Protein AF-A0A7M3Z2I7-F1 (afdb_monomer_lite)

Secondary structure (DSSP, 8-state):
-----HHHHHHHHHHHHHHHHHHHHHH-GGGGGT--TTS--HHHHTT------HHHHHHHHHHHHHHHHHHHHHHHTTPPPPHHHHHHHHHHHHHHHHHHHHHHTTTS-TTHHHHHHHHHHHHHHHHHH--SSPP--TT-GGGGSHHHHHHHHHHHHHHHT-HHHHHHHHHHHHHHHHHHHHHHSHHHHTS-S-HHHHHHHHHHHHHHHTT-THHHHHHHHHHHHHHHT-GGGGGS-HHHHHHHHHHHHHHHHHHHHS-HHHHSS-HHHHHHT----SHHHHHHHHHHHHHHHHHHHHHS-TTSHHHHHHHHHHHHHHHHHHHT---HHHHHHHHHHHHHHHHHHHH-TTS-HHHHHHHHHHHHHHHHHHHH-HHHHHHHHHHHT--

Sequence (387 aa):
MLSISLDDRDKVEAWNWEAALHRHVFFHPEDAEIYRVAEINWQGIEGDPVSIRPLDVFISIAVLSATFLLAYKWLQQGQSTTKKEQQHLLLLGGIVAASVWFHGHLSFSAMIPRAIGAGGVVWLVASSLGRTPPLALKGTSNFFKPFPWLLGLLMLTLFFFDLSRGLLVLLVAWVVFWSVGAMTGQAKQHAPSSKTVHLLAVLVSLLLGSLRLWYALLPMFLLVTGLALEKTAQRRPQHERVSVWAIWCLLVLSLSYVHRRILGDHHLLKLVNMAPTSVLSAVVLTVMLVLFSVFFGLVSQRQHWRSHTIWCFVFLGSAFALSRIEWLWLQQIVLLGILALYGGAGLATNLNPASRKLLLHAGLALHMMVSWGPWATVAGLALLLSL

Radius of gyration: 25.3 Å; chains: 1; bounding box: 71×47×60 Å

pLDDT: mean 72.78, std 9.76, range [34.66, 91.81]

Foldseek 3Di:
DPPDPPVNVVVVLLVVQQVLLVQQCVLVVVCVVVDDSVDRDCVVSPPDQNRDDVVNLVVLLVVVVVVLVVLLCVLCVPPDDDPVRVVLVVVVVVLLVVLSVCVSVCPPDPCLLQLSLLLLLLLLCLQPQADPPAADDPPCVVVLDCVVLVVQLVVLCVVVVHSSRSSNVSSVVSSVSSLLSRLRRVSNVSDDPDPSSSVSSVVSSCSRNVPPVLSVLSSQLSNLVSCLPDPCNVVDPPLLNVLSVLSNVVSVCCVQQCDCPRVVDNVVVCVQVQDPPDPVSVVVVLVVLLVLLQVQLVNLDDPPSPVSSVVSSVVLVVLQVLLPDPDPVSVVVLVVVLVCLVCCLVVPPVDDPVVSLVSPLSSVLSVLCNPRNSVSSSSSNSNSSSD

Structure (mmCIF, N/CA/C/O backbone):
data_AF-A0A7M3Z2I7-F1
#
_entry.id   AF-A0A7M3Z2I7-F1
#
loop_
_atom_site.group_PDB
_atom_site.id
_atom_site.type_symbol
_atom_site.label_atom_id
_atom_site.label_alt_id
_atom_site.label_comp_id
_atom_site.label_asym_id
_atom_site.label_entity_id
_atom_site.label_seq_id
_atom_site.pdbx_PDB_ins_code
_atom_site.Cartn_x
_atom_site.Cartn_y
_atom_site.Cartn_z
_atom_site.occupancy
_atom_site.B_iso_or_equiv
_atom_site.auth_seq_id
_atom_site.auth_comp_id
_atom_site.auth_asym_id
_atom_site.auth_atom_id
_atom_site.pdbx_PDB_model_num
ATOM 1 N N . MET A 1 1 ? 7.310 -16.685 -25.182 1.00 34.66 1 MET A N 1
ATOM 2 C CA . MET A 1 1 ? 8.443 -15.793 -24.864 1.00 34.66 1 MET A CA 1
ATOM 3 C C . MET A 1 1 ? 8.403 -14.675 -25.888 1.00 34.66 1 MET A C 1
ATOM 5 O O . MET A 1 1 ? 8.414 -14.990 -27.066 1.00 34.66 1 MET A O 1
ATOM 9 N N . LEU A 1 2 ? 8.226 -13.419 -25.475 1.00 38.06 2 LEU A N 1
ATOM 10 C CA . LEU A 1 2 ? 8.361 -12.278 -26.385 1.00 38.06 2 LEU A CA 1
ATOM 11 C C . LEU A 1 2 ? 9.863 -12.060 -26.583 1.00 38.06 2 LEU A C 1
ATOM 13 O O . LEU A 1 2 ? 10.529 -11.572 -25.674 1.00 38.06 2 LEU A O 1
ATOM 17 N N . SER A 1 3 ? 10.409 -12.521 -27.707 1.00 41.31 3 SER A N 1
ATOM 18 C CA . SER A 1 3 ? 11.763 -12.161 -28.117 1.00 41.31 3 SER A CA 1
ATOM 19 C C . SER A 1 3 ? 11.723 -10.706 -28.567 1.00 41.31 3 SER A C 1
ATOM 21 O O . SER A 1 3 ? 11.154 -10.399 -29.613 1.00 41.31 3 SER A O 1
ATOM 23 N N . ILE A 1 4 ? 12.269 -9.815 -27.744 1.00 52.62 4 ILE A N 1
ATOM 24 C CA . ILE A 1 4 ? 12.607 -8.451 -28.160 1.00 52.62 4 ILE A CA 1
ATOM 25 C C . ILE A 1 4 ? 13.495 -8.585 -29.407 1.00 52.62 4 ILE A C 1
ATOM 27 O O . ILE A 1 4 ? 14.364 -9.464 -29.438 1.00 52.62 4 ILE A O 1
ATOM 31 N N . SER A 1 5 ? 13.225 -7.799 -30.453 1.00 72.00 5 SER A N 1
ATOM 32 C CA . SER A 1 5 ? 14.076 -7.803 -31.645 1.00 72.00 5 SER A CA 1
ATOM 33 C C . SER A 1 5 ? 15.507 -7.429 -31.236 1.00 72.00 5 SER A C 1
ATOM 35 O O . SER A 1 5 ? 15.696 -6.702 -30.263 1.00 72.00 5 SER A O 1
ATOM 37 N N . LEU A 1 6 ? 16.528 -7.957 -31.916 1.00 69.88 6 LEU A N 1
ATOM 38 C CA . LEU A 1 6 ? 17.922 -7.657 -31.553 1.00 69.88 6 LEU A CA 1
ATOM 39 C C . LEU A 1 6 ? 18.184 -6.139 -31.554 1.00 69.88 6 LEU A C 1
ATOM 41 O O . LEU A 1 6 ? 18.785 -5.630 -30.620 1.00 69.88 6 LEU A O 1
ATOM 45 N N . ASP A 1 7 ? 17.589 -5.417 -32.504 1.00 74.50 7 ASP A N 1
ATOM 46 C CA . ASP A 1 7 ? 17.680 -3.957 -32.607 1.00 74.50 7 ASP A CA 1
ATOM 47 C C . ASP A 1 7 ? 17.013 -3.221 -31.423 1.00 74.50 7 ASP A C 1
ATOM 49 O O . ASP A 1 7 ? 17.570 -2.273 -30.871 1.00 74.50 7 ASP A O 1
ATOM 53 N N . ASP A 1 8 ? 15.843 -3.679 -30.961 1.00 71.31 8 ASP A N 1
ATOM 54 C CA . ASP A 1 8 ? 15.195 -3.111 -29.768 1.00 71.31 8 ASP A CA 1
ATOM 55 C C . ASP A 1 8 ? 15.973 -3.434 -28.488 1.00 71.31 8 ASP A C 1
ATOM 57 O O . ASP A 1 8 ? 15.995 -2.638 -27.548 1.00 71.31 8 ASP A O 1
ATOM 61 N N . ARG A 1 9 ? 16.620 -4.603 -28.434 1.00 72.50 9 ARG A N 1
ATOM 62 C CA . ARG A 1 9 ? 17.460 -4.999 -27.303 1.00 72.50 9 ARG A CA 1
ATOM 63 C C . ARG A 1 9 ? 18.692 -4.105 -27.214 1.00 72.50 9 ARG A C 1
ATOM 65 O O . ARG A 1 9 ? 18.973 -3.616 -26.124 1.00 72.50 9 ARG A O 1
ATOM 72 N N . ASP A 1 10 ? 19.349 -3.845 -28.338 1.00 77.88 10 ASP A N 1
ATOM 73 C CA . ASP A 1 10 ? 20.540 -2.998 -28.406 1.00 77.88 10 ASP A CA 1
ATOM 74 C C . ASP A 1 10 ? 20.202 -1.539 -28.057 1.00 77.88 10 ASP A C 1
ATOM 76 O O . ASP A 1 10 ? 20.927 -0.894 -27.300 1.00 77.88 10 ASP A O 1
ATOM 80 N N . LYS A 1 11 ? 19.039 -1.034 -28.496 1.00 78.38 11 LYS A N 1
ATOM 81 C CA . LYS A 1 11 ? 18.524 0.290 -28.094 1.00 78.38 11 LYS A CA 1
ATOM 82 C C . LYS A 1 11 ? 18.248 0.386 -26.596 1.00 78.38 11 LYS A C 1
ATOM 84 O O . LYS A 1 11 ? 18.599 1.382 -25.965 1.00 78.38 11 LYS A O 1
ATOM 89 N N . VAL A 1 12 ? 17.616 -0.635 -26.015 1.00 75.31 12 VAL A N 1
ATOM 90 C CA . VAL A 1 12 ? 17.348 -0.687 -24.569 1.00 75.31 12 VAL A CA 1
ATOM 91 C C . VAL A 1 12 ? 18.651 -0.799 -23.780 1.00 75.31 12 VAL A C 1
ATOM 93 O O . VAL A 1 12 ? 18.776 -0.194 -22.718 1.00 75.31 12 VAL A O 1
ATOM 96 N N . GLU A 1 13 ? 19.628 -1.549 -24.282 1.00 78.25 13 GLU A N 1
ATOM 97 C CA . GLU A 1 13 ? 20.935 -1.702 -23.648 1.00 78.25 13 GLU A CA 1
ATOM 98 C C . GLU A 1 13 ? 21.743 -0.402 -23.688 1.00 78.25 13 GLU A C 1
ATOM 100 O O . GLU A 1 13 ? 22.262 0.009 -22.651 1.00 78.25 13 GLU A O 1
ATOM 105 N N . ALA A 1 14 ? 21.744 0.305 -24.821 1.00 79.38 14 ALA A N 1
ATOM 106 C CA . ALA A 1 14 ? 22.344 1.631 -24.948 1.00 79.38 14 ALA A CA 1
ATOM 107 C C . ALA A 1 14 ? 21.685 2.655 -24.009 1.00 79.38 14 ALA A C 1
ATOM 109 O O . ALA A 1 14 ? 22.383 3.397 -23.324 1.00 79.38 14 ALA A O 1
ATOM 110 N N . TRP A 1 15 ? 20.351 2.652 -23.906 1.00 80.50 15 TRP A N 1
ATOM 111 C CA . TRP A 1 15 ? 19.631 3.541 -22.988 1.00 80.50 15 TRP A CA 1
ATOM 112 C C . TRP A 1 15 ? 19.931 3.232 -21.514 1.00 80.50 15 TRP A C 1
ATOM 114 O O . TRP A 1 15 ? 20.142 4.137 -20.706 1.00 80.50 15 TRP A O 1
ATOM 124 N N . ASN A 1 16 ? 19.991 1.946 -21.154 1.00 76.69 16 ASN A N 1
ATOM 125 C CA . ASN A 1 16 ? 20.367 1.526 -19.805 1.00 76.69 16 ASN A CA 1
ATOM 126 C C . ASN A 1 16 ? 21.819 1.904 -19.486 1.00 76.69 16 ASN A C 1
ATOM 128 O O . ASN A 1 16 ? 22.092 2.328 -18.363 1.00 76.69 16 ASN A O 1
ATOM 132 N N . TRP A 1 17 ? 22.729 1.758 -20.453 1.00 81.12 17 TRP A N 1
ATOM 133 C CA . TRP A 1 17 ? 24.129 2.158 -20.328 1.00 81.12 17 TRP A CA 1
ATOM 134 C C . TRP A 1 17 ? 24.261 3.662 -20.121 1.00 81.12 17 TRP A C 1
ATOM 136 O O . TRP A 1 17 ? 24.890 4.087 -19.160 1.00 81.12 17 TRP A O 1
ATOM 146 N N . GLU A 1 18 ? 23.610 4.467 -20.956 1.00 81.62 18 GLU A N 1
ATOM 147 C CA . GLU A 1 18 ? 23.603 5.924 -20.840 1.00 81.62 18 GLU A CA 1
ATOM 148 C C . GLU A 1 18 ? 23.088 6.361 -19.459 1.00 81.62 18 GLU A C 1
ATOM 150 O O . GLU A 1 18 ? 23.737 7.140 -18.759 1.00 81.62 18 GLU A O 1
ATOM 155 N N . ALA A 1 19 ? 21.972 5.786 -18.999 1.00 76.69 19 ALA A N 1
ATOM 156 C CA . ALA A 1 19 ? 21.427 6.067 -17.674 1.00 76.69 19 ALA A CA 1
ATOM 157 C C . ALA A 1 19 ? 22.376 5.645 -16.534 1.00 76.69 19 ALA A C 1
ATOM 159 O O . ALA A 1 19 ? 22.506 6.360 -15.535 1.00 76.69 19 ALA A O 1
ATOM 160 N N . ALA A 1 20 ? 23.039 4.493 -16.665 1.00 73.38 20 ALA A N 1
ATOM 161 C CA . ALA A 1 20 ? 24.005 4.004 -15.686 1.00 73.38 20 ALA A CA 1
ATOM 162 C C . ALA A 1 20 ? 25.273 4.867 -15.651 1.00 73.38 20 ALA A C 1
ATOM 164 O O . ALA A 1 20 ? 25.729 5.223 -14.567 1.00 73.38 20 ALA A O 1
ATOM 165 N N . LEU A 1 21 ? 25.785 5.270 -16.813 1.00 78.31 21 LEU A N 1
ATOM 166 C CA . LEU A 1 21 ? 26.952 6.129 -16.965 1.00 78.31 21 LEU A CA 1
ATOM 167 C C . LEU A 1 21 ? 26.697 7.526 -16.396 1.00 78.31 21 LEU A C 1
ATOM 169 O O . LEU A 1 21 ? 27.493 8.015 -15.600 1.00 78.31 21 LEU A O 1
ATOM 173 N N . HIS A 1 22 ? 25.565 8.153 -16.728 1.00 79.94 22 HIS A N 1
ATOM 174 C CA . HIS A 1 22 ? 25.197 9.445 -16.143 1.00 79.94 22 HIS A CA 1
ATOM 175 C C . HIS A 1 22 ? 25.095 9.372 -14.624 1.00 79.94 22 HIS A C 1
ATOM 177 O O . HIS A 1 22 ? 25.529 10.289 -13.930 1.00 79.94 22 HIS A O 1
ATOM 183 N N . ARG A 1 23 ? 24.545 8.275 -14.098 1.00 70.12 23 ARG A N 1
ATOM 184 C CA . ARG A 1 23 ? 24.495 8.038 -12.658 1.00 70.12 23 ARG A CA 1
ATOM 185 C C . ARG A 1 23 ? 25.897 7.877 -12.068 1.00 70.12 23 ARG A C 1
ATOM 187 O O . ARG A 1 23 ? 26.156 8.456 -11.020 1.00 70.12 23 ARG A O 1
ATOM 194 N N . HIS A 1 24 ? 26.771 7.116 -12.720 1.00 74.88 24 HIS A N 1
ATOM 195 C CA . HIS A 1 24 ? 28.151 6.892 -12.290 1.00 74.88 24 HIS A CA 1
ATOM 196 C C . HIS A 1 24 ? 28.936 8.202 -12.236 1.00 74.88 24 HIS A C 1
ATOM 198 O O . HIS A 1 24 ? 29.370 8.606 -11.164 1.00 74.88 24 HIS A O 1
ATOM 204 N N . VAL A 1 25 ? 28.992 8.935 -13.351 1.00 78.94 25 VAL A N 1
ATOM 205 C CA . VAL A 1 25 ? 29.688 10.229 -13.474 1.00 78.94 25 VAL A CA 1
ATOM 206 C C . VAL A 1 25 ? 29.125 11.278 -12.509 1.00 78.94 25 VAL A C 1
ATOM 208 O O . VAL A 1 25 ? 29.854 12.114 -11.985 1.00 78.94 25 VAL A O 1
ATOM 211 N N . PHE A 1 26 ? 27.826 11.235 -12.210 1.00 73.62 26 PHE A N 1
ATOM 212 C CA . PHE A 1 26 ? 27.226 12.125 -11.216 1.00 73.62 26 PHE A CA 1
ATOM 213 C C . PHE A 1 26 ? 27.754 11.897 -9.787 1.00 73.62 26 PHE A C 1
ATOM 215 O O . PHE A 1 26 ? 27.835 12.852 -9.003 1.00 73.62 26 PHE A O 1
ATOM 222 N N . PHE A 1 27 ? 28.090 10.650 -9.442 1.00 67.75 27 PHE A N 1
ATOM 223 C CA . PHE A 1 27 ? 28.669 10.277 -8.147 1.00 67.75 27 PHE A CA 1
ATOM 224 C C . PHE A 1 27 ? 30.203 10.317 -8.143 1.00 67.75 27 PHE A C 1
ATOM 226 O O . PHE A 1 27 ? 30.789 10.643 -7.111 1.00 67.75 27 PHE A O 1
ATOM 233 N N . HIS A 1 28 ? 30.824 10.072 -9.295 1.00 72.81 28 HIS A N 1
ATOM 234 C CA . HIS A 1 28 ? 32.265 10.038 -9.528 1.00 72.81 28 HIS A CA 1
ATOM 235 C C . HIS A 1 28 ? 32.611 10.995 -10.678 1.00 72.81 28 HIS A C 1
ATOM 237 O O . HIS A 1 28 ? 32.876 10.557 -11.797 1.00 72.81 28 HIS A O 1
ATOM 243 N N . PRO A 1 29 ? 32.582 12.321 -10.441 1.00 76.19 29 PRO A N 1
ATOM 244 C CA . PRO A 1 29 ? 32.813 13.309 -11.497 1.00 76.19 29 PRO A CA 1
ATOM 245 C C . PRO A 1 29 ? 34.215 13.217 -12.113 1.00 76.19 29 PRO A C 1
ATOM 247 O O . PRO A 1 29 ? 34.416 13.686 -13.228 1.00 76.19 29 PRO A O 1
ATOM 250 N N . GLU A 1 30 ? 35.163 12.588 -11.417 1.00 78.31 30 GLU A N 1
ATOM 251 C CA . GLU A 1 30 ? 36.524 12.336 -11.906 1.00 78.31 30 GLU A CA 1
ATOM 252 C C . GLU A 1 30 ? 36.568 11.270 -13.017 1.00 78.31 30 GLU A C 1
ATOM 254 O O . GLU A 1 30 ? 37.470 11.286 -13.850 1.00 78.31 30 GLU A O 1
ATOM 259 N N . ASP A 1 31 ? 35.542 10.418 -13.113 1.00 77.06 31 ASP A N 1
ATOM 260 C CA . ASP A 1 31 ? 35.455 9.352 -14.116 1.00 77.06 31 ASP A CA 1
ATOM 261 C C . ASP A 1 31 ? 34.774 9.807 -15.420 1.00 77.06 31 ASP A C 1
ATOM 263 O O . ASP A 1 31 ? 34.588 9.010 -16.344 1.00 77.06 31 ASP A O 1
ATOM 267 N N . ALA A 1 32 ? 34.404 11.091 -15.522 1.00 74.75 32 ALA A N 1
ATOM 268 C CA . ALA A 1 32 ? 33.708 11.661 -16.679 1.00 74.75 32 ALA A CA 1
ATOM 269 C C . ALA A 1 32 ? 34.478 11.492 -17.999 1.00 74.75 32 ALA A C 1
ATOM 271 O O . ALA A 1 32 ? 33.868 11.375 -19.060 1.00 74.75 32 ALA A O 1
ATOM 272 N N . GLU A 1 33 ? 35.811 11.484 -17.936 1.00 76.94 33 GLU A N 1
ATOM 273 C CA . GLU A 1 33 ? 36.683 11.325 -19.106 1.00 76.94 33 GLU A CA 1
ATOM 274 C C . GLU A 1 33 ? 37.063 9.860 -19.380 1.00 76.94 33 GLU A C 1
ATOM 276 O O . GLU A 1 33 ? 37.518 9.535 -20.479 1.00 76.94 33 GLU A O 1
ATOM 281 N N . ILE A 1 34 ? 36.858 8.974 -18.398 1.00 75.12 34 ILE A N 1
ATOM 282 C CA . ILE A 1 34 ? 37.265 7.562 -18.434 1.00 75.12 34 ILE A CA 1
ATOM 283 C C . ILE A 1 34 ? 36.231 6.715 -19.183 1.00 75.12 34 ILE A C 1
ATOM 285 O O . ILE A 1 34 ? 36.597 5.821 -19.947 1.00 75.12 34 ILE A O 1
ATOM 289 N N . TYR A 1 35 ? 34.943 7.014 -19.010 1.00 76.94 35 TYR A N 1
ATOM 290 C CA . TYR A 1 35 ? 33.849 6.258 -19.615 1.00 76.94 35 TYR A CA 1
ATOM 291 C C . TYR A 1 35 ? 33.073 7.099 -20.633 1.00 76.94 35 TYR A C 1
ATOM 293 O O . TYR A 1 35 ? 32.734 8.254 -20.386 1.00 76.94 35 TYR A O 1
ATOM 301 N N . ARG A 1 36 ? 32.753 6.508 -21.791 1.00 76.12 36 ARG A N 1
ATOM 302 C CA . ARG A 1 36 ? 32.055 7.187 -22.895 1.00 76.12 36 ARG A CA 1
ATOM 303 C C . ARG A 1 36 ? 30.687 6.565 -23.156 1.00 76.12 36 ARG A C 1
ATOM 305 O O . ARG A 1 36 ? 30.531 5.349 -23.129 1.00 76.12 36 ARG A O 1
ATOM 312 N N . VAL A 1 37 ? 29.707 7.399 -23.514 1.00 76.00 37 VAL A N 1
ATOM 313 C CA . VAL A 1 37 ? 28.340 6.953 -23.864 1.00 76.00 37 VAL A CA 1
ATOM 314 C C . VAL A 1 37 ? 28.352 5.964 -25.040 1.00 76.00 37 VAL A C 1
ATOM 316 O O . VAL A 1 37 ? 27.543 5.046 -25.081 1.00 76.00 37 VAL A O 1
ATOM 319 N N . ALA A 1 38 ? 29.296 6.119 -25.973 1.00 76.75 38 ALA A N 1
ATOM 320 C CA . ALA A 1 38 ? 29.405 5.286 -27.171 1.00 76.75 38 ALA A CA 1
ATOM 321 C C . ALA A 1 38 ? 29.975 3.873 -26.924 1.00 76.75 38 ALA A C 1
ATOM 323 O O . ALA A 1 38 ? 29.854 3.020 -27.799 1.00 76.75 38 ALA A O 1
ATOM 324 N N . GLU A 1 39 ? 30.597 3.615 -25.769 1.00 79.56 39 GLU A N 1
ATOM 325 C CA . GLU A 1 39 ? 31.274 2.349 -25.468 1.00 79.56 39 GLU A CA 1
ATOM 326 C C . GLU A 1 39 ? 30.674 1.721 -24.208 1.00 79.56 39 GLU A C 1
ATOM 328 O O . GLU A 1 39 ? 30.921 2.180 -23.095 1.00 79.56 39 GLU A O 1
ATOM 333 N N . ILE A 1 40 ? 29.874 0.666 -24.384 1.00 78.12 40 ILE A N 1
ATOM 334 C CA . ILE A 1 40 ? 29.222 -0.037 -23.274 1.00 78.12 40 ILE A CA 1
ATOM 335 C C . ILE A 1 40 ? 30.269 -0.856 -22.510 1.00 78.12 40 ILE A C 1
ATOM 337 O O . ILE A 1 40 ? 30.772 -1.857 -23.019 1.00 78.12 40 ILE A O 1
ATOM 341 N N . ASN A 1 41 ? 30.574 -0.457 -21.273 1.00 76.06 41 ASN A N 1
ATOM 342 C CA . ASN A 1 41 ? 31.524 -1.154 -20.405 1.00 76.06 41 ASN A CA 1
ATOM 343 C C . ASN A 1 41 ? 30.945 -1.392 -19.002 1.00 76.06 41 ASN A C 1
ATOM 345 O O . ASN A 1 41 ? 31.298 -0.723 -18.030 1.00 76.06 41 ASN A O 1
ATOM 349 N N . TRP A 1 42 ? 30.061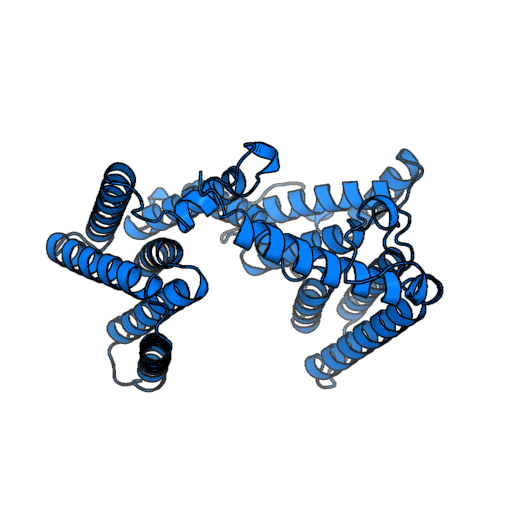 -2.386 -18.892 1.00 76.00 42 TRP A N 1
ATOM 350 C CA . TRP A 1 42 ? 29.446 -2.767 -17.617 1.00 76.00 42 TRP A CA 1
ATOM 351 C C . TRP A 1 42 ? 30.468 -3.186 -16.558 1.00 76.00 42 TRP A C 1
ATOM 353 O O . TRP A 1 42 ? 30.288 -2.852 -15.395 1.00 76.00 42 TRP A O 1
ATOM 363 N N . GLN A 1 43 ? 31.576 -3.822 -16.953 1.00 69.50 43 GLN A N 1
ATOM 364 C CA . GLN A 1 43 ? 32.605 -4.299 -16.020 1.00 69.50 43 GLN A CA 1
ATOM 365 C C . GLN A 1 43 ? 33.326 -3.163 -15.278 1.00 69.50 43 GLN A C 1
ATOM 367 O O . GLN A 1 43 ? 33.862 -3.397 -14.200 1.00 69.50 43 GLN A O 1
ATOM 372 N N . GLY A 1 44 ? 33.334 -1.946 -15.835 1.00 64.88 44 GLY A N 1
ATOM 373 C CA . GLY A 1 44 ? 33.916 -0.765 -15.189 1.00 64.88 44 GLY A CA 1
ATOM 374 C C . GLY A 1 44 ? 33.003 -0.079 -14.165 1.00 64.88 44 GLY A C 1
ATOM 375 O O . GLY A 1 44 ? 33.502 0.594 -13.270 1.00 64.88 44 GLY A O 1
ATOM 376 N N . ILE A 1 45 ? 31.679 -0.261 -14.272 1.00 64.81 45 ILE A N 1
ATOM 377 C CA . ILE A 1 45 ? 30.663 0.393 -13.417 1.00 64.81 45 ILE A CA 1
ATOM 378 C C . ILE A 1 45 ? 29.986 -0.617 -12.460 1.00 64.81 45 ILE A C 1
ATOM 380 O O . ILE A 1 45 ? 29.417 -0.246 -11.429 1.00 64.81 45 ILE A O 1
ATOM 384 N N . GLU A 1 46 ? 30.042 -1.920 -12.763 1.00 50.44 46 GLU A N 1
ATOM 385 C CA . GLU A 1 46 ? 29.519 -3.000 -11.918 1.00 50.44 46 GLU A CA 1
ATOM 386 C C . GLU A 1 46 ? 30.388 -3.205 -10.674 1.00 50.44 46 GLU A C 1
ATOM 388 O O . GLU A 1 46 ? 31.256 -4.073 -10.612 1.00 50.44 46 GLU A O 1
ATOM 393 N N . GLY A 1 47 ? 30.117 -2.432 -9.629 1.00 52.72 47 GLY A N 1
ATOM 394 C CA . GLY A 1 47 ? 30.736 -2.692 -8.335 1.00 52.72 47 GLY A CA 1
ATOM 395 C C . GLY A 1 47 ? 30.522 -1.627 -7.283 1.00 52.72 47 GLY A C 1
ATOM 396 O O . GLY A 1 47 ? 30.663 -1.942 -6.100 1.00 52.72 47 GLY A O 1
ATOM 397 N N . ASP A 1 48 ? 30.142 -0.406 -7.665 1.00 47.91 48 ASP A N 1
ATOM 398 C CA . ASP A 1 48 ? 30.153 0.665 -6.681 1.00 47.91 48 ASP A CA 1
ATOM 399 C C . ASP A 1 48 ? 29.013 0.541 -5.659 1.00 47.91 48 ASP A C 1
ATOM 401 O O . ASP A 1 48 ? 27.822 0.526 -6.017 1.00 47.91 48 ASP A O 1
ATOM 405 N N . PRO A 1 49 ? 29.339 0.465 -4.351 1.00 51.56 49 PRO A N 1
ATOM 406 C CA . PRO A 1 49 ? 28.339 0.628 -3.316 1.00 51.56 49 PRO A CA 1
ATOM 407 C C . PRO A 1 49 ? 27.754 2.023 -3.500 1.00 51.56 49 PRO A C 1
ATOM 409 O O . PRO A 1 49 ? 28.507 2.985 -3.524 1.00 51.56 49 PRO A O 1
ATOM 412 N N . VAL A 1 50 ? 26.427 2.115 -3.658 1.00 53.81 50 VAL A N 1
ATOM 413 C CA . VAL A 1 50 ? 25.664 3.358 -3.880 1.00 53.81 50 VAL A CA 1
ATOM 414 C C . VAL A 1 50 ? 26.279 4.524 -3.097 1.00 53.81 50 VAL A C 1
ATOM 416 O O . VAL A 1 50 ? 25.987 4.705 -1.914 1.00 53.81 50 VAL A O 1
ATOM 419 N N . SER A 1 51 ? 27.148 5.289 -3.757 1.00 51.75 51 SER A N 1
ATOM 420 C CA . SER A 1 51 ? 27.848 6.410 -3.148 1.00 51.75 51 SER A CA 1
ATOM 421 C C . SER A 1 51 ? 26.844 7.543 -3.103 1.00 51.75 51 SER A C 1
ATOM 423 O O . SER A 1 51 ? 26.493 8.099 -4.133 1.00 51.75 51 SER A O 1
ATOM 425 N N . ILE A 1 52 ? 26.267 7.830 -1.937 1.00 59.19 52 ILE A N 1
ATOM 426 C CA . ILE A 1 52 ? 25.428 9.020 -1.793 1.00 59.19 52 ILE A CA 1
ATOM 427 C C . ILE A 1 52 ? 26.343 10.168 -1.409 1.00 59.19 52 ILE A C 1
ATOM 429 O O . ILE A 1 52 ? 27.036 10.101 -0.392 1.00 59.19 52 ILE A O 1
ATOM 433 N N . ARG A 1 53 ? 26.323 11.244 -2.200 1.00 64.12 53 ARG A N 1
ATOM 434 C CA . ARG A 1 53 ? 27.086 12.448 -1.872 1.00 64.12 53 ARG A CA 1
ATOM 435 C C . ARG A 1 53 ? 26.604 12.977 -0.520 1.00 64.12 53 ARG A C 1
ATOM 437 O O . ARG A 1 53 ? 25.393 13.129 -0.336 1.00 64.12 53 ARG A O 1
ATOM 444 N N . PRO A 1 54 ? 27.506 13.327 0.412 1.00 67.94 54 PRO A N 1
ATOM 445 C CA . PRO A 1 54 ? 27.116 13.863 1.715 1.00 67.94 54 PRO A CA 1
ATOM 446 C C . PRO A 1 54 ? 26.155 15.055 1.606 1.00 67.94 54 PRO A C 1
ATOM 448 O O . PRO A 1 54 ? 25.223 15.174 2.396 1.00 67.94 54 PRO A O 1
ATOM 451 N N . LEU A 1 55 ? 26.324 15.895 0.577 1.00 73.81 55 LEU A N 1
ATOM 452 C CA . LEU A 1 55 ? 25.428 17.013 0.277 1.00 73.81 55 LEU A CA 1
ATOM 453 C C . LEU A 1 55 ? 23.979 16.565 0.012 1.00 73.81 55 LEU A C 1
ATOM 455 O O . LEU A 1 55 ? 23.056 17.160 0.562 1.00 73.81 55 LEU A O 1
ATOM 459 N N . ASP A 1 56 ? 23.772 15.506 -0.775 1.00 64.94 56 ASP A N 1
ATOM 460 C CA . ASP A 1 56 ? 22.436 14.982 -1.090 1.00 64.94 56 ASP A CA 1
ATOM 461 C C . ASP A 1 56 ? 21.768 14.401 0.170 1.00 64.94 56 ASP A C 1
ATOM 463 O O . ASP A 1 56 ? 20.554 14.540 0.360 1.00 64.94 56 ASP A O 1
ATOM 467 N N . VAL A 1 57 ? 22.566 13.827 1.085 1.00 67.88 57 VAL A N 1
ATOM 468 C CA . VAL A 1 57 ? 22.099 13.432 2.422 1.00 67.88 57 VAL A CA 1
ATOM 469 C C . VAL A 1 57 ? 21.627 14.665 3.187 1.00 67.88 57 VAL A C 1
ATOM 471 O O . VAL A 1 57 ? 20.470 14.687 3.601 1.00 67.88 57 VAL A O 1
ATOM 474 N N . PHE A 1 58 ? 22.459 15.707 3.325 1.00 70.25 58 PHE A N 1
ATOM 475 C CA . PHE A 1 58 ? 22.111 16.939 4.049 1.00 70.25 58 PHE A CA 1
ATOM 476 C C . PHE A 1 58 ? 20.861 17.628 3.490 1.00 70.25 58 PHE A C 1
ATOM 478 O O . PHE A 1 58 ? 19.983 18.014 4.266 1.00 70.25 58 PHE A O 1
ATOM 485 N N . ILE A 1 59 ? 20.742 17.733 2.163 1.00 73.56 59 ILE A N 1
ATOM 486 C CA . ILE A 1 59 ? 19.551 18.279 1.498 1.00 73.56 59 ILE A CA 1
ATOM 487 C C . ILE A 1 59 ? 18.324 17.433 1.847 1.00 73.56 59 ILE A C 1
ATOM 489 O O . ILE A 1 59 ? 17.290 17.982 2.224 1.00 73.56 59 ILE A O 1
ATOM 493 N N . SER A 1 60 ? 18.439 16.104 1.806 1.00 67.44 60 SER A N 1
ATOM 494 C CA . SER A 1 60 ? 17.342 15.205 2.177 1.00 67.44 60 SER A CA 1
ATOM 495 C C . SER A 1 60 ? 16.921 15.387 3.640 1.00 67.44 60 SER A C 1
ATOM 497 O O . SER A 1 60 ? 15.723 15.474 3.911 1.00 67.44 60 SER A O 1
ATOM 499 N N . ILE A 1 61 ? 17.873 15.526 4.579 1.00 72.50 61 ILE A N 1
ATOM 500 C CA . ILE A 1 61 ? 17.582 15.826 5.997 1.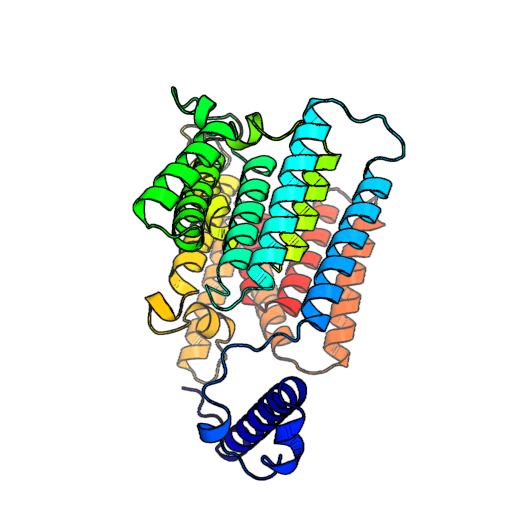00 72.50 61 ILE A CA 1
ATOM 501 C C . ILE A 1 61 ? 16.816 17.144 6.116 1.00 72.50 61 ILE A C 1
ATOM 503 O O . ILE A 1 61 ? 15.796 17.210 6.808 1.00 72.50 61 ILE A O 1
ATOM 507 N N . ALA A 1 62 ? 17.305 18.192 5.449 1.00 74.12 62 ALA A N 1
ATOM 508 C CA . ALA A 1 62 ? 16.728 19.527 5.506 1.00 74.12 62 ALA A CA 1
ATOM 509 C C . ALA A 1 62 ? 15.299 19.542 4.947 1.00 74.12 62 ALA A C 1
ATOM 511 O O . ALA A 1 62 ? 14.392 20.054 5.602 1.00 74.12 62 ALA A O 1
ATOM 512 N N . VAL A 1 63 ? 15.073 18.912 3.790 1.00 78.88 63 VAL A N 1
ATOM 513 C CA . VAL A 1 63 ? 13.751 18.811 3.157 1.00 78.88 63 VAL A CA 1
ATOM 514 C C . VAL A 1 63 ? 12.784 17.998 4.017 1.00 78.88 63 VAL A C 1
ATOM 516 O O . VAL A 1 63 ? 11.661 18.450 4.246 1.00 78.88 63 VAL A O 1
ATOM 519 N N . LEU A 1 64 ? 13.196 16.840 4.547 1.00 75.00 64 LEU A N 1
ATOM 520 C CA . LEU A 1 64 ? 12.362 16.026 5.445 1.00 75.00 64 LEU A CA 1
ATOM 521 C C . LEU A 1 64 ? 11.990 16.794 6.717 1.00 75.00 64 LEU A C 1
ATOM 523 O O . LEU A 1 64 ? 10.824 16.799 7.113 1.00 75.00 64 LEU A O 1
ATOM 527 N N . SER A 1 65 ? 12.957 17.483 7.321 1.00 74.88 65 SER A N 1
ATOM 528 C CA . SER A 1 65 ? 12.746 18.266 8.542 1.00 74.88 65 SER A CA 1
ATOM 529 C C . SER A 1 65 ? 11.816 19.453 8.292 1.00 74.88 65 SER A C 1
ATOM 531 O O . SER A 1 65 ? 10.857 19.649 9.037 1.00 74.88 65 SER A O 1
ATOM 533 N N . ALA A 1 66 ? 12.037 20.208 7.211 1.00 79.00 66 ALA A N 1
ATOM 534 C CA . ALA A 1 66 ? 11.176 21.318 6.812 1.00 79.00 66 ALA A CA 1
ATOM 535 C C . ALA A 1 66 ? 9.750 20.841 6.506 1.00 79.00 66 ALA A C 1
ATOM 537 O O . ALA A 1 66 ? 8.788 21.426 6.999 1.00 79.00 66 ALA A O 1
ATOM 538 N N . THR A 1 67 ? 9.605 19.740 5.766 1.00 80.50 67 THR A N 1
ATOM 539 C CA . THR A 1 67 ? 8.299 19.145 5.442 1.00 80.50 67 THR A CA 1
ATOM 540 C C . THR A 1 67 ? 7.556 18.730 6.708 1.00 80.50 67 THR A C 1
ATOM 542 O O . THR A 1 67 ? 6.377 19.043 6.863 1.00 80.50 67 THR A O 1
ATOM 545 N N . PHE A 1 68 ? 8.243 18.074 7.645 1.00 78.75 68 PHE A N 1
ATOM 546 C CA . PHE A 1 68 ? 7.655 17.645 8.910 1.00 78.75 68 PHE A CA 1
ATOM 547 C C . PHE A 1 68 ? 7.220 18.835 9.774 1.00 78.75 68 PHE A C 1
ATOM 549 O O . PHE A 1 68 ? 6.105 18.836 10.293 1.00 78.75 68 PHE A O 1
ATOM 556 N N . LEU A 1 69 ? 8.057 19.872 9.885 1.00 79.88 69 LEU A N 1
ATOM 557 C CA . LEU A 1 69 ? 7.744 21.092 10.635 1.00 79.88 69 LEU A CA 1
ATOM 558 C C . LEU A 1 69 ? 6.570 21.865 10.023 1.00 79.88 69 LEU A C 1
ATOM 560 O O . LEU A 1 69 ? 5.676 22.296 10.752 1.00 79.88 69 LEU A O 1
ATOM 564 N N . LEU A 1 70 ? 6.544 22.022 8.697 1.00 82.69 70 LEU A N 1
ATOM 565 C CA . LEU A 1 70 ? 5.456 22.694 7.985 1.00 82.69 70 LEU A CA 1
ATOM 566 C C . LEU A 1 70 ? 4.142 21.923 8.123 1.00 82.69 70 LEU A C 1
ATOM 568 O O . LEU A 1 70 ? 3.122 22.518 8.467 1.00 82.69 70 LEU A O 1
ATOM 572 N N . ALA A 1 71 ? 4.172 20.604 7.918 1.00 81.88 71 ALA A N 1
ATOM 573 C CA . ALA A 1 71 ? 3.000 19.752 8.079 1.00 81.88 71 ALA A CA 1
ATOM 574 C C . ALA A 1 71 ? 2.476 19.785 9.515 1.00 81.88 71 ALA A C 1
ATOM 576 O O . ALA A 1 71 ? 1.276 19.941 9.728 1.00 81.88 71 ALA A O 1
ATOM 577 N N . TYR A 1 72 ? 3.370 19.697 10.502 1.00 81.44 72 TYR A N 1
ATOM 578 C CA . TYR A 1 72 ? 3.015 19.806 11.910 1.00 81.44 72 TYR A CA 1
ATOM 579 C C . TYR A 1 72 ? 2.360 21.155 12.227 1.00 81.44 72 TYR A C 1
ATOM 581 O O . TYR A 1 72 ? 1.266 21.181 12.790 1.00 81.44 72 TYR A O 1
ATOM 589 N N . LYS A 1 73 ? 2.970 22.270 11.806 1.00 80.94 73 LYS A N 1
ATOM 590 C CA . LYS A 1 73 ? 2.423 23.619 12.014 1.00 80.94 73 LYS A CA 1
ATOM 591 C C . LYS A 1 73 ? 1.047 23.780 11.361 1.00 80.94 73 LYS A C 1
ATOM 593 O O . LYS A 1 73 ? 0.147 24.357 11.970 1.00 80.94 73 LYS A O 1
ATOM 598 N N . TRP A 1 74 ? 0.875 23.249 10.150 1.00 81.06 74 TRP A N 1
ATOM 599 C CA . TRP A 1 74 ? -0.397 23.275 9.427 1.00 81.06 74 TRP A CA 1
ATOM 600 C C . TRP A 1 74 ? -1.478 22.428 10.115 1.00 81.06 74 TRP A C 1
ATOM 602 O O . TRP A 1 74 ? -2.607 22.889 10.266 1.00 81.06 74 TRP A O 1
ATOM 612 N N . LEU A 1 75 ? -1.134 21.226 10.589 1.00 80.06 75 LEU A N 1
ATOM 613 C CA . LEU A 1 75 ? -2.057 20.317 11.280 1.00 80.06 75 LEU A CA 1
ATOM 614 C C . LEU A 1 75 ? -2.451 20.813 12.676 1.00 80.06 75 LEU A C 1
ATOM 616 O O . LEU A 1 75 ? -3.585 20.610 13.100 1.00 80.06 75 LEU A O 1
ATOM 620 N N . GLN A 1 76 ? -1.522 21.430 13.407 1.00 79.00 76 GLN A N 1
ATOM 621 C CA . GLN A 1 76 ? -1.744 21.861 14.786 1.00 79.00 76 GLN A CA 1
ATOM 622 C C . GLN A 1 76 ? -2.633 23.112 14.875 1.00 79.00 76 GLN A C 1
ATOM 624 O O . GLN A 1 76 ? -3.297 23.307 15.891 1.00 79.00 76 GLN A O 1
ATOM 629 N N . GLN A 1 77 ? -2.641 23.972 13.846 1.00 77.81 77 GLN A N 1
ATOM 630 C CA . GLN A 1 77 ? -3.447 25.206 13.782 1.00 77.81 77 GLN A CA 1
ATOM 631 C C . GLN A 1 77 ? -3.382 26.078 15.058 1.00 77.81 77 GLN A C 1
ATOM 633 O O . GLN A 1 77 ? -4.349 26.740 15.422 1.00 77.81 77 GLN A O 1
ATOM 638 N N . GLY A 1 78 ? -2.248 26.072 15.770 1.00 67.62 78 GLY A N 1
ATOM 639 C CA . GLY A 1 78 ? -2.058 26.849 17.002 1.00 67.62 78 GLY A CA 1
ATOM 640 C C . GLY A 1 78 ? -2.670 26.255 18.281 1.00 67.62 78 GLY A C 1
ATOM 641 O O . GLY A 1 78 ? -2.628 26.909 19.319 1.00 67.62 78 GLY A O 1
ATOM 642 N N . GLN A 1 79 ? -3.203 25.029 18.257 1.00 74.69 79 GLN A N 1
ATOM 643 C CA . GLN A 1 79 ? -3.701 24.349 19.462 1.00 74.69 79 GLN A CA 1
ATOM 644 C C . GLN A 1 79 ? -2.550 23.897 20.374 1.00 74.69 79 GLN A C 1
ATOM 646 O O . GLN A 1 79 ? -1.510 23.446 19.894 1.00 74.69 79 GLN A O 1
ATOM 651 N N . SER A 1 80 ? -2.714 23.976 21.697 1.00 73.62 80 SER A N 1
ATOM 652 C CA . SER A 1 80 ? -1.696 23.502 22.643 1.00 73.62 80 SER A CA 1
ATOM 653 C C . SER A 1 80 ? -1.596 21.971 22.634 1.00 73.62 80 SER A C 1
ATOM 655 O O . SER A 1 80 ? -2.597 21.262 22.683 1.00 73.62 80 SER A O 1
ATOM 657 N N . THR A 1 81 ? -0.371 21.439 22.572 1.00 75.94 81 THR A N 1
ATOM 658 C CA . THR A 1 81 ? -0.145 19.986 22.608 1.00 75.94 81 THR A CA 1
ATOM 659 C C . THR A 1 81 ? -0.316 19.433 24.012 1.00 75.94 81 THR A C 1
ATOM 661 O O . THR A 1 81 ? 0.271 19.949 24.966 1.00 75.94 81 THR A O 1
ATOM 664 N N . THR A 1 82 ? -1.005 18.307 24.134 1.00 80.31 82 THR A N 1
ATOM 665 C CA . THR A 1 82 ? -1.043 17.538 25.381 1.00 80.31 82 THR A CA 1
ATOM 666 C C . THR A 1 82 ? 0.287 16.810 25.639 1.00 80.31 82 THR A C 1
ATOM 668 O O . THR A 1 82 ? 1.023 16.475 24.710 1.00 80.31 82 THR A O 1
ATOM 671 N N . LYS A 1 83 ? 0.599 16.481 26.905 1.00 78.69 83 LYS A N 1
ATOM 672 C CA . LYS A 1 83 ? 1.825 15.728 27.267 1.00 78.69 83 LYS A CA 1
ATOM 673 C C . LYS A 1 83 ? 1.956 14.389 26.523 1.00 78.69 83 LYS A C 1
ATOM 675 O O . LYS A 1 83 ? 3.058 13.988 26.164 1.00 78.69 83 LYS A O 1
ATOM 680 N N . LYS A 1 84 ? 0.837 13.698 26.273 1.00 75.00 84 LYS A N 1
ATOM 681 C CA . LYS A 1 84 ? 0.820 12.435 25.513 1.00 75.00 84 LYS A CA 1
ATOM 682 C C . LYS A 1 84 ? 1.143 12.657 24.034 1.00 75.00 84 LYS A C 1
ATOM 684 O O . LYS A 1 84 ? 1.892 11.881 23.453 1.00 75.00 84 LYS A O 1
ATOM 689 N N . GLU A 1 85 ? 0.623 13.723 23.431 1.00 77.56 85 GLU A N 1
ATOM 690 C CA . GLU A 1 85 ? 0.956 14.082 22.048 1.00 77.56 85 GLU A CA 1
ATOM 691 C C . GLU A 1 85 ? 2.428 14.447 21.897 1.00 77.56 85 GLU A C 1
ATOM 693 O O . GLU A 1 85 ? 3.066 13.970 20.966 1.00 77.56 85 GLU A O 1
ATOM 698 N N . GLN A 1 86 ? 2.994 15.203 22.841 1.00 78.94 86 GLN A N 1
ATOM 699 C CA . GLN A 1 86 ? 4.424 15.529 22.841 1.00 78.94 86 GLN A CA 1
ATOM 700 C C . GLN A 1 86 ? 5.299 14.271 22.856 1.00 78.94 86 GLN A C 1
ATOM 702 O O . GLN A 1 86 ? 6.254 14.179 22.090 1.00 78.94 86 GLN A O 1
ATOM 707 N N . GLN A 1 87 ? 4.946 13.269 23.669 1.00 78.44 87 GLN A N 1
ATOM 708 C CA . GLN A 1 87 ? 5.657 11.987 23.700 1.00 78.44 87 GLN A CA 1
ATOM 709 C C . GLN A 1 87 ? 5.588 11.253 22.353 1.00 78.44 87 GLN A C 1
ATOM 711 O O . GLN A 1 87 ? 6.601 10.738 21.880 1.00 78.44 87 GLN A O 1
ATOM 716 N N . HIS A 1 88 ? 4.417 11.224 21.709 1.00 77.56 88 HIS A N 1
ATOM 717 C CA . HIS A 1 88 ? 4.263 10.598 20.394 1.00 77.56 88 HIS A CA 1
ATOM 718 C C . HIS A 1 88 ? 5.002 11.354 19.282 1.00 77.56 88 HIS A C 1
ATOM 720 O O . HIS A 1 88 ? 5.595 10.717 18.414 1.00 77.56 88 HIS A O 1
ATOM 726 N N . LEU A 1 89 ? 5.001 12.688 19.318 1.00 79.38 89 LEU A N 1
ATOM 727 C CA . LEU A 1 89 ? 5.737 13.527 18.370 1.00 79.38 89 LEU A CA 1
ATOM 728 C C . LEU A 1 89 ? 7.247 13.346 18.511 1.00 79.38 89 LEU A C 1
ATOM 730 O O . LEU A 1 89 ? 7.939 13.235 17.504 1.00 79.38 89 LEU A O 1
ATOM 734 N N . LEU A 1 90 ? 7.750 13.257 19.744 1.00 79.81 90 LEU A N 1
ATOM 735 C CA . LEU A 1 90 ? 9.166 13.019 20.011 1.00 79.81 90 LEU A CA 1
ATOM 736 C C . LEU A 1 90 ? 9.596 11.635 19.512 1.00 79.81 90 LEU A C 1
ATOM 738 O O . LEU A 1 90 ? 10.635 11.508 18.869 1.00 79.81 90 LEU A O 1
ATOM 742 N N . LEU A 1 91 ? 8.765 10.611 19.725 1.00 78.31 91 LEU A N 1
ATOM 743 C CA . LEU A 1 91 ? 9.006 9.269 19.195 1.00 78.31 91 LEU A CA 1
ATOM 744 C C . LEU A 1 91 ? 9.000 9.253 17.658 1.00 78.31 91 LEU A C 1
ATOM 746 O O . LEU A 1 91 ? 9.890 8.663 17.050 1.00 78.31 91 LEU A O 1
ATOM 750 N N . LEU A 1 92 ? 8.042 9.936 17.024 1.00 76.88 92 LEU A N 1
ATOM 751 C CA . LEU A 1 92 ? 7.973 10.051 15.566 1.00 76.88 92 LEU A CA 1
ATOM 752 C C . LEU A 1 92 ? 9.191 10.799 14.999 1.00 76.88 92 LEU A C 1
ATOM 754 O O . LEU A 1 92 ? 9.783 10.347 14.022 1.00 76.88 92 LEU A O 1
ATOM 758 N N . GLY A 1 93 ? 9.611 11.889 15.646 1.00 76.06 93 GLY A N 1
ATOM 759 C CA . GLY A 1 93 ? 10.831 12.620 15.301 1.00 76.06 93 GLY A CA 1
ATOM 760 C C . GLY A 1 93 ? 12.085 11.754 15.433 1.00 76.06 93 GLY A C 1
ATOM 761 O O . GLY A 1 93 ? 12.925 11.757 14.537 1.00 76.06 93 GLY A O 1
ATOM 762 N N . GLY A 1 94 ? 12.173 10.939 16.489 1.00 76.06 94 GLY A N 1
ATOM 763 C CA . GLY A 1 94 ? 13.247 9.961 16.671 1.00 76.06 94 GLY A CA 1
ATOM 764 C C . GLY A 1 94 ? 13.302 8.917 15.551 1.00 76.06 94 GLY A C 1
ATOM 765 O O . GLY A 1 94 ? 14.382 8.617 15.050 1.00 76.06 94 GLY A O 1
ATOM 766 N N . ILE A 1 95 ? 12.148 8.414 15.095 1.00 75.81 95 ILE A N 1
ATOM 767 C CA . ILE A 1 95 ? 12.068 7.485 13.954 1.00 75.81 95 ILE A CA 1
ATOM 768 C C . ILE A 1 95 ? 12.559 8.153 12.666 1.00 75.81 95 ILE A C 1
ATOM 770 O O . ILE A 1 95 ? 13.312 7.536 11.911 1.00 75.81 95 ILE A O 1
ATOM 774 N N . VAL A 1 96 ? 12.160 9.402 12.407 1.00 72.88 96 VAL A N 1
ATOM 775 C CA . VAL A 1 96 ? 12.605 10.154 11.223 1.00 72.88 96 VAL A CA 1
ATOM 776 C C . VAL A 1 96 ? 14.116 10.384 11.271 1.00 72.88 96 VAL A C 1
ATOM 778 O O . VAL A 1 96 ? 14.804 10.072 10.302 1.00 72.88 96 VAL A O 1
ATOM 781 N N . ALA A 1 97 ? 14.644 10.843 12.408 1.00 72.31 97 ALA A N 1
ATOM 782 C CA . ALA A 1 97 ? 16.074 11.068 12.598 1.00 72.31 97 ALA A CA 1
ATOM 783 C C . ALA A 1 97 ? 16.888 9.776 12.429 1.00 72.31 97 ALA A C 1
ATOM 785 O O . ALA A 1 97 ? 17.880 9.768 11.704 1.00 72.31 97 ALA A O 1
ATOM 786 N N . ALA A 1 98 ? 16.435 8.665 13.020 1.00 71.31 98 ALA A N 1
ATOM 787 C CA . ALA A 1 98 ? 17.067 7.361 12.845 1.00 71.31 98 ALA A CA 1
ATOM 788 C C . ALA A 1 98 ? 17.028 6.910 11.376 1.00 71.31 98 ALA A C 1
ATOM 790 O O . ALA A 1 98 ? 18.038 6.468 10.839 1.00 71.31 98 ALA A O 1
ATOM 791 N N . SER A 1 99 ? 15.888 7.069 10.697 1.00 69.19 99 SER A N 1
ATOM 792 C CA . SER A 1 99 ? 15.737 6.696 9.282 1.00 69.19 99 SER A CA 1
ATOM 793 C C . SER A 1 99 ? 16.700 7.466 8.383 1.00 69.19 99 SER A C 1
ATOM 795 O O . SER A 1 99 ? 17.319 6.880 7.498 1.00 69.19 99 SER A O 1
ATOM 797 N N . VAL A 1 100 ? 16.853 8.765 8.637 1.00 69.19 100 VAL A N 1
ATOM 798 C CA . VAL A 1 100 ? 17.795 9.638 7.937 1.00 69.19 100 VAL A CA 1
ATOM 799 C C . VAL A 1 100 ? 19.245 9.255 8.244 1.00 69.19 100 VAL A C 1
ATOM 801 O O . VAL A 1 100 ? 20.055 9.151 7.327 1.00 69.19 100 VAL A O 1
ATOM 804 N N . TRP A 1 101 ? 19.567 8.975 9.509 1.00 70.19 101 TRP A N 1
ATOM 805 C CA . TRP A 1 101 ? 20.897 8.525 9.922 1.00 70.19 101 TRP A CA 1
ATOM 806 C C . TRP A 1 101 ? 21.312 7.225 9.221 1.00 70.19 101 TRP A C 1
ATOM 808 O O . TRP A 1 101 ? 22.412 7.142 8.671 1.00 70.19 101 TRP A O 1
ATOM 818 N N . PHE A 1 102 ? 20.413 6.235 9.177 1.00 66.69 102 PHE A N 1
ATOM 819 C CA . PHE A 1 102 ? 20.628 4.976 8.456 1.00 66.69 102 PHE A CA 1
ATOM 820 C C . PHE A 1 102 ? 20.680 5.166 6.937 1.00 66.69 102 PHE A C 1
ATOM 822 O O . PHE A 1 102 ? 21.364 4.408 6.255 1.00 66.69 102 PHE A O 1
ATOM 829 N N . HIS A 1 103 ? 19.980 6.166 6.397 1.00 64.75 103 HIS A N 1
ATOM 830 C CA . HIS A 1 103 ? 20.079 6.513 4.983 1.00 64.75 103 HIS A CA 1
ATOM 831 C C . HIS A 1 103 ? 21.434 7.147 4.635 1.00 64.75 103 HIS A C 1
ATOM 833 O O . HIS A 1 103 ? 21.970 6.869 3.572 1.00 64.75 103 HIS A O 1
ATOM 839 N N . GLY A 1 104 ? 22.014 7.954 5.529 1.00 59.59 104 GLY A N 1
ATOM 840 C CA . GLY A 1 104 ? 23.347 8.536 5.338 1.00 59.59 104 GLY A CA 1
ATOM 841 C C . GLY A 1 104 ? 24.494 7.530 5.497 1.00 59.59 104 GLY A C 1
ATOM 842 O O . GLY A 1 104 ? 25.501 7.638 4.809 1.00 59.59 104 GLY A O 1
ATOM 843 N N . HIS A 1 105 ? 24.330 6.516 6.352 1.00 60.97 105 HIS A N 1
ATOM 844 C CA . HIS A 1 105 ? 25.338 5.477 6.623 1.00 60.97 105 HIS A CA 1
ATOM 845 C C . HIS A 1 105 ? 25.052 4.176 5.853 1.00 60.97 105 HIS A C 1
ATOM 847 O O . HIS A 1 105 ? 25.056 3.078 6.412 1.00 60.97 105 HIS A O 1
ATOM 853 N N . LEU A 1 106 ? 24.790 4.300 4.547 1.00 51.66 106 LEU A N 1
ATOM 854 C CA . LEU A 1 106 ? 24.371 3.218 3.640 1.00 51.66 106 LEU A CA 1
ATOM 855 C C . LEU A 1 106 ? 25.319 2.018 3.520 1.00 51.66 106 LEU A C 1
ATOM 857 O O . LEU A 1 106 ? 24.945 1.034 2.880 1.00 51.66 106 LEU A O 1
ATOM 861 N N . SER A 1 107 ? 26.484 2.044 4.168 1.00 47.41 107 SER A N 1
ATOM 862 C CA . SER A 1 107 ? 27.392 0.900 4.233 1.00 47.41 107 SER A CA 1
ATOM 863 C C . SER A 1 107 ? 26.767 -0.336 4.896 1.00 47.41 107 SER A C 1
ATOM 865 O O . SER A 1 107 ? 27.260 -1.436 4.667 1.00 47.41 107 SER A O 1
ATOM 867 N N . PHE A 1 108 ? 25.671 -0.200 5.664 1.00 48.56 108 PHE A N 1
ATOM 868 C CA . PHE A 1 108 ? 25.140 -1.315 6.463 1.00 48.56 108 PHE A CA 1
ATOM 869 C C . PHE A 1 108 ? 23.787 -1.916 6.064 1.00 48.56 108 PHE A C 1
ATOM 871 O O . PHE A 1 108 ? 23.517 -3.028 6.506 1.00 48.56 108 PHE A O 1
ATOM 878 N N . SER A 1 109 ? 22.953 -1.261 5.239 1.00 51.12 109 SER A N 1
ATOM 879 C CA . SER A 1 109 ? 21.845 -1.883 4.471 1.00 51.12 109 SER A CA 1
ATOM 880 C C . SER A 1 109 ? 20.827 -0.836 4.003 1.00 51.12 109 SER A C 1
ATOM 882 O O . SER A 1 109 ? 20.075 -0.267 4.797 1.00 51.12 109 SER A O 1
ATOM 884 N N . ALA A 1 110 ? 20.670 -0.693 2.684 1.00 57.22 110 ALA A N 1
ATOM 885 C CA . ALA A 1 110 ? 19.589 0.079 2.058 1.00 57.22 110 ALA A CA 1
ATOM 886 C C . ALA A 1 110 ? 18.161 -0.431 2.391 1.00 57.22 110 ALA A C 1
ATOM 888 O O . ALA A 1 110 ? 17.167 0.124 1.911 1.00 57.22 110 ALA A O 1
ATOM 889 N N . MET A 1 111 ? 18.024 -1.510 3.173 1.00 64.88 111 MET A N 1
ATOM 890 C CA . MET A 1 111 ? 16.740 -2.096 3.558 1.00 64.88 111 MET A CA 1
ATOM 891 C C . MET A 1 111 ? 16.126 -1.467 4.815 1.00 64.88 111 MET A C 1
ATOM 893 O O . MET A 1 111 ? 14.916 -1.588 4.985 1.00 64.88 111 MET A O 1
ATOM 897 N N . ILE A 1 112 ? 16.889 -0.772 5.669 1.00 70.56 112 ILE A N 1
ATOM 898 C CA . ILE A 1 112 ? 16.374 -0.259 6.956 1.00 70.56 112 ILE A CA 1
ATOM 899 C C . ILE A 1 112 ? 15.313 0.839 6.768 1.00 70.56 112 ILE A C 1
ATOM 901 O O . ILE A 1 112 ? 14.204 0.653 7.276 1.00 70.56 112 ILE A O 1
ATOM 905 N N . PRO A 1 113 ? 15.541 1.920 5.986 1.00 68.50 113 PRO A N 1
ATOM 906 C CA . PRO A 1 113 ? 14.493 2.919 5.743 1.00 68.50 113 PRO A CA 1
ATOM 907 C C . PRO A 1 113 ? 13.236 2.304 5.110 1.00 68.50 113 PRO A C 1
ATOM 909 O O . PRO A 1 113 ? 12.107 2.659 5.450 1.00 68.50 113 PRO A O 1
ATOM 912 N N . ARG A 1 114 ? 13.424 1.297 4.244 1.00 70.94 114 ARG A N 1
ATOM 913 C CA . ARG A 1 114 ? 12.328 0.552 3.609 1.00 70.94 114 ARG A CA 1
ATOM 914 C C . ARG A 1 114 ? 11.533 -0.276 4.621 1.00 70.94 114 ARG A C 1
ATOM 916 O O . ARG A 1 114 ? 10.310 -0.306 4.528 1.00 70.94 114 ARG A O 1
ATOM 923 N N . ALA A 1 115 ? 12.204 -0.929 5.568 1.00 74.50 115 ALA A N 1
ATOM 924 C CA . ALA A 1 115 ? 11.573 -1.712 6.627 1.00 74.50 115 ALA A CA 1
ATOM 925 C C . ALA A 1 115 ? 10.811 -0.819 7.619 1.00 74.50 115 ALA A C 1
ATOM 927 O O . ALA A 1 115 ? 9.704 -1.168 8.025 1.00 74.50 115 ALA A O 1
ATOM 928 N N . ILE A 1 116 ? 11.351 0.360 7.951 1.00 76.75 116 ILE A N 1
ATOM 929 C CA . ILE A 1 116 ? 10.658 1.363 8.774 1.00 76.75 116 ILE A CA 1
ATOM 930 C C . ILE A 1 116 ? 9.390 1.845 8.057 1.00 76.75 116 ILE A C 1
ATOM 932 O O . ILE A 1 116 ? 8.309 1.840 8.645 1.00 76.75 116 ILE A O 1
ATOM 936 N N . GLY A 1 117 ? 9.494 2.179 6.766 1.00 75.00 117 GLY A N 1
ATOM 937 C CA . GLY A 1 117 ? 8.341 2.540 5.940 1.00 75.00 117 GLY A CA 1
ATOM 938 C C . GLY A 1 117 ? 7.282 1.432 5.872 1.00 75.00 117 GLY A C 1
ATOM 939 O O . GLY A 1 117 ? 6.092 1.714 6.009 1.00 75.00 117 GLY A O 1
ATOM 940 N N . ALA A 1 118 ? 7.697 0.168 5.735 1.00 76.62 118 ALA A N 1
ATOM 941 C CA . ALA A 1 118 ? 6.797 -0.987 5.776 1.00 76.62 118 ALA A CA 1
ATOM 942 C C . ALA A 1 118 ? 6.062 -1.094 7.122 1.00 76.62 118 ALA A C 1
ATOM 944 O O . ALA A 1 118 ? 4.840 -1.237 7.148 1.00 76.62 118 ALA A O 1
ATOM 945 N N . GLY A 1 119 ? 6.791 -0.962 8.235 1.00 81.25 119 GLY A N 1
ATOM 946 C CA . GLY A 1 119 ? 6.219 -0.941 9.581 1.00 81.25 119 GLY A CA 1
ATOM 947 C C . GLY A 1 119 ? 5.202 0.183 9.782 1.00 81.25 119 GLY A C 1
ATOM 948 O O . GLY A 1 119 ? 4.152 -0.050 10.381 1.00 81.25 119 GLY A O 1
ATOM 949 N N . GLY A 1 120 ? 5.475 1.369 9.228 1.00 79.94 120 GLY A N 1
ATOM 950 C CA . GLY A 1 120 ? 4.560 2.512 9.232 1.00 79.94 120 GLY A CA 1
ATOM 951 C C . GLY A 1 120 ? 3.272 2.247 8.451 1.00 79.94 120 GLY A C 1
ATOM 952 O O . GLY A 1 120 ? 2.182 2.404 8.995 1.00 79.94 120 GLY A O 1
ATOM 953 N N . VAL A 1 121 ? 3.373 1.753 7.210 1.00 79.88 121 VAL A N 1
ATOM 954 C CA . VAL A 1 121 ? 2.200 1.395 6.387 1.00 79.88 121 VAL A CA 1
ATOM 955 C C . VAL A 1 121 ? 1.342 0.335 7.079 1.00 79.88 121 VAL A C 1
ATOM 957 O O . VAL A 1 121 ? 0.122 0.475 7.148 1.00 79.88 121 VAL A O 1
ATOM 960 N N . VAL A 1 122 ? 1.964 -0.704 7.638 1.00 83.31 122 VAL A N 1
ATOM 961 C CA . VAL A 1 122 ? 1.248 -1.778 8.337 1.00 83.31 122 VAL A CA 1
ATOM 962 C C . VAL A 1 122 ? 0.530 -1.255 9.576 1.00 83.31 122 VAL A C 1
ATOM 964 O O . VAL A 1 122 ? -0.643 -1.566 9.784 1.00 83.31 122 VAL A O 1
ATOM 967 N N . TRP A 1 123 ? 1.205 -0.417 10.364 1.00 84.56 123 TRP A N 1
ATOM 968 C CA . TRP A 1 123 ? 0.611 0.245 11.520 1.00 84.56 123 TRP A CA 1
ATOM 969 C C . TRP A 1 123 ? -0.592 1.112 11.126 1.00 84.56 123 TRP A C 1
ATOM 971 O O . TRP A 1 123 ? -1.638 1.029 11.772 1.00 84.56 123 TRP A O 1
ATOM 981 N N . LEU A 1 124 ? -0.494 1.888 10.042 1.00 82.06 124 LEU A N 1
ATOM 982 C CA . LEU A 1 124 ? -1.583 2.732 9.537 1.00 82.06 124 LEU A CA 1
ATOM 983 C C . LEU A 1 124 ? -2.797 1.917 9.102 1.00 82.06 124 LEU A C 1
ATOM 985 O O . LEU A 1 124 ? -3.918 2.214 9.512 1.00 82.06 124 LEU A O 1
ATOM 989 N N . VAL A 1 125 ? -2.591 0.867 8.304 1.00 79.50 125 VAL A N 1
ATOM 990 C CA . VAL A 1 125 ? -3.680 -0.009 7.848 1.00 79.50 125 VAL A CA 1
ATOM 991 C C . VAL A 1 125 ? -4.349 -0.689 9.043 1.00 79.50 125 VAL A C 1
ATOM 993 O O . VAL A 1 125 ? -5.573 -0.671 9.164 1.00 79.50 125 VAL A O 1
ATOM 996 N N . ALA A 1 126 ? -3.560 -1.237 9.968 1.00 83.62 126 ALA A N 1
ATOM 997 C CA . ALA A 1 126 ? -4.078 -1.944 11.134 1.00 83.62 126 ALA A CA 1
ATOM 998 C C . ALA A 1 126 ? -4.852 -1.030 12.099 1.00 83.62 126 ALA A C 1
ATOM 1000 O O . ALA A 1 126 ? -5.898 -1.425 12.621 1.00 83.62 126 ALA A O 1
ATOM 1001 N N . SER A 1 127 ? -4.356 0.188 12.331 1.00 81.25 127 SER A N 1
ATOM 1002 C CA . SER A 1 127 ? -4.984 1.159 13.235 1.00 81.25 127 SER A CA 1
ATOM 1003 C C . SER A 1 127 ? -6.222 1.836 12.635 1.00 81.25 127 SER A C 1
ATOM 1005 O O . SER A 1 127 ? -7.138 2.173 13.384 1.00 81.25 127 SER A O 1
ATOM 1007 N N . SER A 1 128 ? -6.300 1.987 11.308 1.00 79.44 128 SER A N 1
ATOM 1008 C CA . SER A 1 128 ? -7.449 2.602 10.623 1.00 79.44 128 SER A CA 1
ATOM 1009 C C . SER A 1 128 ? -8.568 1.607 10.296 1.00 79.44 128 SER A C 1
ATOM 1011 O O . SER A 1 128 ? -9.738 1.863 10.598 1.00 79.44 128 SER A O 1
ATOM 1013 N N . LEU A 1 129 ? -8.223 0.459 9.703 1.00 72.50 129 LEU A N 1
ATOM 1014 C CA . LEU A 1 129 ? -9.193 -0.466 9.115 1.00 72.50 129 LEU A CA 1
ATOM 1015 C C . LEU A 1 129 ? -9.544 -1.659 10.007 1.00 72.50 129 LEU A C 1
ATOM 1017 O O . LEU A 1 129 ? -10.484 -2.364 9.668 1.00 72.50 129 LEU A O 1
ATOM 1021 N N . GLY A 1 130 ? -8.865 -1.865 11.144 1.00 66.88 130 GLY A N 1
ATOM 1022 C CA . GLY A 1 130 ? -9.015 -3.049 12.005 1.00 66.88 130 GLY A CA 1
ATOM 1023 C C . GLY A 1 130 ? -10.460 -3.503 12.285 1.00 66.88 130 GLY A C 1
ATOM 1024 O O . GLY A 1 130 ? -11.381 -2.689 12.396 1.00 66.88 130 GLY A O 1
ATOM 1025 N N . ARG A 1 131 ? -10.639 -4.826 12.428 1.00 68.94 131 ARG A N 1
ATOM 1026 C CA . ARG A 1 131 ? -11.940 -5.499 12.604 1.00 68.94 131 ARG A CA 1
ATOM 1027 C C . ARG A 1 131 ? -12.825 -4.864 13.690 1.00 68.94 131 ARG A C 1
ATOM 1029 O O . ARG A 1 131 ? -12.370 -4.554 14.789 1.00 68.94 131 ARG A O 1
ATOM 1036 N N . THR A 1 132 ? -14.124 -4.771 13.406 1.00 67.50 132 THR A N 1
ATOM 1037 C CA . THR A 1 132 ? -15.177 -4.370 14.353 1.00 67.50 132 THR A CA 1
ATOM 1038 C C . THR A 1 132 ? -16.360 -5.345 14.263 1.00 67.50 132 THR A C 1
ATOM 1040 O O . THR A 1 132 ? -16.907 -5.473 13.167 1.00 67.50 132 THR A O 1
ATOM 1043 N N . PRO A 1 133 ? -16.790 -6.008 15.356 1.00 68.50 133 PRO A N 1
ATOM 1044 C CA . PRO A 1 133 ? -16.301 -5.886 16.731 1.00 68.50 133 PRO A CA 1
ATOM 1045 C C . PRO A 1 133 ? -14.936 -6.575 16.955 1.00 68.50 133 PRO A C 1
ATOM 1047 O O . PRO A 1 133 ? -14.610 -7.544 16.267 1.00 68.50 133 PRO A O 1
ATOM 1050 N N . PRO A 1 134 ? -14.130 -6.085 17.913 1.00 74.62 134 PRO A N 1
ATOM 1051 C CA . PRO A 1 134 ? -12.811 -6.635 18.205 1.00 74.62 134 PRO A CA 1
ATOM 1052 C C . PRO A 1 134 ? -12.915 -8.009 18.877 1.00 74.62 134 PRO A C 1
ATOM 1054 O O . PRO A 1 134 ? -13.738 -8.231 19.767 1.00 74.62 134 PRO A O 1
ATOM 1057 N N . LEU A 1 135 ? -12.040 -8.930 18.478 1.00 73.44 135 LEU A N 1
ATOM 1058 C CA . LEU A 1 135 ? -11.852 -10.213 19.139 1.00 73.44 135 LEU A CA 1
ATOM 1059 C C . LEU A 1 135 ? -11.003 -9.996 20.399 1.00 73.44 135 LEU A C 1
ATOM 1061 O O . LEU A 1 135 ? -9.844 -9.580 20.327 1.00 73.44 135 LEU A O 1
ATOM 1065 N N . ALA A 1 136 ? -11.575 -10.275 21.568 1.00 64.56 136 ALA A N 1
ATOM 1066 C CA . ALA A 1 136 ? -10.870 -10.143 22.837 1.00 64.56 136 ALA A CA 1
ATOM 1067 C C . ALA A 1 136 ? -9.850 -11.283 23.019 1.00 64.56 136 ALA A C 1
ATOM 1069 O O . ALA A 1 136 ? -10.157 -12.325 23.594 1.00 64.56 136 ALA A O 1
ATOM 1070 N N . LEU A 1 137 ? -8.620 -11.085 22.541 1.00 66.19 137 LEU A N 1
ATOM 1071 C CA . LEU A 1 137 ? -7.474 -11.905 22.934 1.00 66.19 137 LEU A CA 1
ATOM 1072 C C . LEU A 1 137 ? -6.984 -11.448 24.311 1.00 66.19 137 LEU A C 1
ATOM 1074 O O . LEU A 1 137 ? -6.617 -10.285 24.495 1.00 66.19 137 LEU A O 1
ATOM 1078 N N . LYS A 1 138 ? -7.005 -12.355 25.293 1.00 61.12 138 LYS A N 1
ATOM 1079 C CA . LYS A 1 138 ? -6.440 -12.107 26.627 1.00 61.12 138 LYS A CA 1
ATOM 1080 C C . LYS A 1 138 ? -4.906 -12.080 26.532 1.00 61.12 138 LYS A C 1
ATOM 1082 O O . LYS A 1 138 ? -4.322 -12.963 25.918 1.00 61.12 138 LYS A O 1
ATOM 1087 N N . GLY A 1 139 ? -4.263 -11.093 27.165 1.00 62.97 139 GLY A N 1
ATOM 1088 C CA . GLY A 1 139 ? -2.801 -11.054 27.361 1.00 62.97 139 GLY A CA 1
ATOM 1089 C C . GLY A 1 139 ? -1.980 -10.200 26.380 1.00 62.97 139 GLY A C 1
ATOM 1090 O O . GLY A 1 139 ? -0.772 -10.083 26.555 1.00 62.97 139 GLY A O 1
ATOM 1091 N N . THR A 1 140 ? -2.593 -9.556 25.385 1.00 67.50 140 THR A N 1
ATOM 1092 C CA . THR A 1 140 ? -1.880 -8.812 24.321 1.00 67.50 140 THR A CA 1
ATOM 1093 C C . THR A 1 140 ? -1.756 -7.300 24.556 1.00 67.50 140 THR A C 1
ATOM 1095 O O . THR A 1 140 ? -0.980 -6.643 23.866 1.00 67.50 140 THR A O 1
ATOM 1098 N N . SER A 1 141 ? -2.465 -6.723 25.536 1.00 67.88 141 SER A N 1
ATOM 1099 C CA . SER A 1 141 ? -2.550 -5.260 25.731 1.00 67.88 141 SER A CA 1
ATOM 1100 C C . SER A 1 141 ? -1.196 -4.584 25.978 1.00 67.88 141 SER A C 1
ATOM 1102 O O . SER A 1 141 ? -0.972 -3.452 25.549 1.00 67.88 141 SER A O 1
ATOM 1104 N N . ASN A 1 142 ? -0.265 -5.276 26.641 1.00 78.69 142 ASN A N 1
ATOM 1105 C CA . ASN A 1 142 ? 1.047 -4.717 26.959 1.00 78.69 142 ASN A CA 1
ATOM 1106 C C . ASN A 1 142 ? 1.925 -4.527 25.715 1.00 78.69 142 ASN A C 1
ATOM 1108 O O . ASN A 1 142 ? 2.686 -3.564 25.677 1.00 78.69 142 ASN A O 1
ATOM 1112 N N . PHE A 1 143 ? 1.771 -5.360 24.681 1.00 82.19 143 PHE A N 1
ATOM 1113 C CA . PHE A 1 143 ? 2.543 -5.259 23.437 1.00 82.19 143 PHE A CA 1
ATOM 1114 C C . PHE A 1 143 ? 2.109 -4.091 22.538 1.00 82.19 143 PHE A C 1
ATOM 1116 O O . PHE A 1 143 ? 2.822 -3.753 21.604 1.00 82.19 143 PHE A O 1
ATOM 1123 N N . PHE A 1 144 ? 0.992 -3.415 22.821 1.00 79.44 144 PHE A N 1
ATOM 1124 C CA . PHE A 1 144 ? 0.631 -2.170 22.125 1.00 79.44 144 PHE A CA 1
ATOM 1125 C C . PHE A 1 144 ? 1.353 -0.935 22.687 1.00 79.44 144 PHE A C 1
ATOM 1127 O O . PHE A 1 144 ? 1.312 0.136 22.084 1.00 79.44 144 PHE A O 1
ATOM 1134 N N . LYS A 1 145 ? 2.026 -1.062 23.838 1.00 81.06 145 LYS A N 1
ATOM 1135 C CA . LYS A 1 145 ? 2.856 0.005 24.413 1.00 81.06 145 LYS A CA 1
ATOM 1136 C C . LYS A 1 145 ? 4.239 0.009 23.743 1.00 81.06 145 LYS A C 1
ATOM 1138 O O . LYS A 1 145 ? 4.697 -1.043 23.315 1.00 81.06 145 LYS A O 1
ATOM 1143 N N . PRO A 1 146 ? 4.953 1.148 23.696 1.00 78.56 146 PRO A N 1
ATOM 1144 C CA . PRO A 1 146 ? 6.279 1.215 23.070 1.00 78.56 146 PRO A CA 1
ATOM 1145 C C . PRO A 1 146 ? 7.367 0.459 23.854 1.00 78.56 146 PRO A C 1
ATOM 1147 O O . PRO A 1 146 ? 8.337 -0.007 23.266 1.00 78.56 146 PRO A O 1
ATOM 1150 N N . PHE A 1 147 ? 7.211 0.311 25.174 1.00 82.12 147 PHE A N 1
ATOM 1151 C CA . PHE A 1 147 ? 8.258 -0.220 26.055 1.00 82.12 147 PHE A CA 1
ATOM 1152 C C . PHE A 1 147 ? 8.729 -1.652 25.712 1.00 82.12 147 PHE A C 1
ATOM 1154 O O . PHE A 1 147 ? 9.938 -1.837 25.581 1.00 82.12 147 PHE A O 1
ATOM 1161 N N . PRO A 1 148 ? 7.849 -2.654 25.488 1.00 86.88 148 PRO A N 1
ATOM 1162 C CA . PRO A 1 148 ? 8.286 -3.997 25.088 1.00 86.88 148 PRO A CA 1
ATOM 1163 C C . PRO A 1 148 ? 9.081 -4.025 23.782 1.00 86.88 148 PRO A C 1
ATOM 1165 O O . PRO A 1 148 ? 9.991 -4.834 23.642 1.00 86.88 148 PRO A O 1
ATOM 1168 N N . TRP A 1 149 ? 8.773 -3.130 22.841 1.00 87.62 149 TRP A N 1
ATOM 1169 C CA . TRP A 1 149 ? 9.493 -3.041 21.571 1.00 87.62 149 TRP A CA 1
ATOM 1170 C C . TRP A 1 149 ? 10.874 -2.425 21.747 1.00 87.62 149 TRP A C 1
ATOM 1172 O O . TRP A 1 149 ? 11.830 -2.933 21.178 1.00 87.62 149 TRP A O 1
ATOM 1182 N N . LEU A 1 150 ? 11.011 -1.393 22.582 1.00 86.38 150 LEU A N 1
ATOM 1183 C CA . LEU A 1 150 ? 12.321 -0.826 22.921 1.00 86.38 150 LEU A CA 1
ATOM 1184 C C . LEU A 1 150 ? 13.204 -1.844 23.655 1.00 86.38 150 LEU A C 1
ATOM 1186 O O . LEU A 1 150 ? 14.379 -1.986 23.328 1.00 86.38 150 LEU A O 1
ATOM 1190 N N . LEU A 1 151 ? 12.630 -2.596 24.600 1.00 88.75 151 LEU A N 1
ATOM 1191 C CA . LEU A 1 151 ? 13.341 -3.674 25.285 1.00 88.75 151 LEU A CA 1
ATOM 1192 C C . LEU A 1 151 ? 13.731 -4.796 24.311 1.00 88.75 151 LEU A C 1
ATOM 1194 O O . LEU A 1 151 ? 14.858 -5.281 24.352 1.00 88.75 151 LEU A O 1
ATOM 1198 N N . GLY A 1 152 ? 12.827 -5.174 23.403 1.00 88.75 152 GLY A N 1
ATOM 1199 C CA . GLY A 1 152 ? 13.101 -6.139 22.341 1.00 88.75 152 GLY A CA 1
ATOM 1200 C C . GLY A 1 152 ? 14.218 -5.678 21.403 1.00 88.75 152 GLY A C 1
ATOM 1201 O O . GLY A 1 152 ? 15.098 -6.471 21.084 1.00 88.75 152 GLY A O 1
ATOM 1202 N N . LEU A 1 153 ? 14.237 -4.396 21.020 1.00 88.06 153 LEU A N 1
ATOM 1203 C CA . LEU A 1 153 ? 15.318 -3.814 20.222 1.00 88.06 153 LEU A CA 1
ATOM 1204 C C . LEU A 1 153 ? 16.657 -3.937 20.943 1.00 88.06 153 LEU A C 1
ATOM 1206 O O . LEU A 1 153 ? 17.629 -4.377 20.334 1.00 88.06 153 LEU A O 1
ATOM 1210 N N . LEU A 1 154 ? 16.704 -3.579 22.230 1.00 88.19 154 LEU A N 1
ATOM 1211 C CA . LEU A 1 154 ? 17.913 -3.683 23.042 1.00 88.19 154 LEU A CA 1
ATOM 1212 C C . LEU A 1 154 ? 18.412 -5.132 23.092 1.00 88.19 154 LEU A C 1
ATOM 1214 O O . LEU A 1 154 ? 19.570 -5.388 22.785 1.00 88.19 154 LEU A O 1
ATOM 1218 N N . MET A 1 155 ? 17.528 -6.083 23.406 1.00 91.81 155 MET A N 1
ATOM 1219 C CA . MET A 1 155 ? 17.879 -7.504 23.503 1.00 91.81 155 MET A CA 1
ATOM 1220 C C . MET A 1 155 ? 18.364 -8.079 22.169 1.00 91.81 155 MET A C 1
ATOM 1222 O O . MET A 1 155 ? 19.377 -8.770 22.135 1.00 91.81 155 MET A O 1
ATOM 1226 N N . LEU A 1 156 ? 17.690 -7.763 21.058 1.00 89.31 156 LEU A N 1
ATOM 1227 C CA . LEU A 1 156 ? 18.105 -8.214 19.727 1.00 89.31 156 LEU A CA 1
ATOM 1228 C C . LEU A 1 156 ? 19.426 -7.571 19.293 1.00 89.31 156 LEU A C 1
ATOM 1230 O O . LEU A 1 156 ? 20.259 -8.237 18.687 1.00 89.31 156 LEU A O 1
ATOM 1234 N N . THR A 1 157 ? 19.640 -6.299 19.627 1.00 87.00 157 THR A N 1
ATOM 1235 C CA . THR A 1 157 ? 20.902 -5.604 19.339 1.00 87.00 157 THR A CA 1
ATOM 1236 C C . THR A 1 157 ? 22.059 -6.227 20.113 1.00 87.00 157 THR A C 1
ATOM 1238 O O . THR A 1 157 ? 23.113 -6.463 19.531 1.00 87.00 157 THR A O 1
ATOM 1241 N N . LEU A 1 158 ? 21.854 -6.550 21.395 1.00 90.38 158 LEU A N 1
ATOM 1242 C CA . LEU A 1 158 ? 22.844 -7.256 22.212 1.00 90.38 158 LEU A CA 1
ATOM 1243 C C . LEU A 1 158 ? 23.111 -8.674 21.692 1.00 90.38 158 LEU A C 1
ATOM 1245 O O . LEU A 1 158 ? 24.252 -9.114 21.691 1.00 90.38 158 LEU A O 1
ATOM 1249 N N . PHE A 1 159 ? 22.080 -9.373 21.213 1.00 90.44 159 PHE A N 1
ATOM 1250 C CA . PHE A 1 159 ? 22.215 -10.725 20.670 1.00 90.44 159 PHE A CA 1
ATOM 1251 C C . PHE A 1 159 ? 23.003 -10.763 19.353 1.00 90.44 159 PHE A C 1
ATOM 1253 O O . PHE A 1 159 ? 23.874 -11.611 19.176 1.00 90.44 159 PHE A O 1
ATOM 1260 N N . PHE A 1 160 ? 22.710 -9.851 18.422 1.00 84.88 160 PHE A N 1
ATOM 1261 C CA . PHE A 1 160 ? 23.389 -9.796 17.123 1.00 84.88 160 PHE A CA 1
ATOM 1262 C C . PHE A 1 160 ? 24.691 -8.989 17.140 1.00 84.88 160 PHE A C 1
ATOM 1264 O O . PHE A 1 160 ? 25.396 -8.994 16.133 1.00 84.88 160 PHE A O 1
ATOM 1271 N N . PHE A 1 161 ? 24.981 -8.279 18.238 1.00 83.81 161 PHE A N 1
ATOM 1272 C CA . PHE A 1 161 ? 26.033 -7.257 18.329 1.00 83.81 161 PHE A CA 1
ATOM 1273 C C . PHE A 1 161 ? 25.971 -6.223 17.188 1.00 83.81 161 PHE A C 1
ATOM 1275 O O . PHE A 1 161 ? 26.978 -5.643 16.791 1.00 83.81 161 PHE A O 1
ATOM 1282 N N . ASP A 1 162 ? 24.772 -5.994 16.649 1.00 78.69 162 ASP A N 1
ATOM 1283 C CA . ASP A 1 162 ? 24.527 -5.145 15.487 1.00 78.69 162 ASP A CA 1
ATOM 1284 C C . ASP A 1 162 ? 23.119 -4.540 15.588 1.00 78.69 162 ASP A C 1
ATOM 1286 O O . ASP A 1 162 ? 22.101 -5.244 15.527 1.00 78.69 162 ASP A O 1
ATOM 1290 N N . LEU A 1 163 ? 23.066 -3.212 15.738 1.00 80.00 163 LEU A N 1
ATOM 1291 C CA . LEU A 1 163 ? 21.822 -2.445 15.842 1.00 80.00 163 LEU A CA 1
ATOM 1292 C C . LEU A 1 163 ? 20.956 -2.596 14.589 1.00 80.00 163 LEU A C 1
ATOM 1294 O O . LEU A 1 163 ? 19.732 -2.663 14.687 1.00 80.00 163 LEU A O 1
ATOM 1298 N N . SER A 1 164 ? 21.576 -2.682 13.414 1.00 75.06 164 SER A N 1
ATOM 1299 C CA . SER A 1 164 ? 20.883 -2.766 12.129 1.00 75.06 164 SER A CA 1
ATOM 1300 C C . SER A 1 164 ? 20.132 -4.087 11.994 1.00 75.06 164 SER A C 1
ATOM 1302 O O . SER A 1 164 ? 18.949 -4.105 11.645 1.00 75.06 164 SER A O 1
ATOM 1304 N N . ARG A 1 165 ? 20.799 -5.203 12.320 1.00 76.12 165 ARG A N 1
ATOM 1305 C CA . ARG A 1 165 ? 20.188 -6.543 12.310 1.00 76.12 165 ARG A CA 1
ATOM 1306 C C . ARG A 1 165 ? 19.099 -6.660 13.368 1.00 76.12 165 ARG A C 1
ATOM 1308 O O . ARG A 1 165 ? 18.010 -7.145 13.061 1.00 76.12 165 ARG A O 1
ATOM 1315 N N . GLY A 1 166 ? 19.363 -6.162 14.579 1.00 82.75 166 GLY A N 1
ATOM 1316 C CA . GLY A 1 166 ? 18.379 -6.140 15.659 1.00 82.75 166 GLY A CA 1
ATOM 1317 C C . GLY A 1 166 ? 17.119 -5.355 15.285 1.00 82.75 166 GLY A C 1
ATOM 1318 O O . GLY A 1 166 ? 16.006 -5.858 15.444 1.00 82.75 166 GLY A O 1
ATOM 1319 N N . LEU A 1 167 ? 17.287 -4.163 14.705 1.00 83.06 167 LEU A N 1
ATOM 1320 C CA . LEU A 1 167 ? 16.187 -3.325 14.230 1.00 83.06 167 LEU A CA 1
ATOM 1321 C C . LEU A 1 167 ? 15.394 -3.991 13.101 1.00 83.06 167 LEU A C 1
ATOM 1323 O O . LEU A 1 167 ? 14.166 -3.957 13.126 1.00 83.06 167 LEU A O 1
ATOM 1327 N N . LEU A 1 168 ? 16.064 -4.621 12.132 1.00 81.12 168 LEU A N 1
ATOM 1328 C CA . LEU A 1 168 ? 15.395 -5.313 11.028 1.00 81.12 168 LEU A CA 1
ATOM 1329 C C . LEU A 1 168 ? 14.503 -6.453 11.538 1.00 81.12 168 LEU A C 1
ATOM 1331 O O . LEU A 1 168 ? 13.332 -6.532 11.165 1.00 81.12 168 LEU A O 1
ATOM 1335 N N . VAL A 1 169 ? 15.035 -7.311 12.412 1.00 85.25 169 VAL A N 1
ATOM 1336 C CA . VAL A 1 169 ? 14.282 -8.435 12.992 1.00 85.25 169 VAL A CA 1
ATOM 1337 C C . VAL A 1 169 ? 13.106 -7.923 13.826 1.00 85.25 169 VAL A C 1
ATOM 1339 O O . VAL A 1 169 ? 11.993 -8.442 13.707 1.00 85.25 169 VAL A O 1
ATOM 1342 N N . LEU A 1 170 ? 13.312 -6.857 14.606 1.00 88.94 170 LEU A N 1
ATOM 1343 C CA . LEU A 1 170 ? 12.240 -6.222 15.368 1.00 88.94 170 LEU A CA 1
ATOM 1344 C C . LEU A 1 170 ? 11.142 -5.661 14.455 1.00 88.94 170 LEU A C 1
ATOM 1346 O O . LEU A 1 170 ? 9.962 -5.845 14.742 1.00 88.94 170 LEU A O 1
ATOM 1350 N N . LEU A 1 171 ? 11.505 -4.999 13.353 1.00 85.44 171 LEU A N 1
ATOM 1351 C CA . LEU A 1 171 ? 10.548 -4.445 12.393 1.00 85.44 171 LEU A CA 1
ATOM 1352 C C . LEU A 1 171 ? 9.730 -5.543 11.704 1.00 85.44 171 LEU A C 1
ATOM 1354 O O . LEU A 1 171 ? 8.533 -5.363 11.492 1.00 85.44 171 LEU A O 1
ATOM 1358 N N . VAL A 1 172 ? 10.328 -6.702 11.410 1.00 85.44 172 VAL A N 1
ATOM 1359 C CA . VAL A 1 172 ? 9.583 -7.869 10.906 1.00 85.44 172 VAL A CA 1
ATOM 1360 C C . VAL A 1 172 ? 8.576 -8.355 11.950 1.00 85.44 172 VAL A C 1
ATOM 1362 O O . VAL A 1 172 ? 7.399 -8.535 11.628 1.00 85.44 172 VAL A O 1
ATOM 1365 N N . ALA A 1 173 ? 8.995 -8.502 13.210 1.00 88.00 173 ALA A N 1
ATOM 1366 C CA . ALA A 1 173 ? 8.090 -8.872 14.299 1.00 88.00 173 ALA A CA 1
ATOM 1367 C C . ALA A 1 173 ? 6.969 -7.833 14.497 1.00 88.00 173 ALA A C 1
ATOM 1369 O O . ALA A 1 173 ? 5.811 -8.202 14.697 1.00 88.00 173 ALA A O 1
ATOM 1370 N N . TRP A 1 174 ? 7.287 -6.543 14.370 1.00 88.69 174 TRP A N 1
ATOM 1371 C CA . TRP A 1 174 ? 6.333 -5.434 14.415 1.00 88.69 174 TRP A CA 1
ATOM 1372 C C . TRP A 1 174 ? 5.291 -5.536 13.300 1.00 88.69 174 TRP A C 1
ATOM 1374 O O . TRP A 1 174 ? 4.091 -5.439 13.566 1.00 88.69 174 TRP A O 1
ATOM 1384 N N . VAL A 1 175 ? 5.727 -5.784 12.060 1.00 87.69 175 VAL A N 1
ATOM 1385 C CA . VAL A 1 175 ? 4.837 -5.981 10.907 1.00 87.69 175 VAL A CA 1
ATOM 1386 C C . VAL A 1 175 ? 3.876 -7.144 11.149 1.00 87.69 175 VAL A C 1
ATOM 1388 O O . VAL A 1 175 ? 2.670 -6.999 10.937 1.00 87.69 175 VAL A O 1
ATOM 1391 N N . VAL A 1 176 ? 4.374 -8.283 11.633 1.00 87.62 176 VAL A N 1
ATOM 1392 C CA . VAL A 1 176 ? 3.531 -9.450 11.933 1.00 87.62 176 VAL A CA 1
ATOM 1393 C C . VAL A 1 176 ? 2.537 -9.127 13.049 1.00 87.62 176 VAL A C 1
ATOM 1395 O O . VAL A 1 176 ? 1.338 -9.358 12.885 1.00 87.62 176 VAL A O 1
ATOM 1398 N N . PHE A 1 177 ? 3.002 -8.533 14.151 1.00 89.38 177 PHE A N 1
ATOM 1399 C CA . PHE A 1 177 ? 2.163 -8.196 15.299 1.00 89.38 177 PHE A CA 1
ATOM 1400 C C . PHE A 1 177 ? 1.008 -7.264 14.924 1.00 89.38 177 PHE A C 1
ATOM 1402 O O . PHE A 1 177 ? -0.149 -7.568 15.218 1.00 89.38 177 PHE A O 1
ATOM 1409 N N . TRP A 1 178 ? 1.288 -6.159 14.229 1.00 87.06 178 TRP A N 1
ATOM 1410 C CA . TRP A 1 178 ? 0.245 -5.209 13.833 1.00 87.06 178 TRP A CA 1
ATOM 1411 C C . TRP A 1 178 ? -0.700 -5.779 12.779 1.00 87.06 178 TRP A C 1
ATOM 1413 O O . TRP A 1 178 ? -1.898 -5.500 12.829 1.00 87.06 178 TRP A O 1
ATOM 1423 N N . SER A 1 179 ? -0.217 -6.645 11.887 1.00 86.88 179 SER A N 1
ATOM 1424 C CA . SER A 1 179 ? -1.089 -7.326 10.926 1.00 86.88 179 SER A CA 1
ATOM 1425 C C . SER A 1 179 ? -2.048 -8.310 11.620 1.00 86.88 179 SER A C 1
ATOM 1427 O O . SER A 1 179 ? -3.233 -8.359 11.290 1.00 86.88 179 SER A O 1
ATOM 1429 N N . VAL A 1 180 ? -1.591 -9.035 12.648 1.00 86.12 180 VAL A N 1
ATOM 1430 C CA . VAL A 1 180 ? -2.466 -9.858 13.513 1.00 86.12 180 VAL A CA 1
ATOM 1431 C C . VAL A 1 180 ? -3.410 -8.969 14.339 1.00 86.12 180 VAL A C 1
ATOM 1433 O O . VAL A 1 180 ? -4.589 -9.284 14.523 1.00 86.12 180 VAL A O 1
ATOM 1436 N N . GLY A 1 181 ? -2.934 -7.806 14.783 1.00 83.50 181 GLY A N 1
ATOM 1437 C CA . GLY A 1 181 ? -3.750 -6.769 15.413 1.00 83.50 181 GLY A CA 1
ATOM 1438 C C . GLY A 1 181 ? -4.893 -6.273 14.517 1.00 83.50 181 GLY A C 1
ATOM 1439 O O . GLY A 1 181 ? -5.989 -6.015 15.018 1.00 83.50 181 GLY A O 1
ATOM 1440 N N . ALA A 1 182 ? -4.679 -6.198 13.198 1.00 83.50 182 ALA A N 1
ATOM 1441 C CA . ALA A 1 182 ? -5.709 -5.852 12.216 1.00 83.50 182 ALA A CA 1
ATOM 1442 C C . ALA A 1 182 ? -6.792 -6.941 12.106 1.00 83.50 182 ALA A C 1
ATOM 1444 O O . ALA A 1 182 ? -7.984 -6.626 12.143 1.00 83.50 182 ALA A O 1
ATOM 1445 N N . MET A 1 183 ? -6.381 -8.218 12.053 1.00 83.69 183 MET A N 1
ATOM 1446 C CA . MET A 1 183 ? -7.278 -9.389 12.038 1.00 83.69 183 MET A CA 1
ATOM 1447 C C . MET A 1 183 ? -8.198 -9.434 13.263 1.00 83.69 183 MET A C 1
ATOM 1449 O O . MET A 1 183 ? -9.374 -9.791 13.172 1.00 83.69 183 MET A O 1
ATOM 1453 N N . THR A 1 184 ? -7.647 -9.087 14.424 1.00 81.75 184 THR A N 1
ATOM 1454 C CA . THR A 1 184 ? -8.315 -9.196 15.726 1.00 81.75 184 THR A CA 1
ATOM 1455 C C . THR A 1 184 ? -9.071 -7.926 16.106 1.00 81.75 184 THR A C 1
ATOM 1457 O O . THR A 1 184 ? -9.938 -7.974 16.969 1.00 81.75 184 THR A O 1
ATOM 1460 N N . GLY A 1 185 ? -8.785 -6.788 15.469 1.00 76.81 185 GLY A N 1
ATOM 1461 C CA . GLY A 1 185 ? -9.428 -5.501 15.752 1.00 76.81 185 GLY A CA 1
ATOM 1462 C C . GLY A 1 185 ? -8.859 -4.754 16.962 1.00 76.81 185 GLY A C 1
ATOM 1463 O O . GLY A 1 185 ? -9.229 -3.604 17.202 1.00 76.81 185 GLY A O 1
ATOM 1464 N N . GLN A 1 186 ? -7.920 -5.350 17.704 1.00 81.75 186 GLN A N 1
ATOM 1465 C CA . GLN A 1 186 ? -7.286 -4.699 18.857 1.00 81.75 186 GLN A CA 1
ATOM 1466 C C . GLN A 1 186 ? -6.394 -3.517 18.459 1.00 81.75 186 GLN A C 1
ATOM 1468 O O . GLN A 1 186 ? -6.277 -2.560 19.225 1.00 81.75 186 GLN A O 1
ATOM 1473 N N . ALA A 1 187 ? -5.816 -3.541 17.252 1.00 80.69 187 ALA A N 1
ATOM 1474 C CA . ALA A 1 187 ? -4.996 -2.445 16.731 1.00 80.69 187 ALA A CA 1
ATOM 1475 C C . ALA A 1 187 ? -5.768 -1.117 16.649 1.00 80.69 187 ALA A C 1
ATOM 1477 O O . ALA A 1 187 ? -5.230 -0.067 16.991 1.00 80.69 187 ALA A O 1
ATOM 1478 N N . LYS A 1 188 ? -7.050 -1.171 16.268 1.00 80.31 188 LYS A N 1
ATOM 1479 C CA . LYS A 1 188 ? -7.926 0.004 16.172 1.00 80.31 188 LYS A CA 1
ATOM 1480 C C . LYS A 1 188 ? -8.248 0.610 17.541 1.00 80.31 188 LYS A C 1
ATOM 1482 O O . LYS A 1 188 ? -8.351 1.823 17.667 1.00 80.31 188 LYS A O 1
ATOM 1487 N N . GLN A 1 189 ? -8.369 -0.222 18.580 1.00 79.31 189 GLN A N 1
ATOM 1488 C CA . GLN A 1 189 ? -8.626 0.241 19.952 1.00 79.31 189 GLN A CA 1
ATOM 1489 C C . GLN A 1 189 ? -7.431 0.976 20.573 1.00 79.31 189 GLN A C 1
ATOM 1491 O O . GLN A 1 189 ? -7.622 1.828 21.435 1.00 79.31 189 GLN A O 1
ATOM 1496 N N . HIS A 1 190 ? -6.212 0.644 20.142 1.00 77.50 190 HIS A N 1
ATOM 1497 C CA . HIS A 1 190 ? -4.967 1.208 20.671 1.00 77.50 190 HIS A CA 1
ATOM 1498 C C . HIS A 1 190 ? -4.351 2.259 19.734 1.00 77.50 190 HIS A C 1
ATOM 1500 O O . H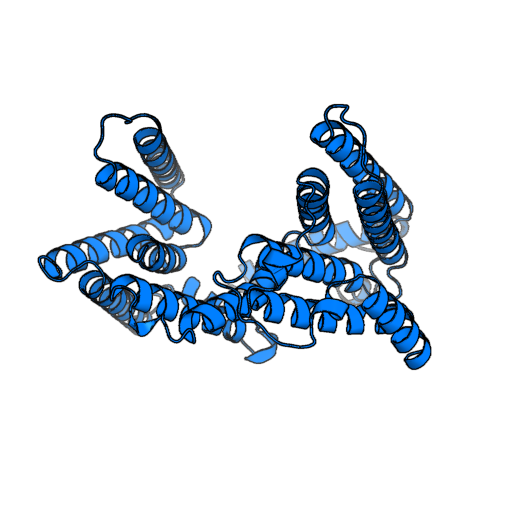IS A 1 190 ? -3.180 2.614 19.881 1.00 77.50 190 HIS A O 1
ATOM 1506 N N . ALA A 1 191 ? -5.120 2.760 18.762 1.00 75.12 191 ALA A N 1
ATOM 1507 C CA . ALA A 1 191 ? -4.691 3.853 17.902 1.00 75.12 191 ALA A CA 1
ATOM 1508 C C . ALA A 1 191 ? -4.519 5.153 18.720 1.00 75.12 191 ALA A C 1
ATOM 1510 O O . ALA A 1 191 ? -5.287 5.398 19.656 1.00 75.12 191 ALA A O 1
ATOM 1511 N N . PRO A 1 192 ? -3.528 6.005 18.396 1.00 71.25 192 PRO A N 1
ATOM 1512 C CA . PRO A 1 192 ? -3.350 7.282 19.075 1.00 71.25 192 PRO A CA 1
ATOM 1513 C C . PRO A 1 192 ? -4.602 8.149 18.904 1.00 71.25 192 PRO A C 1
ATOM 1515 O O . PRO A 1 192 ? -5.129 8.288 17.803 1.00 71.25 192 PRO A O 1
ATOM 1518 N N . SER A 1 193 ? -5.061 8.762 19.997 1.00 67.88 193 SER A N 1
ATOM 1519 C CA . SER A 1 193 ? -6.283 9.578 20.012 1.00 67.88 193 SER A CA 1
ATOM 1520 C C . SER A 1 193 ? -6.154 10.887 19.225 1.00 67.88 193 SER A C 1
ATOM 1522 O O . SER A 1 193 ? -7.159 11.487 18.853 1.00 67.88 193 SER A O 1
ATOM 1524 N N . SER A 1 194 ? -4.923 11.345 18.983 1.00 75.31 194 SER A N 1
ATOM 1525 C CA . SER A 1 194 ? -4.647 12.595 18.278 1.00 75.31 194 SER A CA 1
ATOM 1526 C C . SER A 1 194 ? -4.648 12.400 16.764 1.00 75.31 194 SER A C 1
ATOM 1528 O O . SER A 1 194 ? -3.804 11.686 16.213 1.00 75.31 194 SER A O 1
ATOM 1530 N N . LYS A 1 195 ? -5.558 13.101 16.079 1.00 77.81 195 LYS A N 1
ATOM 1531 C CA . LYS A 1 195 ? -5.617 13.144 14.608 1.00 77.81 195 LYS A CA 1
ATOM 1532 C C . LYS A 1 195 ? -4.323 13.699 14.007 1.00 77.81 195 LYS A C 1
ATOM 1534 O O . LYS A 1 195 ? -3.876 13.203 12.977 1.00 77.81 195 LYS A O 1
ATOM 1539 N N . THR A 1 196 ? -3.702 14.672 14.673 1.00 77.69 196 THR A N 1
ATOM 1540 C CA . THR A 1 196 ? -2.459 15.318 14.233 1.00 77.69 196 THR A CA 1
ATOM 1541 C C . THR A 1 196 ? -1.305 14.327 14.170 1.00 77.69 196 THR A C 1
ATOM 1543 O O . THR A 1 196 ? -0.644 14.219 13.142 1.00 77.69 196 THR A O 1
ATOM 1546 N N . VAL A 1 197 ? -1.109 13.538 15.231 1.00 77.88 197 VAL A N 1
ATOM 1547 C CA . VAL A 1 197 ? -0.071 12.493 15.278 1.00 77.88 197 VAL A CA 1
ATOM 1548 C C . VAL A 1 197 ? -0.313 11.438 14.200 1.00 77.88 197 VAL A C 1
ATOM 1550 O O . VAL A 1 197 ? 0.623 11.014 13.527 1.00 77.88 197 VAL A O 1
ATOM 1553 N N . HIS A 1 198 ? -1.570 11.030 14.012 1.00 78.75 198 HIS A N 1
ATOM 1554 C CA . HIS A 1 198 ? -1.925 10.023 13.020 1.00 78.75 198 HIS A CA 1
ATOM 1555 C C . HIS A 1 198 ? -1.646 10.501 11.585 1.00 78.75 198 HIS A C 1
ATOM 1557 O O . HIS A 1 198 ? -0.996 9.793 10.821 1.00 78.75 198 HIS A O 1
ATOM 1563 N N . LEU A 1 199 ? -2.057 11.724 11.231 1.00 79.12 199 LEU A N 1
ATOM 1564 C CA . LEU A 1 199 ? -1.814 12.310 9.906 1.00 79.12 199 LEU A CA 1
ATOM 1565 C C . LEU A 1 199 ? -0.326 12.562 9.641 1.00 79.12 199 LEU A C 1
ATOM 1567 O O . LEU A 1 199 ? 0.158 12.328 8.535 1.00 79.12 199 LEU A O 1
ATOM 1571 N N . LEU A 1 200 ? 0.421 12.971 10.664 1.00 80.38 200 LEU A N 1
ATOM 1572 C CA . LEU A 1 200 ? 1.862 13.153 10.552 1.00 80.38 200 LEU A CA 1
ATOM 1573 C C . LEU A 1 200 ? 2.584 11.810 10.357 1.00 80.38 200 LEU A C 1
ATOM 1575 O O . LEU A 1 200 ? 3.503 11.716 9.550 1.00 80.38 200 LEU A O 1
ATOM 1579 N N . ALA A 1 201 ? 2.126 10.741 11.013 1.00 77.69 201 ALA A N 1
ATOM 1580 C CA . ALA A 1 201 ? 2.635 9.388 10.792 1.00 77.69 201 ALA A CA 1
ATOM 1581 C C . ALA A 1 201 ? 2.296 8.837 9.390 1.00 77.69 201 ALA A C 1
ATOM 1583 O O . ALA A 1 201 ? 3.122 8.133 8.800 1.00 77.69 201 ALA A O 1
ATOM 1584 N N . VAL A 1 202 ? 1.132 9.191 8.820 1.00 76.56 202 VAL A N 1
ATOM 1585 C CA . VAL A 1 202 ? 0.802 8.928 7.402 1.00 76.56 202 VAL A CA 1
ATOM 1586 C C . VAL A 1 202 ? 1.813 9.604 6.485 1.00 76.56 202 VAL A C 1
ATOM 1588 O O . VAL A 1 202 ? 2.393 8.945 5.622 1.00 76.56 202 VAL A O 1
ATOM 1591 N N . LEU A 1 203 ? 2.070 10.894 6.707 1.00 77.38 203 LEU A N 1
ATOM 1592 C CA . LEU A 1 203 ? 3.026 11.667 5.921 1.00 77.38 203 LEU A CA 1
ATOM 1593 C C . LEU A 1 203 ? 4.445 11.088 6.012 1.00 77.38 203 LEU A C 1
ATOM 1595 O O . LEU A 1 203 ? 5.110 10.917 4.996 1.00 77.38 203 LEU A O 1
ATOM 1599 N N . VAL A 1 204 ? 4.895 10.716 7.210 1.00 75.31 204 VAL A N 1
ATOM 1600 C CA . VAL A 1 204 ? 6.206 10.077 7.406 1.00 75.31 204 VAL A CA 1
ATOM 1601 C C . VAL A 1 204 ? 6.285 8.730 6.681 1.00 75.31 204 VAL A C 1
ATOM 1603 O O . VAL A 1 204 ? 7.285 8.443 6.027 1.00 75.31 204 VAL A O 1
ATOM 1606 N N . SER A 1 205 ? 5.225 7.920 6.731 1.00 72.88 205 SER A N 1
ATOM 1607 C CA . SER A 1 205 ? 5.182 6.626 6.034 1.00 72.88 205 SER A CA 1
ATOM 1608 C C . SER A 1 205 ? 5.191 6.786 4.507 1.00 72.88 205 SER A C 1
ATOM 1610 O O . SER A 1 205 ? 5.821 5.990 3.809 1.00 72.88 205 SER A O 1
ATOM 1612 N N . LEU A 1 206 ? 4.539 7.834 3.990 1.00 70.25 206 LEU A N 1
ATOM 1613 C CA . LEU A 1 206 ? 4.574 8.235 2.580 1.00 70.25 206 LEU A CA 1
ATOM 1614 C C . LEU A 1 206 ? 5.992 8.617 2.137 1.00 70.25 206 LEU A C 1
ATOM 1616 O O . LEU A 1 206 ? 6.480 8.090 1.136 1.00 70.25 206 LEU A O 1
ATOM 1620 N N . LEU A 1 207 ? 6.647 9.490 2.906 1.00 70.38 207 LEU A N 1
ATOM 1621 C CA . LEU A 1 207 ? 7.964 10.047 2.589 1.00 70.38 207 LEU A CA 1
ATOM 1622 C C . LEU A 1 207 ? 9.091 9.009 2.713 1.00 70.38 207 LEU A C 1
ATOM 1624 O O . LEU A 1 207 ? 9.959 8.951 1.849 1.00 70.38 207 LEU A O 1
ATOM 1628 N N . LEU A 1 208 ? 9.074 8.165 3.752 1.00 65.62 208 LEU A N 1
ATOM 1629 C CA . LEU A 1 208 ? 10.135 7.178 4.002 1.00 65.62 208 LEU A CA 1
ATOM 1630 C C . LEU A 1 208 ? 9.933 5.860 3.240 1.00 65.62 208 LEU A C 1
ATOM 1632 O O . LEU A 1 208 ? 10.896 5.215 2.827 1.00 65.62 208 LEU A O 1
ATOM 1636 N N . GLY A 1 209 ? 8.682 5.421 3.081 1.00 56.81 209 GLY A N 1
ATOM 1637 C CA . GLY A 1 209 ? 8.355 4.107 2.527 1.00 56.81 209 GLY A CA 1
ATOM 1638 C C . GLY A 1 209 ? 8.194 4.075 1.011 1.00 56.81 209 GLY A C 1
ATOM 1639 O O . GLY A 1 209 ? 8.129 2.979 0.444 1.00 56.81 209 GLY A O 1
ATOM 1640 N N . SER A 1 210 ? 8.110 5.236 0.344 1.00 52.75 210 SER A N 1
ATOM 1641 C CA . SER A 1 210 ? 7.652 5.355 -1.050 1.00 52.75 210 SER A CA 1
ATOM 1642 C C . SER A 1 210 ? 6.355 4.565 -1.262 1.00 52.75 210 SER A C 1
ATOM 1644 O O . SER A 1 210 ? 6.350 3.669 -2.091 1.00 52.75 210 SER A O 1
ATOM 1646 N N . LEU A 1 211 ? 5.337 4.789 -0.409 1.00 50.53 211 LEU A N 1
ATOM 1647 C CA . LEU A 1 211 ? 4.081 4.018 -0.252 1.00 50.53 211 LEU A CA 1
ATOM 1648 C C . LEU A 1 211 ? 3.961 2.802 -1.181 1.00 50.53 211 LEU A C 1
ATOM 1650 O O . LEU A 1 211 ? 3.197 2.745 -2.143 1.00 50.53 211 LEU A O 1
ATOM 1654 N N . ARG A 1 212 ? 4.796 1.812 -0.894 1.00 62.41 212 ARG A N 1
ATOM 1655 C CA . ARG A 1 212 ? 4.868 0.604 -1.685 1.00 62.41 212 ARG A CA 1
ATOM 1656 C C . ARG A 1 212 ? 3.647 -0.205 -1.289 1.00 62.41 212 ARG A C 1
ATOM 1658 O O . ARG A 1 212 ? 3.647 -0.844 -0.240 1.00 62.41 212 ARG A O 1
ATOM 1665 N N . LEU A 1 213 ? 2.596 -0.117 -2.108 1.00 59.59 213 LEU A N 1
ATOM 1666 C CA . LEU A 1 213 ? 1.264 -0.681 -1.847 1.00 59.59 213 LEU A CA 1
ATOM 1667 C C . LEU A 1 213 ? 1.324 -2.150 -1.393 1.00 59.59 213 LEU A C 1
ATOM 1669 O O . LEU A 1 213 ? 0.487 -2.607 -0.622 1.00 59.59 213 LEU A O 1
ATOM 1673 N N . TRP A 1 214 ? 2.361 -2.879 -1.810 1.00 68.62 214 TRP A N 1
ATOM 1674 C CA . TRP A 1 214 ? 2.581 -4.261 -1.405 1.00 68.62 214 TRP A CA 1
ATOM 1675 C C . TRP A 1 214 ? 2.775 -4.462 0.104 1.00 68.62 214 TRP A C 1
ATOM 1677 O O . TRP A 1 214 ? 2.363 -5.499 0.615 1.00 68.62 214 TRP A O 1
ATOM 1687 N N . TYR A 1 215 ? 3.310 -3.487 0.849 1.00 74.00 215 TYR A N 1
ATOM 1688 C CA . TYR A 1 215 ? 3.394 -3.582 2.313 1.00 74.00 215 TYR A CA 1
ATOM 1689 C C . TYR A 1 215 ? 2.014 -3.577 2.982 1.00 74.00 215 TYR A C 1
ATOM 1691 O O . TYR A 1 215 ? 1.856 -4.135 4.064 1.00 74.00 215 TYR A O 1
ATOM 1699 N N . ALA A 1 216 ? 0.999 -3.001 2.328 1.00 75.12 216 ALA A N 1
ATOM 1700 C CA . ALA A 1 216 ? -0.378 -3.029 2.809 1.00 75.12 216 ALA A CA 1
ATOM 1701 C C . ALA A 1 216 ? -1.079 -4.375 2.539 1.00 75.12 216 ALA A C 1
ATOM 1703 O O . ALA A 1 216 ? -2.095 -4.658 3.169 1.00 75.12 216 ALA A O 1
ATOM 1704 N N . LEU A 1 217 ? -0.546 -5.234 1.658 1.00 78.25 217 LEU A N 1
ATOM 1705 C CA . LEU A 1 217 ? -1.185 -6.513 1.316 1.00 78.25 217 LEU A CA 1
ATOM 1706 C C . LEU A 1 217 ? -1.266 -7.459 2.514 1.00 78.25 217 LEU A C 1
ATOM 1708 O O . LEU A 1 217 ? -2.298 -8.092 2.708 1.00 78.25 217 LEU A O 1
ATOM 1712 N N . LEU A 1 218 ? -0.212 -7.542 3.331 1.00 82.31 218 LEU A N 1
ATOM 1713 C CA . LEU A 1 218 ? -0.180 -8.430 4.495 1.00 82.31 218 LEU A CA 1
ATOM 1714 C C . LEU A 1 218 ? -1.230 -8.065 5.567 1.00 82.31 218 LEU A C 1
ATOM 1716 O O . LEU A 1 218 ? -2.021 -8.942 5.931 1.00 82.31 218 LEU A O 1
ATOM 1720 N N . PRO A 1 219 ? -1.309 -6.814 6.066 1.00 82.06 219 PRO A N 1
ATOM 1721 C CA . PRO A 1 219 ? -2.346 -6.438 7.024 1.00 82.06 219 PRO A CA 1
ATOM 1722 C C . PRO A 1 219 ? -3.748 -6.510 6.413 1.00 82.06 219 PRO A C 1
ATOM 1724 O O . PRO A 1 219 ? -4.673 -6.912 7.113 1.00 82.06 219 PRO A O 1
ATOM 1727 N N . MET A 1 220 ? -3.918 -6.209 5.119 1.00 81.94 220 MET A N 1
ATOM 1728 C CA . MET A 1 220 ? -5.204 -6.383 4.430 1.00 81.94 220 MET A CA 1
ATOM 1729 C C . MET A 1 220 ? -5.612 -7.856 4.331 1.00 81.94 220 MET A C 1
ATOM 1731 O O . MET A 1 220 ? -6.764 -8.190 4.594 1.00 81.94 220 MET A O 1
ATOM 1735 N N . PHE A 1 221 ? -4.680 -8.754 4.011 1.00 84.69 221 PHE A N 1
ATOM 1736 C CA . PHE A 1 221 ? -4.926 -10.195 3.977 1.00 84.69 221 PHE A CA 1
ATOM 1737 C C . PHE A 1 221 ? -5.371 -10.710 5.344 1.00 84.69 221 PHE A C 1
ATOM 1739 O O . PHE A 1 221 ? -6.387 -11.401 5.442 1.00 84.69 221 PHE A O 1
ATOM 1746 N N . LEU A 1 222 ? -4.661 -10.335 6.409 1.00 85.69 222 LEU A N 1
ATOM 1747 C CA . LEU A 1 222 ? -5.008 -10.751 7.765 1.00 85.69 222 LEU A CA 1
ATOM 1748 C C . LEU A 1 222 ? -6.334 -10.140 8.231 1.00 85.69 222 LEU A C 1
ATOM 1750 O O . LEU A 1 222 ? -7.145 -10.830 8.847 1.00 85.69 222 LEU A O 1
ATOM 1754 N N . LEU A 1 223 ? -6.620 -8.893 7.862 1.00 84.25 223 LEU A N 1
ATOM 1755 C CA . LEU A 1 223 ? -7.908 -8.258 8.120 1.00 84.25 223 LEU A CA 1
ATOM 1756 C C . LEU A 1 223 ? -9.073 -9.003 7.456 1.00 84.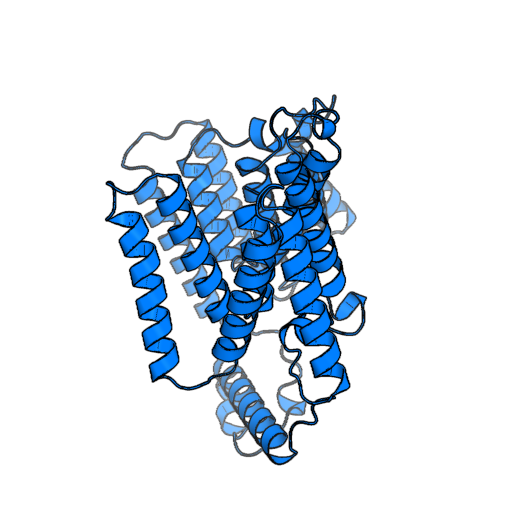25 223 LEU A C 1
ATOM 1758 O O . LEU A 1 223 ? -10.049 -9.349 8.122 1.00 84.25 223 LEU A O 1
ATOM 1762 N N . VAL A 1 224 ? -8.963 -9.280 6.156 1.00 83.00 224 VAL A N 1
ATOM 1763 C CA . VAL A 1 224 ? -10.009 -9.969 5.387 1.00 83.00 224 VAL A CA 1
ATOM 1764 C C . VAL A 1 224 ? -10.155 -11.413 5.855 1.00 83.00 224 VAL A C 1
ATOM 1766 O O . VAL A 1 224 ? -11.275 -11.895 5.981 1.00 83.00 224 VAL A O 1
ATOM 1769 N N . THR A 1 225 ? -9.056 -12.075 6.222 1.00 84.06 225 THR A N 1
ATOM 1770 C CA . THR A 1 225 ? -9.085 -13.396 6.871 1.00 84.06 225 THR A CA 1
ATOM 1771 C C . THR A 1 225 ? -9.870 -13.340 8.183 1.00 84.06 225 THR A C 1
ATOM 1773 O O . THR A 1 225 ? -10.734 -14.177 8.430 1.00 84.06 225 THR A O 1
ATOM 1776 N N . GLY A 1 226 ? -9.649 -12.306 9.000 1.00 77.38 226 GLY A N 1
ATOM 1777 C CA . GLY A 1 226 ? -10.409 -12.077 10.228 1.00 77.38 226 GLY A CA 1
ATOM 1778 C C . GLY A 1 226 ? -11.907 -11.872 9.991 1.00 77.38 226 GLY A C 1
ATOM 1779 O O . GLY A 1 226 ? -12.709 -12.334 10.800 1.00 77.38 226 GLY A O 1
ATOM 1780 N N . LEU A 1 227 ? -12.287 -11.215 8.890 1.00 77.69 227 LEU A N 1
ATOM 1781 C CA . LEU A 1 227 ? -13.685 -11.032 8.481 1.00 77.69 227 LEU A CA 1
ATOM 1782 C C . LEU A 1 227 ? -14.303 -12.317 7.909 1.00 77.69 227 LEU A C 1
ATOM 1784 O O . LEU A 1 227 ? -15.463 -12.604 8.188 1.00 77.69 227 LEU A O 1
ATOM 1788 N N . ALA A 1 228 ? -13.543 -13.098 7.138 1.00 77.75 228 ALA A N 1
ATOM 1789 C CA . ALA A 1 228 ? -13.993 -14.357 6.545 1.00 77.75 228 ALA A CA 1
ATOM 1790 C C . ALA A 1 228 ? -14.213 -15.452 7.603 1.00 77.75 228 ALA A C 1
ATOM 1792 O O . ALA A 1 228 ? -15.175 -16.213 7.519 1.00 77.75 228 ALA A O 1
ATOM 1793 N N . LEU A 1 229 ? -13.349 -15.506 8.624 1.00 76.69 229 LEU A N 1
ATOM 1794 C CA . LEU A 1 229 ? -13.401 -16.486 9.718 1.00 76.69 229 LEU A CA 1
ATOM 1795 C C . LEU A 1 229 ? -14.352 -16.088 10.861 1.00 76.69 229 LEU A C 1
ATOM 1797 O O . LEU A 1 229 ? -14.466 -16.792 11.867 1.00 76.69 229 LEU A O 1
ATOM 1801 N N . GLU A 1 230 ? -15.021 -14.942 10.763 1.00 76.50 230 GLU A N 1
ATOM 1802 C CA . GLU A 1 230 ? -15.940 -14.483 11.795 1.00 76.50 230 GLU A CA 1
ATOM 1803 C C . GLU A 1 230 ? -17.195 -15.377 11.873 1.00 76.50 230 GLU A C 1
ATOM 1805 O O . GLU A 1 230 ? -17.862 -15.629 10.876 1.00 76.50 230 GLU A O 1
ATOM 1810 N N . LYS A 1 231 ? -17.587 -15.820 13.080 1.00 68.38 231 LYS A N 1
ATOM 1811 C CA . LYS A 1 231 ? -18.778 -16.679 13.269 1.00 68.38 231 LYS A CA 1
ATOM 1812 C C . LYS A 1 231 ? -20.080 -16.028 12.777 1.00 68.38 231 LYS A C 1
ATOM 1814 O O . LYS A 1 231 ? -20.997 -16.725 12.356 1.00 68.38 231 LYS A O 1
ATOM 1819 N N . THR A 1 232 ? -20.170 -14.698 12.803 1.00 66.12 232 THR A N 1
ATOM 1820 C CA . THR A 1 232 ? -21.310 -13.940 12.260 1.00 66.12 232 THR A CA 1
ATOM 1821 C C . THR A 1 232 ? -21.225 -13.717 10.748 1.00 66.12 232 THR A C 1
ATOM 1823 O O . THR A 1 232 ? -22.210 -13.271 10.165 1.00 66.12 232 THR A O 1
ATOM 1826 N N . ALA A 1 233 ? -20.126 -14.090 10.077 1.00 65.50 233 ALA A N 1
ATOM 1827 C CA . ALA A 1 233 ? -19.981 -13.964 8.625 1.00 65.50 233 ALA A CA 1
ATOM 1828 C C . ALA A 1 233 ? -21.058 -14.749 7.860 1.00 65.50 233 ALA A C 1
ATOM 1830 O O . ALA A 1 233 ? -21.492 -14.327 6.793 1.00 65.50 233 ALA A O 1
ATOM 1831 N N . GLN A 1 234 ? -21.567 -15.848 8.430 1.00 63.09 234 GLN A N 1
ATOM 1832 C CA . GLN A 1 234 ? -22.656 -16.622 7.826 1.00 63.09 234 GLN A CA 1
ATOM 1833 C C . GLN A 1 234 ? -23.989 -15.860 7.777 1.00 63.09 234 GLN A C 1
ATOM 1835 O O . GLN A 1 234 ? -24.787 -16.124 6.877 1.00 63.09 234 GLN A O 1
ATOM 1840 N N . ARG A 1 235 ? -24.207 -14.907 8.698 1.00 70.19 235 ARG A N 1
ATOM 1841 C CA . ARG A 1 235 ? -25.419 -14.072 8.772 1.00 70.19 235 ARG A CA 1
ATOM 1842 C C . ARG A 1 235 ? -25.398 -12.891 7.801 1.00 70.19 235 ARG A C 1
ATOM 1844 O O . ARG A 1 235 ? -26.429 -12.250 7.624 1.00 70.19 235 ARG A O 1
ATOM 1851 N N . ARG A 1 236 ? -24.247 -12.592 7.191 1.00 72.50 236 ARG A N 1
ATOM 1852 C CA . ARG A 1 236 ? -24.127 -11.527 6.189 1.00 72.50 236 ARG A CA 1
ATOM 1853 C C . ARG A 1 236 ? -24.862 -11.920 4.905 1.00 72.50 236 ARG A C 1
ATOM 1855 O O . ARG A 1 236 ? -24.918 -13.114 4.578 1.00 72.50 236 ARG A O 1
ATOM 1862 N N . PRO A 1 237 ? -25.424 -10.949 4.170 1.00 75.12 237 PRO A N 1
ATOM 1863 C CA . PRO A 1 237 ? -26.095 -11.231 2.914 1.00 75.12 237 PRO A CA 1
ATOM 1864 C C . PRO A 1 237 ? -25.135 -11.893 1.915 1.00 75.12 237 PRO A C 1
ATOM 1866 O O . PRO A 1 237 ? -23.918 -11.711 1.956 1.00 75.12 237 PRO A O 1
ATOM 1869 N N . GLN A 1 238 ? -25.689 -12.711 1.015 1.00 68.12 238 GLN A N 1
ATOM 1870 C CA . GLN A 1 238 ? -24.895 -13.577 0.139 1.00 68.12 238 GLN A CA 1
ATOM 1871 C C . GLN A 1 238 ? -23.869 -12.802 -0.701 1.00 68.12 238 GLN A C 1
ATOM 1873 O O . GLN A 1 238 ? -22.765 -13.312 -0.879 1.00 68.12 238 GLN A O 1
ATOM 1878 N N . HIS A 1 239 ? -24.207 -11.595 -1.167 1.00 66.31 239 HIS A N 1
ATOM 1879 C CA . HIS A 1 239 ? -23.300 -10.756 -1.949 1.00 66.31 239 HIS A CA 1
ATOM 1880 C C . HIS A 1 239 ? -22.054 -10.381 -1.139 1.00 66.31 239 HIS A C 1
ATOM 1882 O O . HIS A 1 239 ? -20.971 -10.752 -1.567 1.00 66.31 239 HIS A O 1
ATOM 1888 N N . GLU A 1 240 ? -22.198 -9.818 0.070 1.00 69.44 240 GLU A N 1
ATOM 1889 C CA . GLU A 1 240 ? -21.071 -9.442 0.944 1.00 69.44 240 GLU A CA 1
ATOM 1890 C C . GLU A 1 240 ? -20.128 -10.611 1.242 1.00 69.44 240 GLU A C 1
ATOM 1892 O O . GLU A 1 240 ? -18.908 -10.452 1.297 1.00 69.44 240 GLU A O 1
ATOM 1897 N N . ARG A 1 241 ? -20.678 -11.814 1.447 1.00 72.75 241 ARG A N 1
ATOM 1898 C CA . ARG A 1 241 ? -19.852 -13.005 1.696 1.00 72.75 241 ARG A CA 1
ATOM 1899 C C . ARG A 1 241 ? -19.008 -13.348 0.475 1.00 72.75 241 ARG A C 1
ATOM 1901 O O . ARG A 1 241 ? -17.828 -13.650 0.627 1.00 72.75 241 ARG A O 1
ATOM 1908 N N . VAL A 1 242 ? -19.603 -13.303 -0.717 1.00 72.81 242 VAL A N 1
ATOM 1909 C CA . VAL A 1 242 ? -18.880 -13.557 -1.968 1.00 72.81 242 VAL A CA 1
ATOM 1910 C C . VAL A 1 242 ? -17.817 -12.480 -2.194 1.00 72.81 242 VAL A C 1
ATOM 1912 O O . VAL A 1 242 ? -16.705 -12.833 -2.572 1.00 72.81 242 VAL A O 1
ATOM 1915 N N . SER A 1 243 ? -18.092 -11.214 -1.860 1.00 68.12 243 SER A N 1
ATOM 1916 C CA . SER A 1 243 ? -17.117 -10.110 -1.879 1.00 68.12 243 SER A CA 1
ATOM 1917 C C . SER A 1 243 ? -15.907 -10.406 -1.011 1.00 68.12 243 SER A C 1
ATOM 1919 O O . SER A 1 243 ? -14.773 -10.324 -1.470 1.00 68.12 243 SER A O 1
ATOM 1921 N N . VAL A 1 244 ? -16.140 -10.769 0.254 1.00 76.25 244 VAL A N 1
ATOM 1922 C CA . VAL A 1 244 ? -15.072 -11.026 1.226 1.00 76.25 244 VAL A CA 1
ATOM 1923 C C . VAL A 1 244 ? -14.201 -12.188 0.758 1.00 76.25 244 VAL A C 1
ATOM 1925 O O . VAL A 1 244 ? -12.978 -12.075 0.793 1.00 76.25 244 VAL A O 1
ATOM 1928 N N . TRP A 1 245 ? -14.807 -13.266 0.255 1.00 78.25 245 TRP A N 1
ATOM 1929 C CA . TRP A 1 245 ? -14.065 -14.396 -0.307 1.00 78.25 245 TRP A CA 1
ATOM 1930 C C . TRP A 1 245 ? -13.322 -14.038 -1.598 1.00 78.25 245 TRP A C 1
ATOM 1932 O O . TRP A 1 245 ? -12.176 -14.448 -1.762 1.00 78.25 245 TRP A O 1
ATOM 1942 N N . ALA A 1 246 ? -13.912 -13.230 -2.481 1.00 74.38 246 ALA A N 1
ATOM 1943 C CA . ALA A 1 246 ? -13.251 -12.754 -3.694 1.00 74.38 246 ALA A CA 1
ATOM 1944 C C . ALA A 1 246 ? -12.039 -11.865 -3.368 1.00 74.38 246 ALA A C 1
ATOM 1946 O O . ALA A 1 246 ? -10.955 -12.094 -3.904 1.00 74.38 246 ALA A O 1
ATOM 1947 N N . ILE A 1 247 ? -12.183 -10.911 -2.436 1.00 76.25 247 ILE A N 1
ATOM 1948 C CA . ILE A 1 247 ? -11.074 -10.090 -1.919 1.00 76.25 247 ILE A CA 1
ATOM 1949 C C . ILE A 1 247 ? -9.993 -10.992 -1.333 1.00 76.25 247 ILE A C 1
ATOM 1951 O O . ILE A 1 247 ? -8.812 -10.805 -1.614 1.00 76.25 247 ILE A O 1
ATOM 1955 N N . TRP A 1 248 ? -10.387 -11.972 -0.520 1.00 82.94 248 TRP A N 1
ATOM 1956 C CA . TRP A 1 248 ? -9.455 -12.884 0.126 1.00 82.94 248 TRP A CA 1
ATOM 1957 C C . TRP A 1 248 ? -8.635 -13.672 -0.901 1.00 82.94 248 TRP A C 1
ATOM 1959 O O . TRP A 1 248 ? -7.408 -13.673 -0.830 1.00 82.94 248 TRP A O 1
ATOM 1969 N N . CYS A 1 249 ? -9.289 -14.260 -1.908 1.00 78.94 249 CYS A N 1
ATOM 1970 C CA . CYS A 1 249 ? -8.616 -14.954 -3.004 1.00 78.94 249 CYS A CA 1
ATOM 1971 C C . CYS A 1 249 ? -7.680 -14.021 -3.783 1.00 78.94 249 CYS A C 1
ATOM 1973 O O . CYS A 1 249 ? -6.536 -14.393 -4.037 1.00 78.94 249 CYS A O 1
ATOM 1975 N N . LEU A 1 250 ? -8.114 -12.802 -4.119 1.00 76.25 250 LEU A N 1
ATOM 1976 C CA . LEU A 1 250 ? -7.267 -11.821 -4.806 1.00 76.25 250 LEU A CA 1
ATOM 1977 C C . LEU A 1 250 ? -6.040 -11.429 -3.973 1.00 76.25 250 LEU A C 1
ATOM 1979 O O . LEU A 1 250 ? -4.952 -11.277 -4.528 1.00 76.25 250 LEU A O 1
ATOM 1983 N N . LEU A 1 251 ? -6.180 -11.305 -2.651 1.00 79.69 251 LEU A N 1
ATOM 1984 C CA . LEU A 1 251 ? -5.065 -11.011 -1.749 1.00 79.69 251 LEU A CA 1
ATOM 1985 C C . LEU A 1 251 ? -4.082 -12.180 -1.651 1.00 79.69 251 LEU A C 1
ATOM 1987 O O . LEU A 1 251 ? -2.877 -11.946 -1.701 1.00 79.69 251 LEU A O 1
ATOM 1991 N N . VAL A 1 252 ? -4.568 -13.425 -1.585 1.00 81.19 252 VAL A N 1
ATOM 1992 C CA . VAL A 1 252 ? -3.713 -14.624 -1.647 1.00 81.19 252 VAL A CA 1
ATOM 1993 C C . VAL A 1 252 ? -2.951 -14.659 -2.968 1.00 81.19 252 VAL A C 1
ATOM 1995 O O . VAL A 1 252 ? -1.729 -14.782 -2.967 1.00 81.19 252 VAL A O 1
ATOM 1998 N N . LEU A 1 253 ? -3.644 -14.463 -4.094 1.00 74.81 253 LEU A N 1
ATOM 1999 C CA . LEU A 1 253 ? -3.006 -14.420 -5.408 1.00 74.81 253 LEU A CA 1
ATOM 2000 C C . LEU A 1 253 ? -1.958 -13.301 -5.489 1.00 74.81 253 LEU A C 1
ATOM 2002 O O . LEU A 1 253 ? -0.862 -13.522 -5.997 1.00 74.81 253 LEU A O 1
ATOM 2006 N N . SER A 1 254 ? -2.258 -12.124 -4.941 1.00 72.56 254 SER A N 1
ATOM 2007 C CA . SER A 1 254 ? -1.332 -10.988 -4.923 1.00 72.56 254 SER A CA 1
ATOM 2008 C C . SER A 1 254 ? -0.106 -11.246 -4.041 1.00 72.56 254 SER A C 1
ATOM 2010 O O . SER A 1 254 ? 0.998 -10.852 -4.400 1.00 72.56 254 SER A O 1
ATOM 2012 N N . LEU A 1 255 ? -0.253 -11.933 -2.906 1.00 73.94 255 LEU A N 1
ATOM 2013 C CA . LEU A 1 255 ? 0.881 -12.285 -2.046 1.00 73.94 255 LEU A CA 1
ATOM 2014 C C . LEU A 1 255 ? 1.755 -13.383 -2.671 1.00 73.94 255 LEU A C 1
ATOM 2016 O O . LEU A 1 255 ? 2.981 -13.295 -2.608 1.00 73.94 255 LEU A O 1
ATOM 2020 N N . SER A 1 256 ? 1.144 -14.387 -3.306 1.00 70.06 256 SER A N 1
ATOM 2021 C CA . SER A 1 256 ? 1.856 -15.542 -3.864 1.00 70.06 256 SER A CA 1
ATOM 2022 C C . SER A 1 256 ? 2.477 -15.276 -5.241 1.00 70.06 256 SER A C 1
ATOM 2024 O O . SER A 1 256 ? 3.625 -15.648 -5.469 1.00 70.06 256 SER A O 1
ATOM 2026 N N . TYR A 1 257 ? 1.760 -14.617 -6.159 1.00 64.44 257 TYR A N 1
ATOM 2027 C CA . TYR A 1 257 ? 2.141 -14.530 -7.581 1.00 64.44 257 TYR A CA 1
ATOM 2028 C C . TYR A 1 257 ? 2.865 -13.241 -7.990 1.00 64.44 257 TYR A C 1
ATOM 2030 O O . TYR A 1 257 ? 3.283 -13.110 -9.145 1.00 64.44 257 TYR A O 1
ATOM 2038 N N . VAL A 1 258 ? 3.047 -12.284 -7.074 1.00 60.44 258 VAL A N 1
ATOM 2039 C CA . VAL A 1 258 ? 3.795 -11.046 -7.360 1.00 60.44 258 VAL A CA 1
ATOM 2040 C C . VAL A 1 258 ? 5.309 -11.272 -7.309 1.00 60.44 258 VAL A C 1
ATOM 2042 O O . VAL A 1 258 ? 6.053 -10.611 -8.035 1.00 60.44 258 VAL A O 1
ATOM 2045 N N . HIS A 1 259 ? 5.798 -12.221 -6.506 1.00 56.31 259 HIS A N 1
ATOM 2046 C CA . HIS A 1 259 ? 7.235 -12.414 -6.315 1.00 56.31 259 HIS A CA 1
ATOM 2047 C C . HIS A 1 259 ? 7.855 -13.388 -7.326 1.00 56.31 259 HIS A C 1
ATOM 2049 O O . HIS A 1 259 ? 7.816 -14.605 -7.148 1.00 56.31 259 HIS A O 1
ATOM 2055 N N . ARG A 1 260 ? 8.594 -12.837 -8.299 1.00 55.19 260 ARG A N 1
ATOM 2056 C CA . ARG A 1 260 ? 9.512 -13.602 -9.166 1.00 55.19 260 ARG A CA 1
ATOM 2057 C C . ARG A 1 260 ? 10.542 -14.414 -8.378 1.00 55.19 260 ARG A C 1
ATOM 2059 O O . ARG A 1 260 ? 10.975 -15.453 -8.846 1.00 55.19 260 ARG A O 1
ATOM 2066 N N . ARG A 1 261 ? 10.913 -13.978 -7.167 1.00 48.94 261 ARG A N 1
ATOM 2067 C CA . ARG A 1 261 ? 11.841 -14.725 -6.296 1.00 48.94 261 ARG A CA 1
ATOM 2068 C C . ARG A 1 261 ? 11.243 -15.996 -5.687 1.00 48.94 261 ARG A C 1
ATOM 2070 O O . ARG A 1 261 ? 12.014 -16.867 -5.317 1.00 48.94 261 ARG A O 1
ATOM 2077 N N . ILE A 1 262 ? 9.917 -16.093 -5.556 1.00 53.97 262 ILE A N 1
ATOM 2078 C CA . ILE A 1 262 ? 9.261 -17.258 -4.938 1.00 53.97 262 ILE A CA 1
ATOM 2079 C C . ILE A 1 262 ? 8.894 -18.299 -6.004 1.00 53.97 262 ILE A C 1
ATOM 2081 O O . ILE A 1 262 ? 9.084 -19.487 -5.780 1.00 53.97 262 ILE A O 1
ATOM 2085 N N . LEU A 1 263 ? 8.408 -17.861 -7.170 1.00 51.94 263 LEU A N 1
ATOM 2086 C CA . LEU A 1 263 ? 7.916 -18.750 -8.236 1.00 51.94 263 LEU A CA 1
ATOM 2087 C C . LEU A 1 263 ? 8.821 -18.796 -9.480 1.00 51.94 263 LEU A C 1
ATOM 2089 O O . LEU A 1 263 ? 8.474 -19.425 -10.472 1.00 51.94 263 LEU A O 1
ATOM 2093 N N . GLY A 1 264 ? 9.959 -18.097 -9.471 1.00 49.12 264 GLY A N 1
ATOM 2094 C CA . GLY A 1 264 ? 10.868 -17.976 -10.620 1.00 49.12 264 GLY A CA 1
ATOM 2095 C C . GLY A 1 264 ? 10.388 -17.012 -11.716 1.00 49.12 264 GLY A C 1
ATOM 2096 O O . GLY A 1 264 ? 11.207 -16.491 -12.474 1.00 49.12 264 GLY A O 1
ATOM 2097 N N . ASP A 1 265 ? 9.086 -16.702 -11.767 1.00 57.78 265 ASP A N 1
ATOM 2098 C CA . ASP A 1 265 ? 8.452 -15.911 -12.825 1.00 57.78 265 ASP A CA 1
ATOM 2099 C C . ASP A 1 265 ? 7.327 -14.985 -12.309 1.00 57.78 265 ASP A C 1
ATOM 2101 O O . ASP A 1 265 ? 6.611 -15.303 -11.359 1.00 57.78 265 ASP A O 1
ATOM 2105 N N . HIS A 1 266 ? 7.126 -13.829 -12.959 1.00 60.31 266 HIS A N 1
ATOM 2106 C CA . HIS A 1 266 ? 6.014 -12.910 -12.651 1.00 60.31 266 HIS A CA 1
ATOM 2107 C C . HIS A 1 266 ? 4.722 -13.340 -13.362 1.00 60.31 266 HIS A C 1
ATOM 2109 O O . HIS A 1 266 ? 4.299 -12.727 -14.345 1.00 60.31 266 HIS A O 1
ATOM 2115 N N . HIS A 1 267 ? 4.076 -14.398 -12.874 1.00 61.62 267 HIS A N 1
ATOM 2116 C CA . HIS A 1 267 ? 2.847 -14.923 -13.481 1.00 61.62 267 HIS A CA 1
ATOM 2117 C C . HIS A 1 267 ? 1.705 -13.899 -13.516 1.00 61.62 267 HIS A C 1
ATOM 2119 O O . HIS A 1 267 ? 1.016 -13.815 -14.528 1.00 61.62 267 HIS A O 1
ATOM 2125 N N . LEU A 1 268 ? 1.540 -13.078 -12.468 1.00 61.47 268 LEU A N 1
ATOM 2126 C CA . LEU A 1 268 ? 0.500 -12.043 -12.442 1.00 61.47 268 LEU A CA 1
ATOM 2127 C C . LEU A 1 268 ? 0.729 -10.990 -13.536 1.00 61.47 268 LEU A C 1
ATOM 2129 O O . LEU A 1 268 ? -0.203 -10.626 -14.239 1.00 61.47 268 LEU A O 1
ATOM 2133 N N . LEU A 1 269 ? 1.978 -10.554 -13.734 1.00 59.66 269 LEU A N 1
ATOM 2134 C CA . LEU A 1 269 ? 2.331 -9.603 -14.792 1.00 59.66 269 LEU A CA 1
ATOM 2135 C C . LEU A 1 269 ? 2.138 -10.217 -16.185 1.00 59.66 269 LEU A C 1
ATOM 2137 O O . LEU A 1 269 ? 1.653 -9.543 -17.086 1.00 59.66 269 LEU A O 1
ATOM 2141 N N . LYS A 1 270 ? 2.465 -11.505 -16.361 1.00 63.62 270 LYS A N 1
ATOM 2142 C CA . LYS A 1 270 ? 2.192 -12.239 -17.610 1.00 63.62 270 LYS A CA 1
ATOM 2143 C C . LYS A 1 270 ? 0.692 -12.336 -17.900 1.00 63.62 270 LYS A C 1
ATOM 2145 O O . LYS A 1 270 ? 0.309 -12.267 -19.061 1.00 63.62 270 LYS A O 1
ATOM 2150 N N . LEU A 1 271 ? -0.132 -12.480 -16.862 1.00 63.00 271 LEU A N 1
ATOM 2151 C CA . LEU A 1 271 ? -1.590 -12.541 -16.969 1.00 63.00 271 LEU A CA 1
ATOM 2152 C C . LEU A 1 271 ? -2.182 -11.153 -17.263 1.00 63.00 271 LEU A C 1
ATOM 2154 O O . LEU A 1 271 ? -3.036 -11.024 -18.133 1.00 63.00 271 LEU A O 1
ATOM 2158 N N . VAL A 1 272 ? -1.652 -10.100 -16.628 1.00 59.94 272 VAL A N 1
ATOM 2159 C CA . VAL A 1 272 ? -2.028 -8.703 -16.903 1.00 59.94 272 VAL A CA 1
ATOM 2160 C C . VAL A 1 272 ? -1.673 -8.301 -18.336 1.00 59.94 272 VAL A C 1
ATOM 2162 O O . VAL A 1 272 ? -2.503 -7.731 -19.039 1.00 59.94 272 VAL A O 1
ATOM 2165 N N . ASN A 1 273 ? -0.480 -8.679 -18.795 1.00 62.31 273 ASN A N 1
ATOM 2166 C CA . ASN A 1 273 ? 0.012 -8.407 -20.145 1.00 62.31 273 ASN A CA 1
ATOM 2167 C C . ASN A 1 273 ? -0.403 -9.482 -21.159 1.00 62.31 273 ASN A C 1
ATOM 2169 O O . ASN A 1 273 ? 0.191 -9.567 -22.238 1.00 62.31 273 ASN A O 1
ATOM 2173 N N . MET A 1 274 ? -1.377 -10.335 -20.824 1.00 64.75 274 MET A N 1
ATOM 2174 C CA . MET A 1 274 ? -1.788 -11.430 -21.693 1.00 64.75 274 MET A CA 1
ATOM 2175 C C . MET A 1 274 ? -2.476 -10.868 -22.938 1.00 64.75 274 MET A C 1
ATOM 2177 O O . MET A 1 274 ? -3.665 -10.558 -22.954 1.00 64.75 274 MET A O 1
ATOM 2181 N N . ALA A 1 275 ? -1.688 -10.719 -23.994 1.00 62.78 275 ALA A N 1
ATOM 2182 C CA . ALA A 1 275 ? -2.152 -10.335 -25.308 1.00 62.78 275 ALA A CA 1
ATOM 2183 C C . ALA A 1 275 ? -2.590 -11.582 -26.098 1.00 62.78 275 ALA A C 1
ATOM 2185 O O . ALA A 1 275 ? -1.944 -12.635 -26.000 1.00 62.78 275 ALA A O 1
ATOM 2186 N N . PRO A 1 276 ? -3.642 -11.482 -26.930 1.00 66.12 276 PRO A N 1
ATOM 2187 C CA . PRO A 1 276 ? -4.005 -12.525 -27.880 1.00 66.12 276 PRO A CA 1
ATOM 2188 C C . PRO A 1 276 ? -2.981 -12.548 -29.027 1.00 66.12 276 PRO A C 1
ATOM 2190 O O . PRO A 1 276 ? -3.260 -12.133 -30.143 1.00 66.12 276 PRO A O 1
ATOM 2193 N N . THR A 1 277 ? -1.754 -12.978 -28.740 1.00 68.69 277 THR A N 1
ATOM 2194 C CA . THR A 1 277 ? -0.694 -13.207 -29.733 1.00 68.69 277 THR A CA 1
ATOM 2195 C C . THR A 1 277 ? -0.814 -14.574 -30.404 1.00 68.69 277 THR A C 1
ATOM 2197 O O . THR A 1 277 ? -0.161 -14.829 -31.407 1.00 68.69 277 THR A O 1
ATOM 2200 N N . SER A 1 278 ? -1.644 -15.465 -29.856 1.00 74.56 278 SER A N 1
ATOM 2201 C CA . SER A 1 278 ? -1.892 -16.813 -30.362 1.00 74.56 278 SER A CA 1
ATOM 2202 C C . SER A 1 278 ? -3.371 -17.165 -30.211 1.00 74.56 278 SER A C 1
ATOM 2204 O O . SER A 1 278 ? -4.058 -16.623 -29.345 1.00 74.56 278 SER A O 1
ATOM 2206 N N . VAL A 1 279 ? -3.860 -18.116 -31.011 1.00 76.69 279 VAL A N 1
ATOM 2207 C CA . VAL A 1 279 ? -5.247 -18.607 -30.911 1.00 76.69 279 VAL A CA 1
ATOM 2208 C C . VAL A 1 279 ? -5.533 -19.148 -29.506 1.00 76.69 279 VAL A C 1
ATOM 2210 O O . VAL A 1 279 ? -6.575 -18.851 -28.931 1.00 76.69 279 VAL A O 1
ATOM 2213 N N . LEU A 1 280 ? -4.573 -19.858 -28.902 1.00 75.25 280 LEU A N 1
ATOM 2214 C CA . LEU A 1 280 ? -4.695 -20.369 -27.536 1.00 75.25 280 LEU A CA 1
ATOM 2215 C C . LEU A 1 280 ? -4.844 -19.235 -26.511 1.00 75.25 280 LEU A C 1
ATOM 2217 O O . LEU A 1 280 ? -5.723 -19.300 -25.656 1.00 75.25 280 LEU A O 1
ATOM 2221 N N . SER A 1 281 ? -4.026 -18.180 -26.597 1.00 72.62 281 SER A N 1
ATOM 2222 C CA . SER A 1 281 ? -4.132 -17.053 -25.662 1.00 72.62 281 SER A CA 1
ATOM 2223 C C . SER A 1 281 ? -5.413 -16.239 -25.862 1.00 72.62 281 SER A C 1
ATOM 2225 O O . SER A 1 281 ? -5.981 -15.770 -24.878 1.00 72.62 281 SER A O 1
ATOM 2227 N N . ALA A 1 282 ? -5.919 -16.138 -27.095 1.00 74.62 282 ALA A N 1
ATOM 2228 C CA . ALA A 1 282 ? -7.218 -15.533 -27.387 1.00 74.62 282 ALA A CA 1
ATOM 2229 C C . ALA A 1 282 ? -8.387 -16.337 -26.793 1.00 74.62 282 ALA A C 1
ATOM 2231 O O . ALA A 1 282 ? -9.293 -15.747 -26.199 1.00 74.62 282 ALA A O 1
ATOM 2232 N N . VAL A 1 283 ? -8.346 -17.671 -26.895 1.00 78.44 283 VAL A N 1
ATOM 2233 C CA . VAL A 1 283 ? -9.345 -18.571 -26.293 1.00 78.44 283 VAL A CA 1
ATOM 2234 C C . VAL A 1 283 ? -9.315 -18.475 -24.768 1.00 78.44 283 VAL A C 1
ATOM 2236 O O . VAL A 1 283 ? -10.358 -18.323 -24.141 1.00 78.44 283 VAL A O 1
ATOM 2239 N N . VAL A 1 284 ? -8.130 -18.491 -24.151 1.00 77.19 284 VAL A N 1
ATOM 2240 C CA . VAL A 1 284 ? -8.009 -18.347 -22.690 1.00 77.19 284 VAL A CA 1
ATOM 2241 C C . VAL A 1 284 ? -8.563 -16.999 -22.225 1.00 77.19 284 VAL A C 1
ATOM 2243 O O . VAL A 1 284 ? -9.341 -16.957 -21.274 1.00 77.19 284 VAL A O 1
ATOM 2246 N N . LEU A 1 285 ? -8.235 -15.907 -22.921 1.00 75.12 285 LEU A N 1
ATOM 2247 C CA . LEU A 1 285 ? -8.749 -14.572 -22.611 1.00 75.12 285 LEU A CA 1
ATOM 2248 C C . LEU A 1 285 ? -10.283 -14.511 -22.691 1.00 75.12 285 LEU A C 1
ATOM 2250 O O . LEU A 1 285 ? -10.928 -13.992 -21.781 1.00 75.12 285 LEU A O 1
ATOM 2254 N N . THR A 1 286 ? -10.877 -15.061 -23.752 1.00 76.94 286 THR A N 1
ATOM 2255 C CA . THR A 1 286 ? -12.341 -15.083 -23.915 1.00 76.94 286 THR A CA 1
ATOM 2256 C C . THR A 1 286 ? -13.019 -15.951 -22.863 1.00 76.94 286 THR A C 1
ATOM 2258 O O . THR A 1 286 ? -14.009 -15.516 -22.279 1.00 76.94 286 THR A O 1
ATOM 2261 N N . VAL A 1 287 ? -12.469 -17.127 -22.549 1.00 81.19 287 VAL A N 1
ATOM 2262 C CA . VAL A 1 287 ? -12.972 -17.981 -21.461 1.00 81.19 287 VAL A CA 1
ATOM 2263 C C . VAL A 1 287 ? -12.927 -17.239 -20.126 1.00 81.19 287 VAL A C 1
ATOM 2265 O O . VAL A 1 287 ? -13.906 -17.266 -19.383 1.00 81.19 287 VAL A O 1
ATOM 2268 N N . MET A 1 288 ? -11.840 -16.523 -19.830 1.00 74.94 288 MET A N 1
ATOM 2269 C CA . MET A 1 288 ? -11.746 -15.727 -18.605 1.00 74.94 288 MET A CA 1
ATOM 2270 C C . MET A 1 288 ? -12.781 -14.599 -18.570 1.00 74.94 288 MET A C 1
ATOM 2272 O O . MET A 1 288 ? -13.463 -14.452 -17.558 1.00 74.94 288 MET A O 1
ATOM 2276 N N . LEU A 1 289 ? -12.956 -13.843 -19.661 1.00 76.38 289 LEU A N 1
ATOM 2277 C CA . LEU A 1 289 ? -13.986 -12.800 -19.750 1.00 76.38 289 LEU A CA 1
ATOM 2278 C C . LEU A 1 289 ? -15.387 -13.371 -19.499 1.00 76.38 289 LEU A C 1
ATOM 2280 O O . LEU A 1 289 ? -16.130 -12.825 -18.688 1.00 76.38 289 LEU A O 1
ATOM 2284 N N . VAL A 1 290 ? -15.722 -14.506 -20.120 1.00 79.38 290 VAL A N 1
ATOM 2285 C CA . VAL A 1 290 ? -17.007 -15.189 -19.909 1.00 79.38 290 VAL A CA 1
ATOM 2286 C C . VAL A 1 290 ? -17.168 -15.619 -18.451 1.00 79.38 290 VAL A C 1
ATOM 2288 O O . VAL A 1 290 ? -18.205 -15.339 -17.850 1.00 79.38 290 VAL A O 1
ATOM 2291 N N . LEU A 1 291 ? -16.153 -16.247 -17.851 1.00 77.88 291 LEU A N 1
ATOM 2292 C CA . LEU A 1 291 ? -16.197 -16.674 -16.449 1.00 77.88 291 LEU A CA 1
ATOM 2293 C C . LEU A 1 291 ? -16.420 -15.491 -15.500 1.00 77.88 291 LEU A C 1
ATOM 2295 O O . LEU A 1 291 ? -17.255 -15.585 -14.600 1.00 77.88 291 LEU A O 1
ATOM 2299 N N . PHE A 1 292 ? -15.741 -14.363 -15.725 1.00 73.06 292 PHE A N 1
ATOM 2300 C CA . PHE A 1 292 ? -15.922 -13.156 -14.920 1.00 73.06 292 PHE A CA 1
ATOM 2301 C C . PHE A 1 292 ? -17.305 -12.529 -15.099 1.00 73.06 292 PHE A C 1
ATOM 2303 O O . PHE A 1 292 ? -17.927 -12.142 -14.112 1.00 73.06 292 PHE A O 1
ATOM 2310 N N . SER A 1 293 ? -17.829 -12.470 -16.322 1.00 71.88 293 SER A N 1
ATOM 2311 C CA . SER A 1 293 ? -19.172 -11.943 -16.585 1.00 71.88 293 SER A CA 1
ATOM 2312 C C . SER A 1 293 ? -20.280 -12.837 -16.019 1.00 71.88 293 SER A C 1
ATOM 2314 O O . SER A 1 293 ? -21.304 -12.342 -15.536 1.00 71.88 293 SER A O 1
ATOM 2316 N N . VAL A 1 294 ? -20.090 -14.159 -16.042 1.00 75.19 294 VAL A N 1
ATOM 2317 C CA . VAL A 1 294 ? -21.005 -15.121 -15.411 1.00 75.19 294 VAL A CA 1
ATOM 2318 C C . VAL A 1 294 ? -20.944 -14.982 -13.893 1.00 75.19 294 VAL A C 1
ATOM 2320 O O . VAL A 1 294 ? -21.989 -14.857 -13.256 1.00 75.19 294 VAL A O 1
ATOM 2323 N N . PHE A 1 295 ? -19.742 -14.921 -13.315 1.00 72.56 295 PHE A N 1
ATOM 2324 C CA . PHE A 1 295 ? -19.557 -14.667 -11.887 1.00 72.56 295 PHE A CA 1
ATOM 2325 C C . PHE A 1 295 ? -20.231 -13.356 -11.463 1.00 72.56 295 PHE A C 1
ATOM 2327 O O . PHE A 1 295 ? -20.978 -13.329 -10.488 1.00 72.56 295 PHE A O 1
ATOM 2334 N N . PHE A 1 296 ? -20.057 -12.293 -12.249 1.00 68.56 296 PHE A N 1
ATOM 2335 C CA . PHE A 1 296 ? -20.707 -11.009 -12.024 1.00 68.56 296 PHE A CA 1
ATOM 2336 C C . PHE A 1 296 ? -22.240 -11.108 -12.027 1.00 68.56 296 PHE A C 1
ATOM 2338 O O . PHE A 1 296 ? -22.892 -10.663 -11.081 1.00 68.56 296 PHE A O 1
ATOM 2345 N N . GLY A 1 297 ? -22.830 -11.732 -13.051 1.00 67.69 297 GLY A N 1
ATOM 2346 C CA . GLY A 1 297 ? -24.286 -11.886 -13.132 1.00 67.69 297 GLY A CA 1
ATOM 2347 C C . GLY A 1 297 ? -24.873 -12.726 -11.998 1.00 67.69 297 GLY A C 1
ATOM 2348 O O . GLY A 1 297 ? -25.980 -12.446 -11.545 1.00 67.69 297 GLY A O 1
ATOM 2349 N N . LEU A 1 298 ? -24.124 -13.711 -11.491 1.00 69.69 298 LEU A N 1
ATOM 2350 C CA . LEU A 1 298 ? -24.523 -14.514 -10.331 1.00 69.69 298 LEU A CA 1
ATOM 2351 C C . LEU A 1 298 ? -24.508 -13.709 -9.018 1.00 69.69 298 LEU A C 1
ATOM 2353 O O . LEU A 1 298 ? -25.328 -13.971 -8.136 1.00 69.69 298 LEU A O 1
ATOM 2357 N N . VAL A 1 299 ? -23.604 -12.733 -8.883 1.00 65.31 299 VAL A N 1
ATOM 2358 C CA . VAL A 1 299 ? -23.464 -11.891 -7.680 1.00 65.31 299 VAL A CA 1
ATOM 2359 C C . VAL A 1 299 ? -24.449 -10.712 -7.674 1.00 65.31 299 VAL A C 1
ATOM 2361 O O . VAL A 1 299 ? -24.983 -10.373 -6.619 1.00 65.31 299 VAL A O 1
ATOM 2364 N N . SER A 1 300 ? -24.760 -10.136 -8.839 1.00 62.47 300 SER A N 1
ATOM 2365 C CA . SER A 1 300 ? -25.535 -8.890 -9.023 1.00 62.47 300 SER A CA 1
ATOM 2366 C C . SER A 1 300 ? -27.060 -8.976 -8.748 1.00 62.47 300 SER A C 1
ATOM 2368 O O . SER A 1 300 ? -27.794 -8.067 -9.122 1.00 62.47 300 SER A O 1
ATOM 2370 N N . GLN A 1 301 ? -27.547 -10.002 -8.041 1.00 63.28 301 GLN A N 1
ATOM 2371 C CA . GLN A 1 301 ? -28.962 -10.330 -7.750 1.00 63.28 301 GLN A CA 1
ATOM 2372 C C . GLN A 1 301 ? -29.724 -11.176 -8.794 1.00 63.28 301 GLN A C 1
ATOM 2374 O O . GLN A 1 301 ? -29.562 -11.076 -10.008 1.00 63.28 301 GLN A O 1
ATOM 2379 N N . ARG A 1 302 ? -30.619 -12.028 -8.264 1.00 57.81 302 ARG A N 1
ATOM 2380 C CA . ARG A 1 302 ? -31.234 -13.191 -8.935 1.00 57.81 302 ARG A CA 1
ATOM 2381 C C . ARG A 1 302 ? -32.244 -12.874 -10.047 1.00 57.81 302 ARG A C 1
ATOM 2383 O O . ARG A 1 302 ? -32.492 -13.749 -10.871 1.00 57.81 302 ARG A O 1
ATOM 2390 N N . GLN A 1 303 ? -32.836 -11.678 -10.093 1.00 55.53 303 GLN A N 1
ATOM 2391 C CA . GLN A 1 303 ? -34.006 -11.428 -10.952 1.00 55.53 303 GLN A CA 1
ATOM 2392 C C . GLN A 1 303 ? -33.653 -11.096 -12.416 1.00 55.53 303 GLN A C 1
ATOM 2394 O O . GLN A 1 303 ? -34.433 -11.410 -13.311 1.00 55.53 303 GLN A O 1
ATOM 2399 N N . HIS A 1 304 ? -32.451 -10.564 -12.692 1.00 65.31 304 HIS A N 1
ATOM 2400 C CA . HIS A 1 304 ? -32.015 -10.180 -14.048 1.00 65.31 304 HIS A CA 1
ATOM 2401 C C . HIS A 1 304 ? -30.565 -10.584 -14.376 1.00 65.31 304 HIS A C 1
ATOM 2403 O O . HIS A 1 304 ? -29.865 -9.870 -15.099 1.00 65.31 304 HIS A O 1
ATOM 2409 N N . TRP A 1 305 ? -30.108 -11.737 -13.875 1.00 68.00 305 TRP A N 1
ATOM 2410 C CA . TRP A 1 305 ? -28.713 -12.188 -13.997 1.00 68.00 305 TRP A CA 1
ATOM 2411 C C . TRP A 1 305 ? -28.203 -12.245 -15.450 1.00 68.00 305 TRP A C 1
ATOM 2413 O O . TRP A 1 305 ? -27.093 -11.800 -15.723 1.00 68.00 305 TRP A O 1
ATOM 2423 N N . ARG A 1 306 ? -29.033 -12.700 -16.404 1.00 72.50 306 ARG A N 1
ATOM 2424 C CA . ARG A 1 306 ? -28.654 -12.815 -17.828 1.00 72.50 306 ARG A CA 1
ATOM 2425 C C . ARG A 1 306 ? -28.301 -11.469 -18.458 1.00 72.50 306 ARG A C 1
ATOM 2427 O O . ARG A 1 306 ? -27.286 -11.359 -19.135 1.00 72.50 306 ARG A O 1
ATOM 2434 N N . SER A 1 307 ? -29.127 -10.451 -18.212 1.00 74.50 307 SER A N 1
ATOM 2435 C CA . SER A 1 307 ? -28.903 -9.102 -18.746 1.00 74.50 307 SER A CA 1
ATOM 2436 C C . SER A 1 307 ? -27.609 -8.510 -18.182 1.00 74.50 307 SER A C 1
ATOM 2438 O O . SER A 1 307 ? -26.775 -8.007 -18.929 1.00 74.50 307 SER A O 1
ATOM 2440 N N . HIS A 1 308 ? -27.378 -8.675 -16.877 1.00 71.31 308 HIS A N 1
ATOM 2441 C CA . HIS A 1 308 ? -26.175 -8.181 -16.206 1.00 71.31 308 HIS A CA 1
ATOM 2442 C C . HIS A 1 308 ? -24.903 -8.903 -16.671 1.00 71.31 308 HIS A C 1
ATOM 2444 O O . HIS A 1 308 ? -23.877 -8.254 -16.862 1.00 71.31 308 HIS A O 1
ATOM 2450 N N . THR A 1 309 ? -24.965 -10.216 -16.921 1.00 75.44 309 THR A N 1
ATOM 2451 C CA . THR A 1 309 ? -23.854 -10.970 -17.523 1.00 75.44 309 THR A CA 1
ATOM 2452 C C . THR A 1 309 ? -23.504 -10.438 -18.909 1.00 75.44 309 THR A C 1
ATOM 2454 O O . THR A 1 309 ? -22.331 -10.199 -19.180 1.00 75.44 309 THR A O 1
ATOM 2457 N N . ILE A 1 310 ? -24.499 -10.209 -19.773 1.00 79.44 310 ILE A N 1
ATOM 2458 C CA . ILE A 1 310 ? -24.268 -9.708 -21.137 1.00 79.44 310 ILE A CA 1
ATOM 2459 C C . ILE A 1 310 ? -23.679 -8.296 -21.097 1.00 79.44 310 ILE A C 1
ATOM 2461 O O . ILE A 1 310 ? -22.660 -8.043 -21.734 1.00 79.44 310 ILE A O 1
ATOM 2465 N N . TRP A 1 311 ? -24.261 -7.394 -20.302 1.00 75.12 311 TRP A N 1
ATOM 2466 C CA . TRP A 1 311 ? -23.748 -6.031 -20.146 1.00 75.12 311 TRP A CA 1
ATOM 2467 C C . TRP A 1 311 ? -22.321 -6.004 -19.603 1.00 75.12 311 TRP A C 1
ATOM 2469 O O . TRP A 1 311 ? -21.491 -5.250 -20.105 1.00 75.12 311 TRP A O 1
ATOM 2479 N N . CYS A 1 312 ? -22.008 -6.855 -18.625 1.00 73.19 312 CYS A N 1
ATOM 2480 C CA . CYS A 1 312 ? -20.657 -6.977 -18.093 1.00 73.19 312 CYS A CA 1
ATOM 2481 C C . CYS A 1 312 ? -19.678 -7.509 -19.142 1.00 73.19 312 CYS A C 1
ATOM 2483 O O . CYS A 1 312 ? -18.581 -6.977 -19.265 1.00 73.19 312 CYS A O 1
ATOM 2485 N N . PHE A 1 313 ? -20.073 -8.506 -19.936 1.00 80.00 313 PHE A N 1
ATOM 2486 C CA . PHE A 1 313 ? -19.231 -9.039 -21.006 1.00 80.00 313 PHE A CA 1
ATOM 2487 C C . PHE A 1 313 ? -18.934 -7.986 -22.076 1.00 80.00 313 PHE A C 1
ATOM 2489 O O . PHE A 1 313 ? -17.778 -7.793 -22.444 1.00 80.00 313 PHE A O 1
ATOM 2496 N N . VAL A 1 314 ? -19.959 -7.256 -22.526 1.00 80.94 314 VAL A N 1
ATOM 2497 C CA . VAL A 1 314 ? -19.805 -6.158 -23.492 1.00 80.94 314 VAL A CA 1
ATOM 2498 C C . VAL A 1 314 ? -18.911 -5.061 -22.917 1.00 80.94 314 VAL A C 1
ATOM 2500 O O . VAL A 1 314 ? -17.985 -4.610 -23.587 1.00 80.94 314 VAL A O 1
ATOM 2503 N N . PHE A 1 315 ? -19.129 -4.675 -21.658 1.00 76.19 315 PHE A N 1
ATOM 2504 C CA . PHE A 1 315 ? -18.319 -3.660 -20.994 1.00 76.19 315 PHE A CA 1
ATOM 2505 C C . PHE A 1 315 ? -16.851 -4.093 -20.876 1.00 76.19 315 PHE A C 1
ATOM 2507 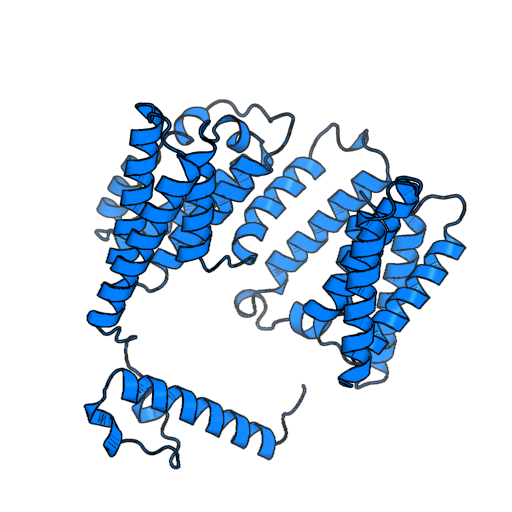O O . PHE A 1 315 ? -15.967 -3.354 -21.298 1.00 76.19 315 PHE A O 1
ATOM 2514 N N . LEU A 1 316 ? -16.578 -5.306 -20.388 1.00 73.69 316 LEU A N 1
ATOM 2515 C CA . LEU A 1 316 ? -15.219 -5.835 -20.249 1.00 73.69 316 LEU A CA 1
ATOM 2516 C C . LEU A 1 316 ? -14.524 -6.042 -21.601 1.00 73.69 316 LEU A C 1
ATOM 2518 O O . LEU A 1 316 ? -13.337 -5.750 -21.726 1.00 73.69 316 LEU A O 1
ATOM 2522 N N . GLY A 1 317 ? -15.257 -6.491 -22.622 1.00 76.81 317 GLY A N 1
ATOM 2523 C CA . GLY A 1 317 ? -14.746 -6.603 -23.987 1.00 76.81 317 GLY A CA 1
ATOM 2524 C C . GLY A 1 317 ? -14.369 -5.240 -24.568 1.00 76.81 317 GLY A C 1
ATOM 2525 O O . GLY A 1 317 ? -13.273 -5.080 -25.104 1.00 76.81 317 GLY A O 1
ATOM 2526 N N . SER A 1 318 ? -15.236 -4.236 -24.393 1.00 76.31 318 SER A N 1
ATOM 2527 C CA . SER A 1 318 ? -14.951 -2.863 -24.822 1.00 76.31 318 SER A CA 1
ATOM 2528 C C . SER A 1 318 ? -13.761 -2.265 -24.068 1.00 76.31 318 SER A C 1
ATOM 2530 O O . SER A 1 318 ? -12.876 -1.690 -24.692 1.00 76.31 318 SER A O 1
ATOM 2532 N N . ALA A 1 319 ? -13.675 -2.492 -22.755 1.00 72.00 319 ALA A N 1
ATOM 2533 C CA . ALA A 1 319 ? -12.574 -2.056 -21.908 1.00 72.00 319 ALA A CA 1
ATOM 2534 C C . ALA A 1 319 ? -11.230 -2.669 -22.334 1.00 72.00 319 ALA A C 1
ATOM 2536 O O . ALA A 1 319 ? -10.219 -1.974 -22.452 1.00 72.00 319 ALA A O 1
ATOM 2537 N N . PHE A 1 320 ? -11.222 -3.972 -22.623 1.00 73.50 320 PHE A N 1
ATOM 2538 C CA . PHE A 1 320 ? -10.043 -4.658 -23.136 1.00 73.50 320 PHE A CA 1
ATOM 2539 C C . PHE A 1 320 ? -9.600 -4.075 -24.483 1.00 73.50 320 PHE A C 1
ATOM 2541 O O . PHE A 1 320 ? -8.427 -3.739 -24.633 1.00 73.50 320 PHE A O 1
ATOM 2548 N N . ALA A 1 321 ? -10.522 -3.881 -25.431 1.00 75.62 321 ALA A N 1
ATOM 2549 C CA . ALA A 1 321 ? -10.206 -3.275 -26.724 1.00 75.62 321 ALA A CA 1
ATOM 2550 C C . ALA A 1 321 ? -9.619 -1.863 -26.560 1.00 75.62 321 ALA A C 1
ATOM 2552 O O . ALA A 1 321 ? -8.594 -1.546 -27.158 1.00 75.62 321 ALA A O 1
ATOM 2553 N N . LEU A 1 322 ? -10.215 -1.052 -25.682 1.00 72.56 322 LEU A N 1
ATOM 2554 C CA . LEU A 1 322 ? -9.776 0.311 -25.390 1.00 72.56 322 LEU A CA 1
ATOM 2555 C C . LEU A 1 322 ? -8.357 0.362 -24.810 1.00 72.56 322 LEU A C 1
ATOM 2557 O O . LEU A 1 322 ? -7.560 1.196 -25.223 1.00 72.56 322 LEU A O 1
ATOM 2561 N N . SER A 1 323 ? -8.020 -0.558 -23.899 1.00 69.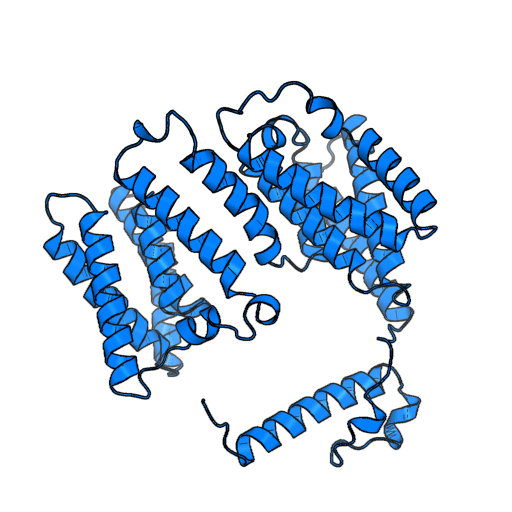44 323 SER A N 1
ATOM 2562 C CA . SER A 1 323 ? -6.681 -0.641 -23.295 1.00 69.44 323 SER A CA 1
ATOM 2563 C C . SER A 1 323 ? -5.562 -0.972 -24.289 1.00 69.44 323 SER A C 1
ATOM 2565 O O . SER A 1 323 ? -4.389 -0.804 -23.973 1.00 69.44 323 SER A O 1
ATOM 2567 N N . ARG A 1 324 ? -5.912 -1.462 -25.484 1.00 70.31 324 ARG A N 1
ATOM 2568 C CA . ARG A 1 324 ? -4.960 -1.840 -26.538 1.00 70.31 324 ARG A CA 1
ATOM 2569 C C . ARG A 1 324 ? -4.778 -0.745 -27.581 1.00 70.31 324 ARG A C 1
ATOM 2571 O O . ARG A 1 324 ? -3.899 -0.865 -28.427 1.00 70.31 324 ARG A O 1
ATOM 2578 N N . ILE A 1 325 ? -5.607 0.293 -27.544 1.00 74.81 325 ILE A N 1
ATOM 2579 C CA . ILE A 1 325 ? -5.521 1.395 -28.489 1.00 74.81 325 ILE A CA 1
ATOM 2580 C C . ILE A 1 325 ? -4.559 2.442 -27.919 1.00 74.81 325 ILE A C 1
ATOM 2582 O O . ILE A 1 325 ? -4.850 3.120 -26.934 1.00 74.81 325 ILE A O 1
ATOM 2586 N N . GLU A 1 326 ? -3.416 2.604 -28.580 1.00 69.31 326 GLU A N 1
ATOM 2587 C CA . GLU A 1 326 ? -2.407 3.628 -28.257 1.00 69.31 326 GLU A CA 1
ATOM 2588 C C . GLU A 1 326 ? -2.745 5.003 -28.862 1.00 69.31 326 GLU A C 1
ATOM 2590 O O . GLU A 1 326 ? -1.947 5.937 -28.839 1.00 69.31 326 GLU A O 1
ATOM 2595 N N . TRP A 1 327 ? -3.947 5.156 -29.424 1.00 78.81 327 TRP A N 1
ATOM 2596 C CA . TRP A 1 327 ? -4.348 6.394 -30.075 1.00 78.81 327 TRP A CA 1
ATOM 2597 C C . TRP A 1 327 ? -4.666 7.487 -29.050 1.00 78.81 327 TRP A C 1
ATOM 2599 O O . TRP A 1 327 ? -5.676 7.429 -28.344 1.00 78.81 327 TRP A O 1
ATOM 2609 N N . LEU A 1 328 ? -3.815 8.515 -29.017 1.00 75.44 328 LEU A N 1
ATOM 2610 C CA . LEU A 1 328 ? -3.869 9.624 -28.059 1.00 75.44 328 LEU A CA 1
ATOM 2611 C C . LEU A 1 328 ? -5.258 10.279 -27.949 1.00 75.44 328 LEU A C 1
ATOM 2613 O O . LEU A 1 328 ? -5.745 10.516 -26.845 1.00 75.44 328 LEU A O 1
ATOM 2617 N N . TRP A 1 329 ? -5.923 10.536 -29.080 1.00 78.94 329 TRP A N 1
ATOM 2618 C CA . TRP A 1 329 ? -7.243 11.178 -29.108 1.00 78.94 329 TRP A CA 1
ATOM 2619 C C . TRP A 1 329 ? -8.320 10.336 -28.428 1.00 78.94 329 TRP A C 1
ATOM 2621 O O . TRP A 1 329 ? -9.136 10.859 -27.670 1.00 78.94 329 TRP A O 1
ATOM 2631 N N . LEU A 1 330 ? -8.294 9.021 -28.648 1.00 76.94 330 LEU A N 1
ATOM 2632 C CA . LEU A 1 330 ? -9.229 8.106 -28.008 1.00 76.94 330 LEU A CA 1
ATOM 2633 C C . LEU A 1 330 ? -9.007 8.085 -26.488 1.00 76.94 330 LEU A C 1
ATOM 2635 O O . LEU A 1 330 ? -9.967 8.154 -25.727 1.00 76.94 330 LEU A O 1
ATOM 2639 N N . GLN A 1 331 ? -7.749 8.065 -26.039 1.00 72.44 331 GLN A N 1
ATOM 2640 C CA . GLN A 1 331 ? -7.409 8.098 -24.612 1.00 72.44 331 GLN A CA 1
ATOM 2641 C C . GLN A 1 331 ? -7.856 9.403 -23.936 1.00 72.44 331 GLN A C 1
ATOM 2643 O O . GLN A 1 331 ? -8.382 9.369 -22.823 1.00 72.44 331 GLN A O 1
ATOM 2648 N N . GLN A 1 332 ? -7.726 10.546 -24.615 1.00 78.69 332 GLN A N 1
ATOM 2649 C CA . GLN A 1 332 ? -8.216 11.834 -24.116 1.00 78.69 332 GLN A CA 1
ATOM 2650 C C . GLN A 1 332 ? -9.746 11.877 -24.012 1.00 78.69 332 GLN A C 1
ATOM 2652 O O . GLN A 1 332 ? -10.270 12.337 -22.999 1.00 78.69 332 GLN A O 1
ATOM 2657 N N . ILE A 1 333 ? -10.468 11.349 -25.009 1.00 83.88 333 ILE A N 1
ATOM 2658 C CA . ILE A 1 333 ? -11.938 11.237 -24.971 1.00 83.88 333 ILE A CA 1
ATOM 2659 C C . ILE A 1 333 ? -12.378 10.361 -23.792 1.00 83.88 333 ILE A C 1
ATOM 2661 O O . ILE A 1 333 ? -13.316 10.704 -23.075 1.00 83.88 333 ILE A O 1
ATOM 2665 N N . VAL A 1 334 ? -11.676 9.253 -23.551 1.00 80.38 334 VAL A N 1
ATOM 2666 C CA . VAL A 1 334 ? -11.944 8.350 -22.425 1.00 80.38 334 VAL A CA 1
ATOM 2667 C C . VAL A 1 334 ? -11.686 9.040 -21.091 1.00 80.38 334 VAL A C 1
ATOM 2669 O O . VAL A 1 334 ? -12.521 8.944 -20.194 1.00 80.38 334 VAL A O 1
ATOM 2672 N N . LEU A 1 335 ? -10.585 9.783 -20.958 1.00 81.94 335 LEU A N 1
ATOM 2673 C CA . LEU A 1 335 ? -10.279 10.554 -19.752 1.00 81.94 335 LEU A CA 1
ATOM 2674 C C . LEU A 1 335 ? -11.353 11.616 -19.477 1.00 81.94 335 LEU A C 1
ATOM 2676 O O . LEU A 1 335 ? -11.801 11.774 -18.341 1.00 81.94 335 LEU A O 1
ATOM 2680 N N . LEU A 1 336 ? -11.815 12.297 -20.524 1.00 85.19 336 LEU A N 1
ATOM 2681 C CA . LEU A 1 336 ? -12.890 13.281 -20.440 1.00 85.19 336 LEU A CA 1
ATOM 2682 C C . LEU A 1 336 ? -14.222 12.614 -20.056 1.00 85.19 336 LEU A C 1
ATOM 2684 O O . LEU A 1 336 ? -14.962 13.149 -19.234 1.00 85.19 336 LEU A O 1
ATOM 2688 N N . GLY A 1 337 ? -14.478 11.398 -20.547 1.00 83.56 337 GLY A N 1
ATOM 2689 C CA . GLY A 1 337 ? -15.586 10.546 -20.114 1.00 83.56 337 GLY A CA 1
ATOM 2690 C C . GLY A 1 337 ? -15.504 10.139 -18.637 1.00 83.56 337 GLY A C 1
ATOM 2691 O O . GLY A 1 337 ? -16.504 10.218 -17.929 1.00 83.56 337 GLY A O 1
ATOM 2692 N N . ILE A 1 338 ? -14.319 9.772 -18.132 1.00 83.00 338 ILE A N 1
ATOM 2693 C CA . ILE A 1 338 ? -14.089 9.480 -16.703 1.00 83.00 338 ILE A CA 1
ATOM 2694 C C . ILE A 1 338 ? -14.392 10.719 -15.853 1.00 83.00 338 ILE A C 1
ATOM 2696 O O . ILE A 1 338 ? -15.113 10.631 -14.856 1.00 83.00 338 ILE A O 1
ATOM 2700 N N . LEU A 1 339 ? -13.887 11.885 -16.265 1.00 83.50 339 LEU A N 1
ATOM 2701 C CA . LEU A 1 339 ? -14.157 13.157 -15.595 1.00 83.50 339 LEU A CA 1
ATOM 2702 C C . LEU A 1 339 ? -15.647 13.512 -15.630 1.00 83.50 339 LEU A C 1
ATOM 2704 O O . LEU A 1 339 ? -16.179 13.961 -14.619 1.00 83.50 339 LEU A O 1
ATOM 2708 N N . ALA A 1 340 ? -16.339 13.254 -16.741 1.00 84.56 340 ALA A N 1
ATOM 2709 C CA . ALA A 1 340 ? -17.781 13.451 -16.856 1.00 84.56 340 ALA A CA 1
ATOM 2710 C C . ALA A 1 340 ? -18.580 12.491 -15.958 1.00 84.56 340 ALA A C 1
ATOM 2712 O O . ALA A 1 340 ? -19.577 12.904 -15.375 1.00 84.56 340 ALA A O 1
ATOM 2713 N N . LEU A 1 341 ? -18.139 11.240 -15.779 1.00 81.69 341 LEU A N 1
ATOM 2714 C CA . LEU A 1 341 ? -18.769 10.283 -14.859 1.00 81.69 341 LEU A CA 1
ATOM 2715 C C . LEU A 1 341 ? -18.607 10.712 -13.395 1.00 81.69 341 LEU A C 1
ATOM 2717 O O . LEU A 1 341 ? -19.579 10.696 -12.637 1.00 81.69 341 LEU A O 1
ATOM 2721 N N . TYR A 1 342 ? -17.408 11.150 -12.997 1.00 80.44 342 TYR A N 1
ATOM 2722 C CA . TYR A 1 342 ? -17.175 11.683 -11.652 1.00 80.44 342 TYR A CA 1
ATOM 2723 C C . TYR A 1 342 ? -17.889 13.017 -11.422 1.00 80.44 342 TYR A C 1
ATOM 2725 O O . TYR A 1 342 ? -18.526 13.197 -10.385 1.00 80.44 342 TYR A O 1
ATOM 2733 N N . GLY A 1 343 ? -17.829 13.928 -12.393 1.00 79.81 343 GLY A N 1
ATOM 2734 C CA . GLY A 1 343 ? -18.511 15.219 -12.361 1.00 79.81 343 GLY A CA 1
ATOM 2735 C C . GLY A 1 343 ? -20.026 15.055 -12.323 1.00 79.81 343 GLY A C 1
ATOM 2736 O O . GLY A 1 343 ? -20.682 15.662 -11.486 1.00 79.81 343 GLY A O 1
ATOM 2737 N N . GLY A 1 344 ? -20.580 14.159 -13.138 1.00 77.69 344 GLY A N 1
ATOM 2738 C CA . GLY A 1 344 ? -21.996 13.800 -13.132 1.00 77.69 344 GLY A CA 1
ATOM 2739 C C . GLY A 1 344 ? -22.428 13.206 -11.795 1.00 77.69 344 GLY A C 1
ATOM 2740 O O . GLY A 1 344 ? -23.438 13.622 -11.238 1.00 77.69 344 GLY A O 1
ATOM 2741 N N . ALA A 1 345 ? -21.629 12.315 -11.204 1.00 76.19 345 ALA A N 1
ATOM 2742 C CA . ALA A 1 345 ? -21.911 11.810 -9.866 1.00 76.19 345 ALA A CA 1
ATOM 2743 C C . ALA A 1 345 ? -21.723 12.865 -8.758 1.00 76.19 345 ALA A C 1
ATOM 2745 O O . ALA A 1 345 ? -22.334 12.750 -7.699 1.00 76.19 345 ALA A O 1
ATOM 2746 N N . GLY A 1 346 ? -20.883 13.881 -8.951 1.00 74.00 346 GLY A N 1
ATOM 2747 C CA . GLY A 1 346 ? -20.684 14.977 -8.000 1.00 74.00 346 GLY A CA 1
ATOM 2748 C C . GLY A 1 346 ? -21.792 16.032 -8.049 1.00 74.00 346 GLY A C 1
ATOM 2749 O O . GLY A 1 346 ? -22.306 16.424 -7.004 1.00 74.00 346 GLY A O 1
ATOM 2750 N N . LEU A 1 347 ? -22.164 16.454 -9.260 1.00 76.56 347 LEU A N 1
ATOM 2751 C CA . LEU A 1 347 ? -23.049 17.586 -9.547 1.00 76.56 347 LEU A CA 1
ATOM 2752 C C . LEU A 1 347 ? -24.530 17.197 -9.603 1.00 76.56 347 LEU A C 1
ATOM 2754 O O . LEU A 1 347 ? -25.389 18.021 -9.300 1.00 76.56 347 LEU A O 1
ATOM 2758 N N . ALA A 1 348 ? -24.855 15.951 -9.953 1.00 68.19 348 ALA A N 1
ATOM 2759 C CA . ALA A 1 348 ? -26.238 15.497 -10.031 1.00 68.19 348 ALA A CA 1
ATOM 2760 C C . ALA A 1 348 ? -26.756 15.037 -8.657 1.00 68.19 348 ALA A C 1
ATOM 2762 O O . ALA A 1 348 ? -27.010 13.855 -8.418 1.00 68.19 348 ALA A O 1
ATOM 2763 N N . THR A 1 349 ? -26.934 15.990 -7.740 1.00 64.50 349 THR A N 1
ATOM 2764 C CA . THR A 1 349 ? -27.556 15.766 -6.420 1.00 64.50 349 THR A CA 1
ATOM 2765 C C . THR A 1 349 ? -29.018 15.316 -6.511 1.00 64.50 349 THR A C 1
ATOM 2767 O O . THR A 1 349 ? -29.521 14.716 -5.566 1.00 64.50 349 THR A O 1
ATOM 2770 N N . ASN A 1 350 ? -29.668 15.545 -7.658 1.00 69.19 350 ASN A N 1
ATOM 2771 C CA . ASN A 1 350 ? -31.057 15.169 -7.938 1.00 69.19 350 ASN A CA 1
ATOM 2772 C C . ASN A 1 350 ? -31.228 13.728 -8.461 1.00 69.19 350 ASN A C 1
ATOM 2774 O O . ASN A 1 350 ? -32.358 13.280 -8.648 1.00 69.19 350 ASN A O 1
ATOM 2778 N N . LEU A 1 351 ? -30.141 12.995 -8.737 1.00 67.81 351 LEU A N 1
ATOM 2779 C CA . LEU A 1 351 ? -30.232 11.590 -9.139 1.00 67.81 351 LEU A CA 1
ATOM 2780 C C . LEU A 1 351 ? -30.476 10.689 -7.930 1.00 67.81 351 LEU A C 1
ATOM 2782 O O . LEU A 1 351 ? -29.948 10.917 -6.841 1.00 67.81 351 LEU A O 1
ATOM 2786 N N . ASN A 1 352 ? -31.199 9.591 -8.161 1.00 74.94 352 ASN A N 1
ATOM 2787 C CA . ASN A 1 352 ? -31.341 8.544 -7.160 1.00 74.94 352 ASN A CA 1
ATOM 2788 C C . ASN A 1 352 ? -29.957 8.068 -6.671 1.00 74.94 352 ASN A C 1
ATOM 2790 O O . ASN A 1 352 ? -29.046 7.862 -7.484 1.00 74.94 352 ASN A O 1
ATOM 2794 N N . PRO A 1 353 ? -29.791 7.823 -5.358 1.00 71.06 353 PRO A N 1
ATOM 2795 C CA . PRO A 1 353 ? -28.504 7.456 -4.770 1.00 71.06 353 PRO A CA 1
ATOM 2796 C C . PRO A 1 353 ? -27.919 6.173 -5.375 1.00 71.06 353 PRO A C 1
ATOM 2798 O O . PRO A 1 353 ? -26.702 6.060 -5.507 1.00 71.06 353 PRO A O 1
ATOM 2801 N N . ALA A 1 354 ? -28.764 5.240 -5.825 1.00 66.81 354 ALA A N 1
ATOM 2802 C CA . ALA A 1 354 ? -28.337 4.035 -6.537 1.00 66.81 354 ALA A CA 1
ATOM 2803 C C . ALA A 1 354 ? -27.698 4.346 -7.906 1.00 66.81 354 ALA A C 1
ATOM 2805 O O . ALA A 1 354 ? -26.654 3.792 -8.242 1.00 66.81 354 ALA A O 1
ATOM 2806 N N . SER A 1 355 ? -28.274 5.275 -8.673 1.00 68.00 355 SER A N 1
ATOM 2807 C CA . SER A 1 355 ? -27.749 5.705 -9.975 1.00 68.00 355 SER A CA 1
ATOM 2808 C C . SER A 1 355 ? -26.450 6.497 -9.821 1.00 68.00 355 SER A C 1
ATOM 2810 O O . SER A 1 355 ? -25.499 6.286 -10.569 1.00 68.00 355 SER A O 1
ATOM 2812 N N . ARG A 1 356 ? -26.366 7.349 -8.792 1.00 71.12 356 ARG A N 1
ATOM 2813 C CA . ARG A 1 356 ? -25.139 8.070 -8.428 1.00 71.12 356 ARG A CA 1
ATOM 2814 C C . ARG A 1 356 ? -24.018 7.110 -8.023 1.00 71.12 356 ARG A C 1
ATOM 2816 O O . ARG A 1 356 ? -22.882 7.264 -8.468 1.00 71.12 356 ARG A O 1
ATOM 2823 N N . LYS A 1 357 ? -24.355 6.089 -7.224 1.00 69.31 357 LYS A N 1
ATOM 2824 C CA . LYS A 1 357 ? -23.449 4.996 -6.856 1.00 69.31 357 LYS A CA 1
ATOM 2825 C C . LYS A 1 357 ? -22.964 4.280 -8.123 1.00 69.31 357 LYS A C 1
ATOM 2827 O O . LYS A 1 357 ? -21.763 4.118 -8.286 1.00 69.31 357 LYS A O 1
ATOM 2832 N N . LEU A 1 358 ? -23.849 3.916 -9.051 1.00 70.06 358 LEU A N 1
ATOM 2833 C CA . LEU A 1 358 ? -23.474 3.247 -10.304 1.00 70.06 358 LEU A CA 1
ATOM 2834 C C . LEU A 1 358 ? -22.505 4.080 -11.166 1.00 70.06 358 LEU A C 1
ATOM 2836 O O . LEU A 1 358 ? -21.513 3.538 -11.647 1.00 70.06 358 LEU A O 1
ATOM 2840 N N . LEU A 1 359 ? -22.744 5.388 -11.313 1.00 70.88 359 LEU A N 1
ATOM 2841 C CA . LEU A 1 359 ? -21.871 6.295 -12.075 1.00 70.88 359 LEU A CA 1
ATOM 2842 C C . LEU A 1 359 ? -20.462 6.395 -11.473 1.00 70.88 359 LEU A C 1
ATOM 2844 O O . LEU A 1 359 ? -19.476 6.312 -12.203 1.00 70.88 359 LEU A O 1
ATOM 2848 N N . LEU A 1 360 ? -20.359 6.504 -10.142 1.00 74.06 360 LEU A N 1
ATOM 2849 C CA . LEU A 1 360 ? -19.074 6.477 -9.429 1.00 74.06 360 LEU A CA 1
ATOM 2850 C C . LEU A 1 360 ? -18.318 5.170 -9.667 1.00 74.06 360 LEU A C 1
ATOM 2852 O O . LEU A 1 360 ? -17.116 5.191 -9.928 1.00 74.06 360 LEU A O 1
ATOM 2856 N N . HIS A 1 361 ? -19.020 4.039 -9.604 1.00 72.38 361 HIS A N 1
ATOM 2857 C CA . HIS A 1 361 ? -18.423 2.723 -9.810 1.00 72.38 361 HIS A CA 1
ATOM 2858 C C . HIS A 1 361 ? -17.970 2.505 -11.253 1.00 72.38 361 HIS A C 1
ATOM 2860 O O . HIS A 1 361 ? -16.870 1.999 -11.468 1.00 72.38 361 HIS A O 1
ATOM 2866 N N . ALA A 1 362 ? -18.762 2.942 -12.233 1.00 69.88 362 ALA A N 1
ATOM 2867 C CA . ALA A 1 362 ? -18.389 2.905 -13.643 1.00 69.88 362 ALA A CA 1
ATOM 2868 C C . ALA A 1 362 ? -17.174 3.802 -13.934 1.00 69.88 362 ALA A C 1
ATOM 2870 O O . ALA A 1 362 ? -16.238 3.367 -14.605 1.00 69.88 362 ALA A O 1
ATOM 2871 N N . GLY A 1 363 ? -17.142 5.017 -13.374 1.00 74.25 363 GLY A N 1
ATOM 2872 C CA . GLY A 1 363 ? -15.999 5.926 -13.492 1.00 74.25 363 GLY A CA 1
ATOM 2873 C C . GLY A 1 363 ? -14.728 5.348 -12.868 1.00 74.25 363 GLY A C 1
ATOM 2874 O O . GLY A 1 363 ? -13.669 5.370 -13.489 1.00 74.25 363 GLY A O 1
ATOM 2875 N N . LEU A 1 364 ? -14.834 4.749 -11.675 1.00 72.38 364 LEU A N 1
ATOM 2876 C CA . LEU A 1 364 ? -13.701 4.103 -11.008 1.00 72.38 364 LEU A CA 1
ATOM 2877 C C . LEU A 1 364 ? -13.199 2.872 -11.763 1.00 72.38 364 LEU A C 1
ATOM 2879 O O . LEU A 1 364 ? -11.993 2.689 -11.882 1.00 72.38 364 LEU A O 1
ATOM 2883 N N . ALA A 1 365 ? -14.096 2.058 -12.312 1.00 69.00 365 ALA A N 1
ATOM 2884 C CA . ALA A 1 365 ? -13.733 0.927 -13.154 1.00 69.00 365 ALA A CA 1
ATOM 2885 C C . ALA A 1 365 ? -12.948 1.366 -14.399 1.00 69.00 365 ALA A C 1
ATOM 2887 O O . ALA A 1 365 ? -11.878 0.825 -14.682 1.00 69.00 365 ALA A O 1
ATOM 2888 N N . LEU A 1 366 ? -13.450 2.375 -15.114 1.00 70.38 366 LEU A N 1
ATOM 2889 C CA . LEU A 1 366 ? -12.817 2.891 -16.325 1.00 70.38 366 LEU A CA 1
ATOM 2890 C C . LEU A 1 366 ? -11.480 3.584 -16.012 1.00 70.38 366 LEU A C 1
ATOM 2892 O O . LEU A 1 366 ? -10.516 3.441 -16.754 1.00 70.38 366 LEU A O 1
ATOM 2896 N N . HIS A 1 367 ? -11.369 4.253 -14.866 1.00 72.31 367 HIS A N 1
ATOM 2897 C CA . HIS A 1 367 ? -10.096 4.788 -14.388 1.00 72.31 367 HIS A CA 1
ATOM 2898 C C . HIS A 1 367 ? -9.093 3.671 -14.050 1.00 72.31 367 HIS A C 1
ATOM 2900 O O . HIS A 1 367 ? -7.946 3.718 -14.493 1.00 72.31 367 HIS A O 1
ATOM 2906 N N . MET A 1 368 ? -9.518 2.620 -13.343 1.00 68.06 368 MET A N 1
ATOM 2907 C CA . MET A 1 368 ? -8.665 1.455 -13.067 1.00 68.06 368 MET A CA 1
ATOM 2908 C C . MET A 1 368 ? -8.213 0.759 -14.355 1.00 68.06 368 MET A C 1
ATOM 2910 O O . MET A 1 368 ? -7.084 0.289 -14.424 1.00 68.06 368 MET A O 1
ATOM 2914 N N . MET A 1 369 ? -9.057 0.747 -15.389 1.00 68.81 369 MET A N 1
ATOM 2915 C CA . MET A 1 369 ? -8.716 0.234 -16.718 1.00 68.81 369 MET A CA 1
ATOM 2916 C C . MET A 1 369 ? -7.572 1.001 -17.373 1.00 68.81 369 MET A C 1
ATOM 2918 O O . MET A 1 369 ? -6.627 0.381 -17.849 1.00 68.81 369 MET A O 1
ATOM 2922 N N . VAL A 1 370 ? -7.660 2.333 -17.407 1.00 64.69 370 VAL A N 1
ATOM 2923 C CA . VAL A 1 370 ? -6.642 3.180 -18.047 1.00 64.69 370 VAL A CA 1
ATOM 2924 C C . VAL A 1 370 ? -5.321 3.103 -17.284 1.00 64.69 370 VAL A C 1
ATOM 2926 O O . VAL A 1 370 ? -4.264 3.006 -17.896 1.00 64.69 370 VAL A O 1
ATOM 2929 N N . SER A 1 371 ? -5.376 3.100 -15.951 1.00 61.72 371 SER A N 1
ATOM 2930 C CA . SER A 1 371 ? -4.173 3.175 -15.117 1.00 61.72 371 SER A CA 1
ATOM 2931 C C . SER A 1 371 ? -3.496 1.820 -14.883 1.00 61.72 371 SER A C 1
ATOM 2933 O O . SER A 1 371 ? -2.277 1.762 -14.751 1.00 61.72 371 SER A O 1
ATOM 2935 N N . TRP A 1 372 ? -4.266 0.729 -14.801 1.00 60.38 372 TRP A N 1
ATOM 2936 C CA . TRP A 1 372 ? -3.775 -0.589 -14.362 1.00 60.38 372 TRP A CA 1
ATOM 2937 C C . TRP A 1 372 ? -4.159 -1.742 -15.302 1.00 60.38 372 TRP A C 1
ATOM 2939 O O . TRP A 1 372 ? -3.803 -2.896 -15.049 1.00 60.38 372 TRP A O 1
ATOM 2949 N N . GLY A 1 373 ? -4.867 -1.447 -16.391 1.00 63.03 373 GLY A N 1
ATOM 2950 C CA . GLY A 1 373 ? -5.266 -2.414 -17.403 1.00 63.03 373 GLY A CA 1
ATOM 2951 C C . GLY A 1 373 ? -6.599 -3.126 -17.122 1.00 63.03 373 GLY A C 1
ATOM 2952 O O . GLY A 1 373 ? -7.202 -2.994 -16.052 1.00 63.03 373 GLY A O 1
ATOM 2953 N N . PRO A 1 374 ? -7.071 -3.929 -18.089 1.00 60.41 374 PRO A N 1
ATOM 2954 C CA . PRO A 1 374 ? -8.421 -4.501 -18.099 1.00 60.41 374 PRO A CA 1
ATOM 2955 C C . PRO A 1 374 ? -8.685 -5.467 -16.935 1.00 60.41 374 PRO A C 1
ATOM 2957 O O . PRO A 1 374 ? -9.806 -5.571 -16.446 1.00 60.41 374 PRO A O 1
ATOM 2960 N N . TRP A 1 375 ? -7.657 -6.137 -16.419 1.00 61.34 375 TRP A N 1
ATOM 2961 C CA . TRP A 1 375 ? -7.795 -7.056 -15.285 1.00 61.34 375 TRP A CA 1
ATOM 2962 C C . TRP A 1 375 ? -8.017 -6.339 -13.950 1.00 61.34 375 TRP A C 1
ATOM 2964 O O . TRP A 1 375 ? -8.752 -6.838 -13.096 1.00 61.34 375 TRP A O 1
ATOM 2974 N N . ALA A 1 376 ? -7.448 -5.142 -13.784 1.00 60.59 376 ALA A N 1
ATOM 2975 C CA . ALA A 1 376 ? -7.728 -4.291 -12.632 1.00 60.59 376 ALA A CA 1
ATOM 2976 C C . ALA A 1 376 ? -9.166 -3.755 -12.674 1.00 60.59 376 ALA A C 1
ATOM 2978 O O . ALA A 1 376 ? -9.811 -3.639 -11.634 1.00 60.59 376 ALA A O 1
ATOM 2979 N N . THR A 1 377 ? -9.704 -3.511 -13.872 1.00 60.41 377 THR A N 1
ATOM 2980 C CA . THR A 1 377 ? -11.119 -3.172 -14.091 1.00 60.41 377 THR A CA 1
ATOM 2981 C C . THR A 1 377 ? -12.040 -4.301 -13.680 1.00 60.41 377 THR A C 1
ATOM 2983 O O . THR A 1 377 ? -13.019 -4.049 -12.988 1.00 60.41 377 THR A O 1
ATOM 2986 N N . VAL A 1 378 ? -11.719 -5.540 -14.065 1.00 59.91 378 VAL A N 1
ATOM 2987 C CA . VAL A 1 378 ? -12.490 -6.739 -13.705 1.00 59.91 378 VAL A CA 1
ATOM 2988 C C . VAL A 1 378 ? -12.531 -6.919 -12.189 1.00 59.91 378 VAL A C 1
ATOM 2990 O O . VAL A 1 378 ? -13.610 -7.060 -11.612 1.00 59.91 378 VAL A O 1
ATOM 2993 N N . ALA A 1 379 ? -11.367 -6.870 -11.534 1.00 58.06 379 ALA A N 1
ATOM 2994 C CA . ALA A 1 379 ? -11.277 -6.967 -10.082 1.00 58.06 379 ALA A CA 1
ATOM 2995 C C . ALA A 1 379 ? -12.008 -5.798 -9.403 1.00 58.06 379 ALA A C 1
ATOM 2997 O O . ALA A 1 379 ? -12.808 -6.017 -8.500 1.00 58.06 379 ALA A O 1
ATOM 2998 N N . GLY A 1 380 ? -11.807 -4.569 -9.884 1.00 60.84 380 GLY A N 1
ATOM 2999 C CA . GLY A 1 380 ? -12.491 -3.376 -9.394 1.00 60.84 380 GLY A CA 1
ATOM 3000 C C . GLY A 1 380 ? -14.011 -3.499 -9.487 1.00 60.84 380 GLY A C 1
ATOM 3001 O O . GLY A 1 380 ? -14.686 -3.323 -8.480 1.00 60.84 380 GLY A O 1
ATOM 3002 N N . LEU A 1 381 ? -14.558 -3.876 -10.646 1.00 59.12 381 LEU A N 1
ATOM 3003 C CA . LEU A 1 381 ? -16.003 -4.057 -10.843 1.00 59.12 381 LEU A CA 1
ATOM 3004 C C . LEU A 1 381 ? -16.574 -5.122 -9.905 1.00 59.12 381 LEU A C 1
ATOM 3006 O O . LEU A 1 381 ? -17.595 -4.890 -9.259 1.00 59.12 381 LEU A O 1
ATOM 3010 N N . ALA A 1 382 ? -15.905 -6.275 -9.816 1.00 54.66 382 ALA A N 1
ATOM 3011 C CA . ALA A 1 382 ? -16.339 -7.381 -8.972 1.00 54.66 382 ALA A CA 1
ATOM 3012 C C . ALA A 1 382 ? -16.385 -6.976 -7.493 1.00 54.66 382 ALA A C 1
ATOM 3014 O O . ALA A 1 382 ? -17.325 -7.333 -6.792 1.00 54.66 382 ALA A O 1
ATOM 3015 N N . LEU A 1 383 ? -15.411 -6.188 -7.035 1.00 52.88 383 LEU A N 1
ATOM 3016 C CA . LEU A 1 383 ? -15.350 -5.683 -5.666 1.00 52.88 383 LEU A CA 1
ATOM 3017 C C . LEU A 1 383 ? -16.409 -4.618 -5.390 1.00 52.88 383 LEU A C 1
ATOM 3019 O O . LEU A 1 383 ? -17.112 -4.678 -4.384 1.00 52.88 383 LEU A O 1
ATOM 3023 N N . LEU A 1 384 ? -16.556 -3.672 -6.306 1.00 54.75 384 LEU A N 1
ATOM 3024 C CA . LEU A 1 384 ? -17.402 -2.495 -6.153 1.00 54.75 384 LEU A CA 1
ATOM 3025 C C . LEU A 1 384 ? -18.902 -2.789 -6.216 1.00 54.75 384 LEU A C 1
ATOM 3027 O O . LEU A 1 384 ? -19.684 -2.085 -5.593 1.00 54.75 384 LEU A O 1
ATOM 3031 N N . LEU A 1 385 ? -19.308 -3.821 -6.957 1.00 50.69 385 LEU A N 1
ATOM 3032 C CA . LEU A 1 385 ? -20.719 -4.217 -7.100 1.00 50.69 385 LEU A CA 1
ATOM 3033 C C . LEU A 1 385 ? -21.160 -5.245 -6.052 1.00 50.69 385 LEU A C 1
ATOM 3035 O O . LEU A 1 385 ? -22.330 -5.608 -5.965 1.00 50.69 385 LEU A O 1
ATOM 3039 N N . SER A 1 386 ? -20.202 -5.702 -5.254 1.00 43.06 386 SER A N 1
ATOM 3040 C CA . SER A 1 386 ? -20.385 -6.628 -4.146 1.00 43.06 386 SER A CA 1
ATOM 3041 C C . SER A 1 386 ? -20.443 -5.908 -2.777 1.00 43.06 386 SER A C 1
ATOM 3043 O O . SER A 1 386 ? -20.658 -6.554 -1.749 1.00 43.06 386 SER A O 1
ATOM 3045 N N . LEU A 1 387 ? -20.282 -4.574 -2.785 1.00 39.34 387 LEU A N 1
ATOM 3046 C CA . LEU A 1 387 ? -20.436 -3.592 -1.696 1.00 39.34 387 LEU A CA 1
ATOM 3047 C C . LEU A 1 387 ? -21.615 -2.657 -2.005 1.00 39.34 387 LEU A C 1
ATOM 3049 O O . LEU A 1 387 ? -22.229 -2.090 -1.077 1.00 39.34 387 LEU A O 1
#